Protein AF-0000000079569731 (afdb_homodimer)

Foldseek 3Di:
DPPPDDDDFQEFAQDQHAFDPLLVVLLPDDFDFQQDPVLLVLQQLLQVLLCVLQQHPAQLWGWAQFFQLVLLLLLQLWQDAAPAEEEFEDQFDVSVSSQVSNVVRNHRYQYDYDHRQEEDDLVSSCPSDPDGQAYEYEQQHQLRQFGYDLLSNQVRVPNHAYEYECAAPRLQADHNCVNSNHAKYKYFCRHQLRHHTGIITIGGHPSSNVNTDCDGPDLSSRSNLCCCQTRPVPDDRDCSDTHPSSRSSSSSSSSVVSVVCPSVNNNVLLQVLLVLLVVLCVVVPWDWRHDPPGGGSFKTKTFDDPPFFQVQLQVQCCPPVSYHWAARDDPRRGTIIITGCHHPSSHVVNSVCCSVSSVVSRVVRD/DPPPDDDDFQEFAQDQHAFDPLLVVLLPDDFDFQQDPVLLVLQQLLQVLLCVLQQHPAQLWGWAQFFQLVLLLLLQLWQDAAPAEEEFEDQFDVSVSSQVSNVVRNHRYQYDYDHRQEEDDLVSSCVSDPDGQAYEYEQQHQLRQFGYDLLSNQVRVPNHAYEYECAAVRLQADHNCVNSNHAKYKYFCRHQLRHHTGIITIGGHPSSNVNIDCDGPDLSSRSNLCVCQTRPVPDRRDCSDTHPSSRSSSSSSSSVVSVVCPSVNSNVLLQVLLVLLVVLCVVVPWDWRHDPPGGGSFKTKTFDDPPFFQVQLQVQCCPPVSYHWAARDDPRRGTIIITGCHHPSSHVVNSVCCSVSSVVSRVVRD

Solvent-accessible surface area (backbone atoms only — not comparable to full-atom values): 35571 Å² total; per-residue (Å²): 126,75,75,78,79,78,65,73,53,44,40,25,19,84,51,42,28,47,51,34,68,57,10,41,56,32,36,57,49,68,67,64,44,75,79,32,69,70,43,48,51,49,50,53,52,33,26,51,50,47,21,59,52,41,40,40,83,46,60,53,26,42,71,40,68,20,25,33,67,43,26,52,44,32,55,36,37,28,57,40,31,72,85,33,34,34,36,35,40,25,35,40,60,67,27,49,48,49,52,53,45,37,43,45,37,42,26,47,69,45,77,44,80,44,61,71,18,40,57,70,55,46,66,61,58,48,67,71,47,95,75,37,52,30,39,33,40,46,36,40,33,66,66,23,11,20,33,31,62,54,48,59,33,38,73,59,43,76,87,29,39,30,36,37,43,28,38,51,27,41,52,30,39,94,52,46,30,56,84,24,45,50,27,31,40,22,14,26,27,14,22,16,48,5,18,72,40,49,28,5,45,33,37,37,31,68,72,47,59,74,61,29,44,84,80,31,65,43,71,84,51,27,58,76,62,50,37,36,57,42,72,71,37,91,55,84,65,50,89,77,67,78,52,31,49,44,59,51,44,11,45,34,35,18,47,51,55,49,58,70,66,26,62,71,53,44,22,47,38,14,43,51,26,22,50,52,39,54,51,51,42,44,74,73,68,46,49,64,52,22,38,86,95,30,54,34,34,40,29,41,26,32,41,48,55,87,91,54,57,49,65,55,31,46,50,43,30,35,75,74,68,29,30,39,58,27,61,27,54,78,95,31,37,66,45,26,36,22,41,21,28,25,36,70,46,25,34,67,68,50,39,54,49,48,58,53,48,51,52,50,22,49,64,69,65,101,126,74,76,77,80,79,67,72,53,46,42,24,19,82,51,42,27,47,51,33,65,59,10,42,56,32,38,57,48,68,68,62,44,76,80,33,70,70,43,48,51,49,50,52,50,33,24,53,51,47,21,57,52,41,39,39,82,45,62,54,28,42,71,39,68,20,23,34,67,44,25,54,45,33,55,37,38,29,56,40,30,73,85,33,34,34,35,34,41,26,35,41,61,66,28,50,48,48,53,54,44,36,42,46,36,42,24,47,69,46,78,43,80,44,61,71,19,40,56,69,54,46,67,62,59,49,68,71,46,94,78,38,53,31,39,33,41,46,35,41,34,66,65,23,11,19,33,32,62,53,49,59,34,38,74,60,44,75,88,29,40,30,35,37,42,27,37,48,27,41,54,30,38,93,53,47,31,57,85,24,45,48,26,32,38,24,14,26,29,14,22,17,50,5,18,72,41,48,28,6,44,34,38,38,30,68,73,47,59,76,61,30,45,83,79,30,63,42,70,82,50,26,58,78,61,49,38,34,55,40,74,69,36,92,55,84,63,51,88,77,68,78,51,29,48,44,59,50,44,11,43,34,35,18,47,52,55,48,57,71,66,29,61,69,52,44,23,47,38,16,44,52,27,21,48,51,38,54,51,51,42,43,74,73,66,47,50,66,53,22,36,88,94,28,55,34,36,38,28,42,26,32,42,49,56,88,89,54,57,49,67,56,31,46,50,42,30,34,74,76,67,30,30,40,56,27,62,28,53,79,97,32,37,64,45,25,36,23,42,20,28,26,34,71,46,25,34,68,68,49,40,55,48,48,58,52,48,51,55,49,23,50,64,70,64,102

Organism: NCBI:txid1891644

InterPro domains:
  IPR000192 Aminotransferase class V domain [PF00266] (32-328)
  IPR015421 Pyridoxal phosphate-dependent transferase, major domain [G3DSA:3.40.640.10] (20-261)
  IPR015422 Pyridoxal phosphate-dependent transferase, small domain [G3DSA:3.90.1150.10] (7-359)
  IPR015424 Pyridoxal phosphate-dependent transferase [SSF53383] (9-364)
  IPR024169 Serine-pyruvate aminotransferase/2-aminoethylphosphonate-pyruvate transaminase [PIRSF000524] (8-363)

Structure (mmCIF, N/CA/C/O backbone):
data_AF-0000000079569731-model_v1
#
loop_
_entity.id
_entity.type
_entity.pdbx_description
1 polymer 'Aminotransferase class V-fold PLP-dependent enzyme'
#
loop_
_atom_site.group_PDB
_atom_site.id
_atom_site.type_symbol
_atom_site.label_atom_id
_atom_site.label_alt_id
_atom_site.label_comp_id
_atom_site.label_asym_id
_atom_site.label_entity_id
_atom_site.label_seq_id
_atom_site.pdbx_PDB_ins_code
_atom_site.Cartn_x
_atom_site.Cartn_y
_atom_site.Cartn_z
_atom_site.occupancy
_atom_site.B_iso_or_equiv
_atom_site.auth_seq_id
_atom_site.auth_comp_id
_atom_site.auth_asym_id
_atom_site.auth_atom_id
_atom_site.pdbx_PDB_model_num
ATOM 1 N N . MET A 1 1 ? 30.906 -2.707 -4.312 1 30.42 1 MET A N 1
ATOM 2 C CA . MET A 1 1 ? 29.984 -1.568 -4.266 1 30.42 1 MET A CA 1
ATOM 3 C C . MET A 1 1 ? 29.906 -0.991 -2.855 1 30.42 1 MET A C 1
ATOM 5 O O . MET A 1 1 ? 29.781 -1.733 -1.882 1 30.42 1 MET A O 1
ATOM 9 N N . ASN A 1 2 ? 30.562 -0.007 -2.535 1 38.75 2 ASN A N 1
ATOM 10 C CA . ASN A 1 2 ? 30.609 0.623 -1.22 1 38.75 2 ASN A CA 1
ATOM 11 C C . ASN A 1 2 ? 29.234 0.626 -0.56 1 38.75 2 ASN A C 1
ATOM 13 O O . ASN A 1 2 ? 28.25 1.099 -1.147 1 38.75 2 ASN A O 1
ATOM 17 N N . PRO A 1 3 ? 29.016 -0.227 0.301 1 49.88 3 PRO A N 1
ATOM 18 C CA . PRO A 1 3 ? 27.688 -0.202 0.917 1 49.88 3 PRO A CA 1
ATOM 19 C C . PRO A 1 3 ? 27.156 1.217 1.122 1 49.88 3 PRO A C 1
ATOM 21 O O . PRO A 1 3 ? 27.891 2.086 1.605 1 49.88 3 PRO A O 1
ATOM 24 N N . SER A 1 4 ? 26.438 1.638 0.159 1 61.53 4 SER A N 1
ATOM 25 C CA . SER A 1 4 ? 25.922 3.004 0.218 1 61.53 4 SER A CA 1
ATOM 26 C C . SER A 1 4 ? 25.469 3.361 1.627 1 61.53 4 SER A C 1
ATOM 28 O O . SER A 1 4 ? 24.688 2.625 2.238 1 61.53 4 SER A O 1
ATOM 30 N N . ILE A 1 5 ? 26.25 4.039 2.336 1 74.19 5 ILE A N 1
ATOM 31 C CA . ILE A 1 5 ? 26.031 4.547 3.686 1 74.19 5 ILE A CA 1
ATOM 32 C C . ILE A 1 5 ? 24.734 5.332 3.734 1 74.19 5 ILE A C 1
ATOM 34 O O . ILE A 1 5 ? 24.516 6.258 2.945 1 74.19 5 ILE A O 1
ATOM 38 N N . ILE A 1 6 ? 23.75 4.75 4.344 1 86 6 ILE A N 1
ATOM 39 C CA . ILE A 1 6 ? 22.516 5.477 4.586 1 86 6 ILE A CA 1
ATOM 40 C C . ILE A 1 6 ? 22.672 6.379 5.809 1 86 6 ILE A C 1
ATOM 42 O O . ILE A 1 6 ? 23 5.906 6.898 1 86 6 ILE A O 1
ATOM 46 N N . HIS A 1 7 ? 22.438 7.66 5.641 1 87.06 7 HIS A N 1
ATOM 47 C CA . HIS A 1 7 ? 22.562 8.641 6.711 1 87.06 7 HIS A CA 1
ATOM 48 C C . HIS A 1 7 ? 21.359 8.602 7.645 1 87.06 7 HIS A C 1
ATOM 50 O O . HIS A 1 7 ? 20.25 8.312 7.207 1 87.06 7 HIS A O 1
ATOM 56 N N . GLU A 1 8 ? 21.703 8.852 8.852 1 93.62 8 GLU A N 1
ATOM 57 C CA . GLU A 1 8 ? 20.609 9.078 9.805 1 93.62 8 GLU A CA 1
ATOM 58 C C . GLU A 1 8 ? 20.109 10.516 9.719 1 93.62 8 GLU A C 1
ATOM 60 O O . GLU A 1 8 ? 20.844 11.461 10 1 93.62 8 GLU A O 1
ATOM 65 N N . ARG A 1 9 ? 18.922 10.633 9.289 1 97 9 ARG A N 1
ATOM 66 C CA . ARG A 1 9 ? 18.312 11.945 9.133 1 97 9 ARG A CA 1
ATOM 67 C C . ARG A 1 9 ? 17.422 12.273 10.328 1 97 9 ARG A C 1
ATOM 69 O O . ARG A 1 9 ? 16.828 11.375 10.93 1 97 9 ARG A O 1
ATOM 76 N N . LYS A 1 10 ? 17.375 13.531 10.688 1 98.19 10 LYS A N 1
ATOM 77 C CA . LYS A 1 10 ? 16.297 14.078 11.5 1 98.19 10 LYS A CA 1
ATOM 78 C C . LYS A 1 10 ? 15.164 14.609 10.633 1 98.19 10 LYS A C 1
ATOM 80 O O . LYS A 1 10 ? 15.297 15.672 10.016 1 98.19 10 LYS A O 1
ATOM 85 N N . LEU A 1 11 ? 14.07 13.906 10.656 1 98.56 11 LEU A N 1
ATOM 86 C CA . LEU A 1 11 ? 12.977 14.18 9.734 1 98.56 11 LEU A CA 1
ATOM 87 C C . LEU A 1 11 ? 11.969 15.148 10.352 1 98.56 11 LEU A C 1
ATOM 89 O O . LEU A 1 11 ? 11.023 14.727 11.016 1 98.56 11 LEU A O 1
ATOM 93 N N . PHE A 1 12 ? 12.172 16.422 10.055 1 98.75 12 PHE A N 1
ATOM 94 C CA . PHE A 1 12 ? 11.344 17.469 10.633 1 98.75 12 PHE A CA 1
ATOM 95 C C . PHE A 1 12 ? 10.477 18.125 9.562 1 98.75 12 PHE A C 1
ATOM 97 O O . PHE A 1 12 ? 10.07 19.281 9.711 1 98.75 12 PHE A O 1
ATOM 104 N N . GLY A 1 13 ? 10.281 17.5 8.414 1 97.62 13 GLY A N 1
ATOM 105 C CA . GLY A 1 13 ? 9.352 17.984 7.402 1 97.62 13 GLY A CA 1
ATOM 106 C C . GLY A 1 13 ? 7.91 17.594 7.672 1 97.62 13 GLY A C 1
ATOM 107 O O . GLY A 1 13 ? 7.57 17.203 8.797 1 97.62 13 GLY A O 1
ATOM 108 N N . PRO A 1 14 ? 7.035 17.703 6.676 1 96.88 14 PRO A N 1
ATOM 109 C CA . PRO A 1 14 ? 5.625 17.359 6.852 1 96.88 14 PRO A CA 1
ATOM 110 C C . PRO A 1 14 ? 5.383 15.852 6.832 1 96.88 14 PRO A C 1
ATOM 112 O O . PRO A 1 14 ? 4.234 15.406 6.852 1 96.88 14 PRO A O 1
ATOM 115 N N . GLY A 1 15 ? 6.375 15.047 6.832 1 94.31 15 GLY A N 1
ATOM 116 C CA . GLY A 1 15 ? 6.309 13.594 6.789 1 94.31 15 GLY A CA 1
ATOM 117 C C . GLY A 1 15 ? 7.109 12.992 5.648 1 94.31 15 GLY A C 1
ATOM 118 O O . GLY A 1 15 ? 7.188 13.578 4.562 1 94.31 15 GLY A O 1
ATOM 119 N N . PRO A 1 16 ? 7.742 11.898 5.891 1 97.06 16 PRO A N 1
ATOM 120 C CA . PRO A 1 16 ? 7.66 11.047 7.082 1 97.06 16 PRO A CA 1
ATOM 121 C C . PRO A 1 16 ? 8.453 11.609 8.266 1 97.06 16 PRO A C 1
ATOM 123 O O . PRO A 1 16 ? 9.406 12.367 8.07 1 97.06 16 PRO A O 1
ATOM 126 N N . THR A 1 17 ? 8.008 11.289 9.469 1 98.25 17 THR A N 1
ATOM 127 C CA . THR A 1 17 ? 8.75 11.586 10.695 1 98.25 17 THR A CA 1
ATOM 128 C C . THR A 1 17 ? 9.664 10.422 11.07 1 98.25 17 THR A C 1
ATOM 130 O O . THR A 1 17 ? 9.555 9.336 10.5 1 98.25 17 THR A O 1
ATOM 133 N N . ASN A 1 18 ? 10.648 10.711 11.93 1 98.44 18 ASN A N 1
ATOM 134 C CA . ASN A 1 18 ? 11.352 9.578 12.523 1 98.44 18 ASN A CA 1
ATOM 135 C C . ASN A 1 18 ? 10.391 8.633 13.234 1 98.44 18 ASN A C 1
ATOM 137 O O . ASN A 1 18 ? 9.461 9.078 13.914 1 98.44 18 ASN A O 1
ATOM 141 N N . PRO A 1 19 ? 10.562 7.34 13 1 98.5 19 PRO A N 1
ATOM 142 C CA . PRO A 1 19 ? 9.656 6.383 13.648 1 98.5 19 PRO A CA 1
ATOM 143 C C . PRO A 1 19 ? 10.07 6.059 15.078 1 98.5 19 PRO A C 1
ATOM 145 O O . PRO A 1 19 ? 11.211 6.32 15.477 1 98.5 19 PRO A O 1
ATOM 148 N N . TYR A 1 20 ? 9.086 5.582 15.875 1 98.56 20 TYR A N 1
ATOM 149 C CA . TYR A 1 20 ? 9.438 5 17.156 1 98.56 20 TYR A CA 1
ATOM 150 C C . TYR A 1 20 ? 10.367 3.807 16.984 1 98.56 20 TYR A C 1
ATOM 152 O O . TYR A 1 20 ? 10.203 3.02 16.047 1 98.56 20 TYR A O 1
ATOM 160 N N . ALA A 1 21 ? 11.297 3.652 17.922 1 97.88 21 ALA A N 1
ATOM 161 C CA . ALA A 1 21 ? 12.25 2.543 17.859 1 97.88 21 ALA A CA 1
ATOM 162 C C . ALA A 1 21 ? 11.523 1.201 17.859 1 97.88 21 ALA A C 1
ATOM 164 O O . ALA A 1 21 ? 11.938 0.267 17.156 1 97.88 21 ALA A O 1
ATOM 165 N N . GLU A 1 22 ? 10.438 1.087 18.672 1 97.88 22 GLU A N 1
ATOM 166 C CA . GLU A 1 22 ? 9.656 -0.14 18.766 1 97.88 22 GLU A CA 1
ATOM 167 C C . GLU A 1 22 ? 9.031 -0.497 17.422 1 97.88 22 GLU A C 1
ATOM 169 O O . GLU A 1 22 ? 8.984 -1.67 17.047 1 97.88 22 GLU A O 1
ATOM 174 N N . ALA A 1 23 ? 8.523 0.498 16.719 1 98.38 23 ALA A N 1
ATOM 175 C CA . ALA A 1 23 ? 7.914 0.283 15.414 1 98.38 23 ALA A CA 1
ATOM 176 C C . ALA A 1 23 ? 8.945 -0.22 14.406 1 98.38 23 ALA A C 1
ATOM 178 O O . ALA A 1 23 ? 8.664 -1.136 13.633 1 98.38 23 ALA A O 1
ATOM 179 N N . THR A 1 24 ? 10.125 0.39 14.383 1 97.81 24 THR A N 1
ATOM 180 C CA . THR A 1 24 ? 11.188 -0.022 13.469 1 97.81 24 THR A CA 1
ATOM 181 C C . THR A 1 24 ? 11.641 -1.445 13.773 1 97.81 24 THR A C 1
ATOM 183 O O . THR A 1 24 ? 11.828 -2.254 12.867 1 97.81 24 THR A O 1
ATOM 186 N N . ALA A 1 25 ? 11.844 -1.75 15.031 1 96.94 25 ALA A N 1
ATOM 187 C CA . ALA A 1 25 ? 12.281 -3.08 15.453 1 96.94 25 ALA A CA 1
ATOM 188 C C . ALA A 1 25 ? 11.289 -4.148 15 1 96.94 25 ALA A C 1
ATOM 190 O O . ALA A 1 25 ? 11.688 -5.254 14.625 1 96.94 25 ALA A O 1
ATOM 191 N N . ALA A 1 26 ? 10.023 -3.82 15.031 1 97.12 26 ALA A N 1
ATOM 192 C CA . ALA A 1 26 ? 8.969 -4.777 14.703 1 97.12 26 ALA A CA 1
ATOM 193 C C . ALA A 1 26 ? 9.016 -5.156 13.219 1 97.12 26 ALA A C 1
ATOM 195 O O . ALA A 1 26 ? 8.547 -6.227 12.836 1 97.12 26 ALA A O 1
ATOM 196 N N . LEU A 1 27 ? 9.539 -4.328 12.367 1 96.44 27 LEU A N 1
ATOM 197 C CA . LEU A 1 27 ? 9.68 -4.641 10.945 1 96.44 27 LEU A CA 1
ATOM 198 C C . LEU A 1 27 ? 10.617 -5.828 10.742 1 96.44 27 LEU A C 1
ATOM 200 O O . LEU A 1 27 ? 10.539 -6.512 9.719 1 96.44 27 LEU A O 1
ATOM 204 N N . GLY A 1 28 ? 11.484 -6.074 11.672 1 94.19 28 GLY A N 1
ATOM 205 C CA . GLY A 1 28 ? 12.484 -7.129 11.555 1 94.19 28 GLY A CA 1
ATOM 206 C C . GLY A 1 28 ? 12 -8.461 12.109 1 94.19 28 GLY A C 1
ATOM 207 O O . GLY A 1 28 ? 12.727 -9.461 12.047 1 94.19 28 GLY A O 1
ATOM 208 N N . LEU A 1 29 ? 10.789 -8.539 12.648 1 94.44 29 LEU A N 1
ATOM 209 C CA . LEU A 1 29 ? 10.234 -9.781 13.18 1 94.44 29 LEU A CA 1
ATOM 210 C C . LEU A 1 29 ? 10 -10.797 12.062 1 94.44 29 LEU A C 1
ATOM 212 O O . LEU A 1 29 ? 9.867 -10.422 10.898 1 94.44 29 LEU A O 1
ATOM 216 N N . PRO A 1 30 ? 9.977 -12.109 12.484 1 94.75 30 PRO A N 1
ATOM 217 C CA . PRO A 1 30 ? 9.672 -13.117 11.469 1 94.75 30 PRO A CA 1
ATOM 218 C C . PRO A 1 30 ? 8.367 -12.844 10.734 1 94.75 30 PRO A C 1
ATOM 220 O O . PRO A 1 30 ? 7.363 -12.492 11.359 1 94.75 30 PRO A O 1
ATOM 223 N N . LEU A 1 31 ? 8.453 -12.953 9.438 1 95.69 31 LEU A N 1
ATOM 224 C CA . LEU A 1 31 ? 7.266 -12.734 8.617 1 95.69 31 LEU A CA 1
ATOM 225 C C . LEU A 1 31 ? 6.242 -13.844 8.844 1 95.69 31 LEU A C 1
ATOM 227 O O . LEU A 1 31 ? 6.605 -15.023 8.914 1 95.69 31 LEU A O 1
ATOM 231 N N . LEU A 1 32 ? 5.027 -13.477 8.93 1 93.88 32 LEU A N 1
ATOM 232 C CA . LEU A 1 32 ? 3.926 -14.414 9.109 1 93.88 32 LEU A CA 1
ATOM 233 C C . LEU A 1 32 ? 3.031 -14.453 7.879 1 93.88 32 LEU A C 1
ATOM 235 O O . LEU A 1 32 ? 3.002 -13.5 7.098 1 93.88 32 LEU A O 1
ATOM 239 N N . GLY A 1 33 ? 2.334 -15.609 7.703 1 91.69 33 GLY A N 1
ATOM 240 C CA . GLY A 1 33 ? 1.297 -15.648 6.684 1 91.69 33 GLY A CA 1
ATOM 241 C C . GLY A 1 33 ? 0.113 -14.758 7 1 91.69 33 GLY A C 1
ATOM 242 O O . GLY A 1 33 ? -0.18 -14.492 8.172 1 91.69 33 GLY A O 1
ATOM 243 N N . HIS A 1 34 ? -0.607 -14.359 5.938 1 84.5 34 HIS A N 1
ATOM 244 C CA . HIS A 1 34 ? -1.672 -13.375 6.094 1 84.5 34 HIS A CA 1
ATOM 245 C C . HIS A 1 34 ? -2.91 -14.008 6.727 1 84.5 34 HIS A C 1
ATOM 247 O O . HIS A 1 34 ? -3.826 -13.289 7.148 1 84.5 34 HIS A O 1
ATOM 253 N N . LEU A 1 35 ? 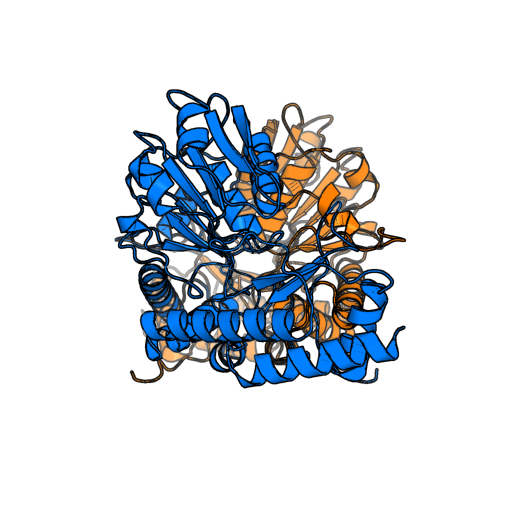-2.965 -15.289 6.832 1 85.69 35 LEU A N 1
ATOM 254 C CA . LEU A 1 35 ? -4.07 -15.945 7.516 1 85.69 35 LEU A CA 1
ATOM 255 C C . LEU A 1 35 ? -3.574 -16.719 8.727 1 85.69 35 LEU A C 1
ATOM 257 O O . LEU A 1 35 ? -4.312 -17.516 9.305 1 85.69 35 LEU A O 1
ATOM 261 N N . ASP A 1 36 ? -2.32 -16.578 9.055 1 91.31 36 ASP A N 1
ATOM 262 C CA . ASP A 1 36 ? -1.748 -17.188 10.258 1 91.31 36 ASP A CA 1
ATOM 263 C C . ASP A 1 36 ? -2.49 -16.734 11.508 1 91.31 36 ASP A C 1
ATOM 265 O O . ASP A 1 36 ? -2.816 -15.555 11.656 1 91.31 36 ASP A O 1
ATOM 269 N N . PRO A 1 37 ? -2.789 -17.656 12.43 1 91.69 37 PRO A N 1
ATOM 270 C CA . PRO A 1 37 ? -3.52 -17.281 13.641 1 91.69 37 PRO A CA 1
ATOM 271 C C . PRO A 1 37 ? -2.801 -16.203 14.453 1 91.69 37 PRO A C 1
ATOM 273 O O . PRO A 1 37 ? -3.449 -15.344 15.055 1 91.69 37 PRO A O 1
ATOM 276 N N . GLU A 1 38 ? -1.514 -16.297 14.5 1 92.69 38 GLU A N 1
ATOM 277 C CA . GLU A 1 38 ? -0.754 -15.273 15.211 1 92.69 38 GLU A CA 1
ATOM 278 C C . GLU A 1 38 ? -0.896 -13.914 14.531 1 92.69 38 GLU A C 1
ATOM 280 O O . GLU A 1 38 ? -0.995 -12.883 15.211 1 92.69 38 GLU A O 1
ATOM 285 N N . PHE A 1 39 ? -0.887 -13.859 13.305 1 93.56 39 PHE A N 1
ATOM 286 C CA . PHE A 1 39 ? -1.071 -12.594 12.602 1 93.56 39 PHE A CA 1
ATOM 287 C C . PHE A 1 39 ? -2.479 -12.055 12.82 1 93.56 39 PHE A C 1
ATOM 289 O O . PHE A 1 39 ? -2.662 -10.852 13.031 1 93.56 39 PHE A O 1
ATOM 296 N N . ILE A 1 40 ? -3.428 -12.891 12.688 1 92.25 40 ILE A N 1
ATOM 297 C CA . ILE A 1 40 ? -4.812 -12.477 12.891 1 92.25 40 ILE A CA 1
ATOM 298 C C . ILE A 1 40 ? -4.965 -11.844 14.273 1 92.25 40 ILE A C 1
ATOM 300 O O . ILE A 1 40 ? -5.641 -10.828 14.422 1 92.25 40 ILE A O 1
ATOM 304 N N . ARG A 1 41 ? -4.371 -12.461 15.258 1 93.56 41 ARG A N 1
ATOM 305 C CA . ARG A 1 41 ? -4.395 -11.883 16.594 1 93.56 41 ARG A CA 1
ATOM 306 C C . ARG A 1 41 ? -3.775 -10.492 16.609 1 93.56 41 ARG A C 1
ATOM 308 O O . ARG A 1 41 ? -4.352 -9.555 17.156 1 93.56 41 ARG A O 1
ATOM 315 N N . ILE A 1 42 ? -2.633 -10.344 15.977 1 94.88 42 ILE A N 1
ATOM 316 C CA . ILE A 1 42 ? -1.935 -9.062 15.906 1 94.88 42 ILE A CA 1
ATOM 317 C C . ILE A 1 42 ? -2.805 -8.039 15.188 1 94.88 42 ILE A C 1
ATOM 319 O O . ILE A 1 42 ? -2.928 -6.895 15.633 1 94.88 42 ILE A O 1
ATOM 323 N N . LEU A 1 43 ? -3.377 -8.453 14.109 1 94.62 43 LEU A N 1
ATOM 324 C CA . LEU A 1 43 ? -4.242 -7.582 13.328 1 94.62 43 LEU A CA 1
ATOM 325 C C . LEU A 1 43 ? -5.434 -7.109 14.156 1 94.62 43 LEU A C 1
ATOM 327 O O . LEU A 1 43 ? -5.777 -5.926 14.141 1 94.62 43 LEU A O 1
ATOM 331 N N . ASP A 1 44 ? -6.055 -8.031 14.859 1 94.44 44 ASP A N 1
ATOM 332 C CA . ASP A 1 44 ? -7.203 -7.688 15.695 1 94.44 44 ASP A CA 1
ATOM 333 C C . ASP A 1 44 ? -6.812 -6.688 16.781 1 94.44 44 ASP A C 1
ATOM 335 O O . ASP A 1 44 ? -7.543 -5.727 17.031 1 94.44 44 ASP A O 1
ATOM 339 N N . GLU A 1 45 ? -5.703 -6.961 17.391 1 96.38 45 GLU A N 1
ATOM 340 C CA . GLU A 1 45 ? -5.211 -6.039 18.422 1 96.38 45 GLU A CA 1
ATOM 341 C C . GLU A 1 45 ? -4.895 -4.672 17.812 1 96.38 45 GLU A C 1
ATOM 343 O O . GLU A 1 45 ? -5.145 -3.641 18.438 1 96.38 45 GLU A O 1
ATOM 348 N N . THR A 1 46 ? -4.328 -4.715 16.641 1 97.38 46 THR A N 1
ATOM 349 C CA . THR A 1 46 ? -4.02 -3.469 15.945 1 97.38 46 THR A CA 1
ATOM 350 C C . THR A 1 46 ? -5.293 -2.676 15.664 1 97.38 46 THR A C 1
ATOM 352 O O . THR A 1 46 ? -5.328 -1.459 15.859 1 97.38 46 THR A O 1
ATOM 355 N N . CYS A 1 47 ? -6.332 -3.34 15.203 1 97.25 47 CYS A N 1
ATOM 356 C CA . CYS A 1 47 ? -7.613 -2.691 14.953 1 97.25 47 CYS A CA 1
ATOM 357 C C . CYS A 1 47 ? -8.18 -2.092 16.234 1 97.25 47 CYS A C 1
ATOM 359 O O . CYS A 1 47 ? -8.719 -0.981 16.219 1 97.25 47 CYS A O 1
ATOM 361 N N . GLU A 1 48 ? -8.062 -2.797 17.312 1 97.69 48 GLU A N 1
ATOM 362 C CA . GLU A 1 48 ? -8.516 -2.295 18.609 1 97.69 48 GLU A CA 1
ATOM 363 C C . GLU A 1 48 ? -7.75 -1.041 19.016 1 97.69 48 GLU A C 1
ATOM 365 O O . GLU A 1 48 ? -8.344 -0.065 19.469 1 97.69 48 GLU A O 1
ATOM 370 N N . ASP A 1 49 ? -6.48 -1.134 18.891 1 98.5 49 ASP A N 1
ATOM 371 C CA . ASP A 1 49 ? -5.641 0.014 19.219 1 98.5 49 ASP A CA 1
ATOM 372 C C . ASP A 1 49 ? -5.977 1.21 18.328 1 98.5 49 ASP A C 1
ATOM 374 O O . ASP A 1 49 ? -5.969 2.354 18.781 1 98.5 49 ASP A O 1
ATOM 378 N N . LEU A 1 50 ? -6.25 0.983 17.062 1 98.69 50 LEU A N 1
ATOM 379 C CA . LEU A 1 50 ? -6.656 2.045 16.156 1 98.69 50 LEU A CA 1
ATOM 380 C C . LEU A 1 50 ? -7.969 2.68 16.609 1 98.69 50 LEU A C 1
ATOM 382 O O . LEU A 1 50 ? -8.141 3.895 16.5 1 98.69 50 LEU A O 1
ATOM 386 N N . ARG A 1 51 ? -8.898 1.868 17.031 1 98.56 51 ARG A N 1
ATOM 387 C CA . ARG A 1 51 ? -10.141 2.428 17.547 1 98.56 51 ARG A CA 1
ATOM 388 C C . ARG A 1 51 ? -9.875 3.391 18.688 1 98.56 51 ARG A C 1
ATOM 390 O O . ARG A 1 51 ? -10.5 4.453 18.781 1 98.56 51 ARG A O 1
ATOM 397 N N . THR A 1 52 ? -8.938 3.016 19.5 1 98.75 52 THR A N 1
ATOM 398 C CA . THR A 1 52 ? -8.594 3.875 20.625 1 98.75 52 THR A CA 1
ATOM 399 C C . THR A 1 52 ? -8.008 5.199 20.141 1 98.75 52 THR A C 1
ATOM 401 O O . THR A 1 52 ? -8.406 6.27 20.609 1 98.75 52 THR A O 1
ATOM 404 N N . VAL A 1 53 ? -7.129 5.172 19.219 1 98.69 53 VAL A N 1
ATOM 405 C CA . VAL A 1 53 ? -6.445 6.375 18.766 1 98.69 53 VAL A CA 1
ATOM 406 C C . VAL A 1 53 ? -7.41 7.25 17.969 1 98.69 53 VAL A C 1
ATOM 408 O O . VAL A 1 53 ? -7.297 8.477 17.984 1 98.69 53 VAL A O 1
ATOM 411 N N . TRP A 1 54 ? -8.438 6.641 17.344 1 98.75 54 TRP A N 1
ATOM 412 C CA . TRP A 1 54 ? -9.492 7.371 16.641 1 98.75 54 TRP A CA 1
ATOM 413 C C . TRP A 1 54 ? -10.531 7.902 17.625 1 98.75 54 TRP A C 1
ATOM 415 O O . TRP A 1 54 ? -11.336 8.773 17.281 1 98.75 54 TRP A O 1
ATOM 425 N N . SER A 1 55 ? -10.547 7.387 18.828 1 98.56 55 SER A N 1
ATOM 426 C CA . SER A 1 55 ? -11.602 7.629 19.812 1 98.56 55 SER A CA 1
ATOM 427 C C . SER A 1 55 ? -12.969 7.246 19.266 1 98.56 55 SER A C 1
ATOM 429 O O . SER A 1 55 ? -13.898 8.055 19.266 1 98.56 55 SER A O 1
ATOM 431 N N . THR A 1 56 ? -13.031 5.961 18.812 1 98.56 56 THR A N 1
ATOM 432 C CA . THR A 1 56 ? -14.258 5.48 18.188 1 98.56 56 THR A CA 1
ATOM 433 C C . THR A 1 56 ? -14.547 4.043 18.609 1 98.56 56 THR A C 1
ATOM 435 O O . THR A 1 56 ? -13.672 3.344 19.125 1 98.56 56 THR A O 1
ATOM 438 N N . SER A 1 57 ? -15.766 3.686 18.484 1 97.25 57 SER A N 1
ATOM 439 C CA . SER A 1 57 ? -16.188 2.307 18.719 1 97.25 57 SER A CA 1
ATOM 440 C C . SER A 1 57 ? -16.531 1.605 17.406 1 97.25 57 SER A C 1
ATOM 442 O O . SER A 1 57 ? -17.047 0.487 17.406 1 97.25 57 SER A O 1
ATOM 444 N N . ASN A 1 58 ? -16.266 2.289 16.312 1 97.31 58 ASN A N 1
ATOM 445 C CA . ASN A 1 58 ? -16.594 1.711 15.008 1 97.31 58 ASN A CA 1
ATOM 446 C C . ASN A 1 58 ? -15.969 0.335 14.828 1 97.31 58 ASN A C 1
ATOM 448 O O . ASN A 1 58 ? -14.742 0.199 14.883 1 97.31 58 ASN A O 1
ATOM 452 N N . ALA A 1 59 ? -16.734 -0.63 14.523 1 95.06 59 ALA A N 1
ATOM 453 C CA . ALA A 1 59 ? -16.203 -1.971 14.289 1 95.06 59 ALA A CA 1
ATOM 454 C C . ALA A 1 59 ? -15.32 -1.998 13.047 1 95.06 59 ALA A C 1
ATOM 456 O O . ALA A 1 59 ? -14.336 -2.734 13 1 95.06 59 ALA A O 1
ATOM 457 N N . ARG A 1 60 ? -15.688 -1.201 12.062 1 95.81 60 ARG A N 1
ATOM 458 C CA . ARG A 1 60 ? -14.938 -1.152 10.812 1 95.81 60 ARG A CA 1
ATOM 459 C C . ARG A 1 60 ? -13.812 -0.124 10.891 1 95.81 60 ARG A C 1
ATOM 461 O O . ARG A 1 60 ? -13.883 0.927 10.25 1 95.81 60 ARG A O 1
ATOM 468 N N . THR A 1 61 ? -12.867 -0.406 11.688 1 97.56 61 THR A N 1
ATOM 469 C CA . THR A 1 61 ? -11.609 0.32 11.859 1 97.56 61 THR A CA 1
ATOM 470 C C . THR A 1 61 ? -10.422 -0.582 11.555 1 97.56 61 THR A C 1
ATOM 472 O O . THR A 1 61 ? -10.258 -1.64 12.164 1 97.56 61 THR A O 1
ATOM 475 N N . LEU A 1 62 ? -9.633 -0.199 10.516 1 96.12 62 LEU A N 1
ATOM 476 C CA . LEU A 1 62 ? -8.609 -1.131 10.047 1 96.12 62 LEU A CA 1
ATOM 477 C C . LEU A 1 62 ? -7.434 -0.383 9.422 1 96.12 62 LEU A C 1
ATOM 479 O O . LEU A 1 62 ? -7.566 0.784 9.047 1 96.12 62 LEU A O 1
ATOM 483 N N . PRO A 1 63 ? -6.289 -1.001 9.383 1 97.12 63 PRO A N 1
ATOM 484 C CA . PRO A 1 63 ? -5.168 -0.461 8.617 1 97.12 63 PRO A CA 1
ATOM 485 C C . PRO A 1 63 ? -5.23 -0.839 7.137 1 97.12 63 PRO A C 1
ATOM 487 O O . PRO A 1 63 ? -4.93 -1.979 6.773 1 97.12 63 PRO A O 1
ATOM 490 N N . LEU A 1 64 ? -5.629 0.062 6.305 1 96.81 64 LEU A N 1
ATOM 491 C CA . LEU A 1 64 ? -5.676 -0.213 4.871 1 96.81 64 LEU A CA 1
ATOM 492 C C . LEU A 1 64 ? -4.273 -0.438 4.312 1 96.81 64 LEU A C 1
ATOM 494 O O . LEU A 1 64 ? -3.328 0.247 4.707 1 96.81 64 LEU A O 1
ATOM 498 N N . SER A 1 65 ? -4.168 -1.377 3.371 1 95.31 65 SER A N 1
ATOM 499 C CA . SER A 1 65 ? -2.896 -1.812 2.797 1 95.31 65 SER A CA 1
ATOM 500 C C . SER A 1 65 ? -2.41 -0.838 1.729 1 95.31 65 SER A C 1
ATOM 502 O O . SER A 1 65 ? -2.094 -1.244 0.609 1 95.31 65 SER A O 1
ATOM 504 N N . ALA A 1 66 ? -2.266 0.414 2.045 1 94.62 66 ALA A N 1
ATOM 505 C CA . ALA A 1 66 ? -1.775 1.476 1.17 1 94.62 66 ALA A CA 1
ATOM 506 C C . ALA A 1 66 ? -1.48 2.746 1.962 1 94.62 66 ALA A C 1
ATOM 508 O O . ALA A 1 66 ? -1.738 2.809 3.166 1 94.62 66 ALA A O 1
ATOM 509 N N . THR A 1 67 ? -0.922 3.754 1.276 1 95.56 67 THR A N 1
ATOM 510 C CA . THR A 1 67 ? -0.528 4.977 1.967 1 95.56 67 THR A CA 1
ATOM 511 C C . THR A 1 67 ? -1.749 5.832 2.293 1 95.56 67 THR A C 1
ATOM 513 O O . THR A 1 67 ? -2.877 5.469 1.956 1 95.56 67 THR A O 1
ATOM 516 N N . GLY A 1 68 ? -1.523 6.914 2.965 1 96 68 GLY A N 1
ATOM 517 C CA . GLY A 1 68 ? -2.592 7.812 3.375 1 96 68 GLY A CA 1
ATOM 518 C C . GLY A 1 68 ? -3.43 8.312 2.215 1 96 68 GLY A C 1
ATOM 519 O O . GLY A 1 68 ? -4.648 8.438 2.332 1 96 68 GLY A O 1
ATOM 520 N N . SER A 1 69 ? -2.807 8.602 1.069 1 97.12 69 SER A N 1
ATOM 521 C CA . SER A 1 69 ? -3.531 9.078 -0.106 1 97.12 69 SER A CA 1
ATOM 522 C C . SER A 1 69 ? -4.492 8.016 -0.629 1 97.12 69 SER A C 1
ATOM 524 O O . SER A 1 69 ? -5.562 8.344 -1.146 1 97.12 69 SER A O 1
ATOM 526 N N . ALA A 1 70 ? -4.113 6.789 -0.482 1 97.81 70 ALA A N 1
ATOM 527 C CA . ALA A 1 70 ? -5.043 5.715 -0.818 1 97.81 70 ALA A CA 1
ATOM 528 C C . ALA A 1 70 ? -6.207 5.672 0.167 1 97.81 70 ALA A C 1
ATOM 530 O O . ALA A 1 70 ? -7.328 5.32 -0.205 1 97.81 70 ALA A O 1
ATOM 531 N N . GLY A 1 71 ? -5.906 5.973 1.437 1 98.38 71 GLY A N 1
ATOM 532 C CA . GLY A 1 71 ? -6.992 6.133 2.389 1 98.38 71 GLY A CA 1
ATOM 533 C C . GLY A 1 71 ? -8.016 7.168 1.961 1 98.38 71 GLY A C 1
ATOM 534 O O . GLY A 1 71 ? -9.219 6.949 2.09 1 98.38 71 GLY A O 1
ATOM 535 N N . MET A 1 72 ? -7.539 8.305 1.473 1 98.81 72 MET A N 1
ATOM 536 C CA . MET A 1 72 ? -8.414 9.336 0.914 1 98.81 72 MET A CA 1
ATOM 537 C C . MET A 1 72 ? -9.281 8.766 -0.203 1 98.81 72 MET A C 1
ATOM 539 O O . MET A 1 72 ? -10.5 8.953 -0.208 1 98.81 72 MET A O 1
ATOM 543 N N . GLU A 1 73 ? -8.625 8.086 -1.094 1 98.81 73 GLU A N 1
ATOM 544 C CA . GLU A 1 73 ? -9.367 7.527 -2.217 1 98.81 73 GLU A CA 1
ATOM 545 C C . GLU A 1 73 ? -10.375 6.484 -1.745 1 98.81 73 GLU A C 1
ATOM 547 O O . GLU A 1 73 ? -11.5 6.422 -2.25 1 98.81 73 GLU A O 1
ATOM 552 N N . ALA A 1 74 ? -9.961 5.633 -0.818 1 98.62 74 ALA A N 1
ATOM 553 C CA . ALA A 1 74 ? -10.875 4.645 -0.255 1 98.62 74 ALA A CA 1
ATOM 554 C C . ALA A 1 74 ? -12.117 5.312 0.317 1 98.62 74 ALA A C 1
ATOM 556 O O . ALA A 1 74 ? -13.234 4.809 0.154 1 98.62 74 ALA A O 1
ATOM 557 N N . ALA A 1 75 ? -11.922 6.422 0.992 1 98.88 75 ALA A N 1
ATOM 558 C CA . ALA A 1 75 ? -13.047 7.141 1.589 1 98.88 75 ALA A CA 1
ATOM 559 C C . ALA A 1 75 ? -14.023 7.605 0.519 1 98.88 75 ALA A C 1
ATOM 561 O O . ALA A 1 75 ? -15.234 7.41 0.65 1 98.88 75 ALA A O 1
ATOM 562 N N . PHE A 1 76 ? -13.531 8.117 -0.545 1 98.94 76 PHE A N 1
ATOM 563 C CA . PHE A 1 76 ? -14.406 8.727 -1.543 1 98.94 76 PHE A CA 1
ATOM 564 C C . PHE A 1 76 ? -15.016 7.66 -2.449 1 98.94 76 PHE A C 1
ATOM 566 O O . PHE A 1 76 ? -16.219 7.695 -2.734 1 98.94 76 PHE A O 1
ATOM 573 N N . VAL A 1 77 ? -14.234 6.621 -2.922 1 98.69 77 VAL A N 1
ATOM 574 C CA . VAL A 1 77 ? -14.758 5.633 -3.857 1 98.69 77 VAL A CA 1
ATOM 575 C C . VAL A 1 77 ? -15.898 4.855 -3.201 1 98.69 77 VAL A C 1
ATOM 577 O O . VAL A 1 77 ? -16.781 4.336 -3.891 1 98.69 77 VAL A O 1
ATOM 580 N N . ASN A 1 78 ? -15.922 4.828 -1.886 1 98.56 78 ASN A N 1
ATOM 581 C CA . ASN A 1 78 ? -16.953 4.07 -1.183 1 98.56 78 ASN A CA 1
ATOM 582 C C . ASN A 1 78 ? -18.109 4.969 -0.755 1 98.56 78 ASN A C 1
ATOM 584 O O . ASN A 1 78 ? -19.156 4.477 -0.344 1 98.56 78 ASN A O 1
ATOM 588 N N . SER A 1 79 ? -17.984 6.281 -0.842 1 98.69 79 SER A N 1
ATOM 589 C CA . SER A 1 79 ? -19.031 7.113 -0.249 1 98.69 79 SER A CA 1
ATOM 590 C C . SER A 1 79 ? -19.75 7.938 -1.311 1 98.69 79 SER A C 1
ATOM 592 O O . SER A 1 79 ? -20.891 8.352 -1.11 1 98.69 79 SER A O 1
ATOM 594 N N . VAL A 1 80 ? -19.078 8.211 -2.467 1 98.75 80 VAL A N 1
ATOM 595 C CA . VAL A 1 80 ? -19.734 9.062 -3.451 1 98.75 80 VAL A CA 1
ATOM 596 C C . VAL A 1 80 ? -19.594 8.445 -4.84 1 98.75 80 VAL A C 1
ATOM 598 O O . VAL A 1 80 ? -18.672 7.672 -5.094 1 98.75 80 VAL A O 1
ATOM 601 N N . GLY A 1 81 ? -20.484 8.68 -5.684 1 97.88 81 GLY A N 1
ATOM 602 C CA . GLY A 1 81 ? -20.531 8.352 -7.098 1 97.88 81 GLY A CA 1
ATOM 603 C C . GLY A 1 81 ? -21.359 9.344 -7.906 1 97.88 81 GLY A C 1
ATOM 604 O O . GLY A 1 81 ? -21.641 10.445 -7.441 1 97.88 81 GLY A O 1
ATOM 605 N N . PRO A 1 82 ? -21.609 8.945 -9.195 1 96.69 82 PRO A N 1
ATOM 606 C CA . PRO A 1 82 ? -22.422 9.836 -10.047 1 96.69 82 PRO A CA 1
ATOM 607 C C . PRO A 1 82 ? -23.734 10.234 -9.391 1 96.69 82 PRO A C 1
ATOM 609 O O . PRO A 1 82 ? -24.469 9.375 -8.898 1 96.69 82 PRO A O 1
ATOM 612 N N . GLY A 1 83 ? -24.031 11.547 -9.328 1 96.69 83 GLY A N 1
ATOM 613 C CA . GLY A 1 83 ? -25.266 12.055 -8.758 1 96.69 83 GLY A CA 1
ATOM 614 C C . GLY A 1 83 ? -25.109 12.508 -7.316 1 96.69 83 GLY A C 1
ATOM 615 O O . GLY A 1 83 ? -25.953 13.25 -6.805 1 96.69 83 GLY A O 1
ATOM 616 N N . ASP A 1 84 ? -24.141 12.102 -6.633 1 98.56 84 ASP A N 1
ATOM 617 C CA . ASP A 1 84 ? -23.906 12.5 -5.246 1 98.56 84 ASP A CA 1
ATOM 618 C C . ASP A 1 84 ? -23.188 13.844 -5.18 1 98.56 84 ASP A C 1
ATOM 620 O O . ASP A 1 84 ? -22.328 14.141 -6.004 1 98.56 84 ASP A O 1
ATOM 624 N N . VAL A 1 85 ? -23.578 14.648 -4.199 1 98.88 85 VAL A N 1
ATOM 625 C CA . VAL A 1 85 ? -22.938 15.938 -3.99 1 98.88 85 VAL A CA 1
ATOM 626 C C . VAL A 1 85 ? -21.938 15.844 -2.836 1 98.88 85 VAL A C 1
ATOM 628 O O . VAL A 1 85 ? -22.266 15.336 -1.763 1 98.88 85 VAL A O 1
ATOM 631 N N . ALA A 1 86 ? -20.75 16.266 -3.084 1 98.94 86 ALA A N 1
ATOM 632 C CA . ALA A 1 86 ? -19.703 16.344 -2.057 1 98.94 86 ALA A CA 1
ATOM 633 C C . ALA A 1 86 ? -19.266 17.797 -1.857 1 98.94 86 ALA A C 1
ATOM 635 O O . ALA A 1 86 ? -18.719 18.422 -2.775 1 98.94 86 ALA A O 1
ATOM 636 N N . VAL A 1 87 ? -19.5 18.359 -0.671 1 98.94 87 VAL A N 1
ATOM 637 C CA . VAL A 1 87 ? -18.969 19.656 -0.283 1 98.94 87 VAL A CA 1
ATOM 638 C C . VAL A 1 87 ? -17.578 19.5 0.33 1 98.94 87 VAL A C 1
ATOM 640 O O . VAL A 1 87 ? -17.422 18.781 1.318 1 98.94 87 VAL A O 1
ATOM 643 N N . ILE A 1 88 ? -16.609 20.141 -0.225 1 98.94 88 ILE A N 1
ATOM 644 C CA . ILE A 1 88 ? -15.227 19.922 0.2 1 98.94 88 ILE A CA 1
ATOM 645 C C . ILE A 1 88 ? -14.586 21.25 0.57 1 98.94 88 ILE A C 1
ATOM 647 O O . ILE A 1 88 ? -14.57 22.188 -0.234 1 98.94 88 ILE A O 1
ATOM 651 N N . ALA A 1 89 ? -14.078 21.328 1.8 1 98.94 89 ALA A N 1
ATOM 652 C CA . ALA A 1 89 ? -13.352 22.5 2.275 1 98.94 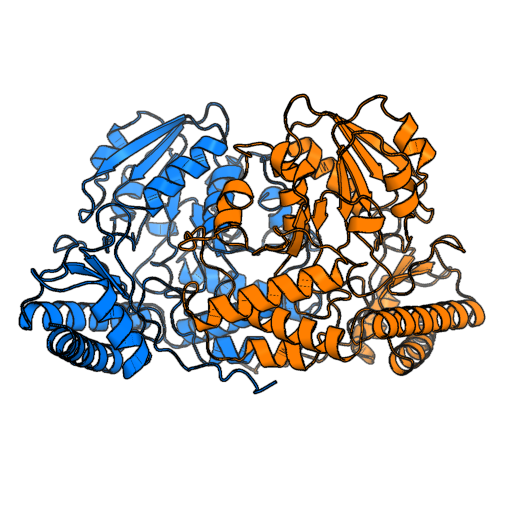89 ALA A CA 1
ATOM 653 C C . ALA A 1 89 ? -11.922 22.531 1.732 1 98.94 89 ALA A C 1
ATOM 655 O O . ALA A 1 89 ? -11.211 21.516 1.807 1 98.94 89 ALA A O 1
ATOM 656 N N . VAL A 1 90 ? -11.5 23.672 1.18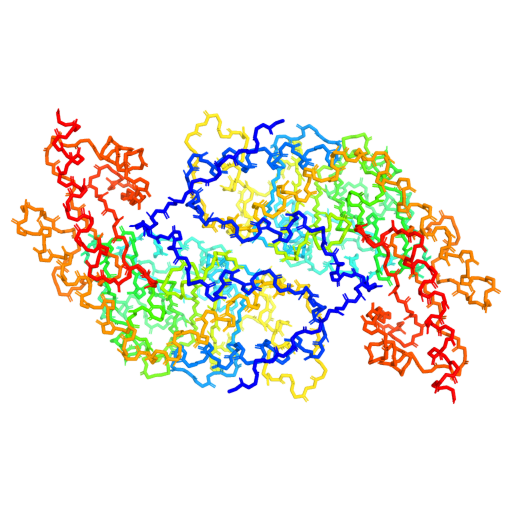8 1 98.75 90 VAL A N 1
ATOM 657 C CA . VAL A 1 90 ? -10.156 23.781 0.635 1 98.75 90 VAL A CA 1
ATOM 658 C C . VAL A 1 90 ? -9.445 24.984 1.261 1 98.75 90 VAL A C 1
ATOM 660 O O . VAL A 1 90 ? -9.75 26.125 0.939 1 98.75 90 VAL A O 1
ATOM 663 N N . ASN A 1 91 ? -8.547 24.734 2.141 1 98.38 91 ASN A N 1
ATOM 664 C CA . ASN A 1 91 ? -7.684 25.781 2.678 1 98.38 91 ASN A CA 1
ATOM 665 C C . ASN A 1 91 ? -6.211 25.406 2.559 1 98.38 91 ASN A C 1
ATOM 667 O O . ASN A 1 91 ? -5.375 25.922 3.307 1 98.38 91 ASN A O 1
ATOM 671 N N . GLY A 1 92 ? -5.953 24.453 1.658 1 97.94 92 GLY A N 1
ATOM 672 C CA . GLY A 1 92 ? -4.609 23.984 1.366 1 97.94 92 GLY A CA 1
ATOM 673 C C . GLY A 1 92 ? -4.582 22.859 0.344 1 97.94 92 GLY A C 1
ATOM 674 O O . GLY A 1 92 ? -5.57 22.609 -0.349 1 97.94 92 GLY A O 1
ATOM 675 N N . LEU A 1 93 ? -3.438 22.234 0.214 1 97.5 93 LEU A N 1
ATOM 676 C CA . LEU A 1 93 ? -3.16 21.266 -0.832 1 97.5 93 LEU A CA 1
ATOM 677 C C . LEU A 1 93 ? -4.059 20.047 -0.684 1 97.5 93 LEU A C 1
ATOM 679 O O . LEU A 1 93 ? -4.52 19.484 -1.682 1 97.5 93 LEU A O 1
ATOM 683 N N . PHE A 1 94 ? -4.285 19.578 0.483 1 98 94 PHE A N 1
ATOM 684 C CA . PHE A 1 94 ? -4.926 18.281 0.664 1 98 94 PHE A CA 1
ATOM 685 C C . PHE A 1 94 ? -6.438 18.391 0.517 1 98 94 PHE A C 1
ATOM 687 O O . PHE A 1 94 ? -7.098 17.438 0.104 1 98 94 PHE A O 1
ATOM 694 N N . GLY A 1 95 ? -7 19.547 0.833 1 98.44 95 GLY A N 1
ATOM 695 C CA . GLY A 1 95 ? -8.367 19.797 0.399 1 98.44 95 GLY A CA 1
ATOM 696 C C . GLY A 1 95 ? -8.531 19.766 -1.108 1 98.44 95 GLY A C 1
ATOM 697 O O . GLY A 1 95 ? -9.508 19.219 -1.622 1 98.44 95 GLY A O 1
ATOM 698 N N . GLN A 1 96 ? -7.52 20.406 -1.773 1 98.12 96 GLN A N 1
ATOM 699 C CA . GLN A 1 96 ? -7.531 20.391 -3.232 1 98.12 96 GLN A CA 1
ATOM 700 C C . GLN A 1 96 ? -7.48 18.969 -3.781 1 98.12 96 GLN A C 1
ATOM 702 O O . GLN A 1 96 ? -8.156 18.656 -4.758 1 98.12 96 GLN A O 1
ATOM 707 N N . ARG A 1 97 ? -6.707 18.141 -3.189 1 98.06 97 ARG A N 1
ATOM 708 C CA . ARG A 1 97 ? -6.602 16.75 -3.617 1 98.06 97 ARG A CA 1
ATOM 709 C C . ARG A 1 97 ? -7.93 16.016 -3.43 1 98.06 97 ARG A C 1
ATOM 711 O O . ARG A 1 97 ? -8.305 15.18 -4.254 1 98.06 97 ARG A O 1
ATOM 718 N N . MET A 1 98 ? -8.617 16.281 -2.336 1 98.81 98 MET A N 1
ATOM 719 C CA . MET A 1 98 ? -9.93 15.695 -2.121 1 98.81 98 MET A CA 1
ATOM 720 C C . MET A 1 98 ? -10.867 16.016 -3.279 1 98.81 98 MET A C 1
ATOM 722 O O . MET A 1 98 ? -11.641 15.164 -3.713 1 98.81 98 MET A O 1
ATOM 726 N N . VAL A 1 99 ? -10.773 17.266 -3.686 1 98.81 99 VAL A N 1
ATOM 727 C CA . VAL A 1 99 ? -11.609 17.703 -4.793 1 98.81 99 VAL A CA 1
ATOM 728 C C . VAL A 1 99 ? -11.336 16.859 -6.027 1 98.81 99 VAL A C 1
ATOM 730 O O . VAL A 1 99 ? -12.266 16.359 -6.672 1 98.81 99 VAL A O 1
ATOM 733 N N . ASP A 1 100 ? -10.078 16.641 -6.301 1 98.44 100 ASP A N 1
ATOM 734 C CA . ASP A 1 100 ? -9.672 15.867 -7.465 1 98.44 100 ASP A CA 1
ATOM 735 C C . ASP A 1 100 ? -10.148 14.422 -7.348 1 98.44 100 ASP A C 1
ATOM 737 O O . ASP A 1 100 ? -10.711 13.867 -8.297 1 98.44 100 ASP A O 1
ATOM 741 N N . VAL A 1 101 ? -9.938 13.812 -6.227 1 98.69 101 VAL A N 1
ATOM 742 C CA . VAL A 1 101 ? -10.273 12.414 -6 1 98.69 101 VAL A CA 1
ATOM 743 C C . VAL A 1 101 ? -11.789 12.227 -6.074 1 98.69 101 VAL A C 1
ATOM 745 O O . VAL A 1 101 ? -12.273 11.297 -6.723 1 98.69 101 VAL A O 1
ATOM 748 N N . ALA A 1 102 ? -12.547 13.117 -5.426 1 98.81 102 ALA A N 1
ATOM 749 C CA . ALA A 1 102 ? -14.008 13.039 -5.461 1 98.81 102 ALA A CA 1
ATOM 750 C C . ALA A 1 102 ? -14.531 13.195 -6.887 1 98.81 102 ALA A C 1
ATOM 752 O O . ALA A 1 102 ? -15.484 12.516 -7.281 1 98.81 102 ALA A O 1
ATOM 753 N N . GLY A 1 103 ? -13.93 14.141 -7.586 1 98.5 103 GLY A N 1
ATOM 754 C CA . GLY A 1 103 ? -14.312 14.336 -8.977 1 98.5 103 GLY A CA 1
ATOM 755 C C . GLY A 1 103 ? -14.125 13.094 -9.82 1 98.5 103 GLY A C 1
ATOM 756 O O . GLY A 1 103 ? -14.969 12.781 -10.672 1 98.5 103 GLY A O 1
ATOM 757 N N . ARG A 1 104 ? -13.086 12.375 -9.609 1 97.62 104 ARG A N 1
ATOM 758 C CA . ARG A 1 104 ? -12.797 11.156 -10.359 1 97.62 104 ARG A CA 1
ATOM 759 C C . ARG A 1 104 ? -13.812 10.07 -10.039 1 97.62 104 ARG A C 1
ATOM 761 O O . ARG A 1 104 ? -13.984 9.117 -10.805 1 97.62 104 ARG A O 1
ATOM 768 N N . CYS A 1 105 ? -14.445 10.195 -8.898 1 97.88 105 CYS A N 1
ATOM 769 C CA . CYS A 1 105 ? -15.484 9.242 -8.523 1 97.88 105 CYS A CA 1
ATOM 770 C C . CYS A 1 105 ? -16.797 9.578 -9.203 1 97.88 105 CYS A C 1
ATOM 772 O O . CYS A 1 105 ? -17.766 8.82 -9.109 1 97.88 105 CYS A O 1
ATOM 774 N N . GLY A 1 106 ? -16.875 10.711 -9.883 1 97.44 106 GLY A N 1
ATOM 775 C CA . GLY A 1 106 ? -18.078 11.133 -10.578 1 97.44 106 GLY A CA 1
ATOM 776 C C . GLY A 1 106 ? -18.984 12.008 -9.734 1 97.44 106 GLY A C 1
ATOM 777 O O . GLY A 1 106 ? -20.094 12.352 -10.148 1 97.44 106 GLY A O 1
ATOM 778 N N . ALA A 1 107 ? -18.547 12.414 -8.57 1 98.5 107 ALA A N 1
ATOM 779 C CA . ALA A 1 107 ? -19.359 13.25 -7.684 1 98.5 107 ALA A CA 1
ATOM 780 C C . ALA A 1 107 ? -19.5 14.664 -8.234 1 98.5 107 ALA A C 1
ATOM 782 O O . ALA A 1 107 ? -18.641 15.133 -8.977 1 98.5 107 ALA A O 1
ATOM 783 N N . GLU A 1 108 ? -20.641 15.273 -7.945 1 98.69 108 GLU A N 1
ATOM 784 C CA . GLU A 1 108 ? -20.734 16.719 -8.07 1 98.69 108 GLU A CA 1
ATOM 785 C C . GLU A 1 108 ? -20.031 17.422 -6.91 1 98.69 108 GLU A C 1
ATOM 787 O O . GLU A 1 108 ? -20.562 17.469 -5.793 1 98.69 108 GLU A O 1
ATOM 792 N N . VAL A 1 109 ? -18.922 18.016 -7.191 1 98.88 109 VAL A N 1
ATOM 793 C CA . VAL A 1 109 ? -18.109 18.578 -6.129 1 98.88 109 VAL A CA 1
ATOM 794 C C . VAL A 1 109 ? -18.453 20.062 -5.945 1 98.88 109 VAL A C 1
ATOM 796 O O . VAL A 1 109 ? -18.453 20.828 -6.91 1 98.88 109 VAL A O 1
ATOM 799 N N . VAL A 1 110 ? -18.812 20.438 -4.789 1 98.94 110 VAL A N 1
ATOM 800 C CA . VAL A 1 110 ? -18.938 21.844 -4.371 1 98.94 110 VAL A CA 1
ATOM 801 C C . VAL A 1 110 ? -17.703 22.234 -3.547 1 98.94 110 VAL A C 1
ATOM 803 O O . VAL A 1 110 ? -17.672 22 -2.336 1 98.94 110 VAL A O 1
ATOM 806 N N . GLN A 1 111 ? -16.781 22.797 -4.203 1 98.88 111 GLN A N 1
ATOM 807 C CA . GLN A 1 111 ? -15.539 23.234 -3.568 1 98.88 111 GLN A CA 1
ATOM 808 C C . GLN A 1 111 ? -15.742 24.562 -2.83 1 98.88 111 GLN A C 1
ATOM 810 O O . GLN A 1 111 ? -16.266 25.516 -3.398 1 98.88 111 GLN A O 1
ATOM 815 N N . VAL A 1 112 ? -15.43 24.625 -1.575 1 98.88 112 VAL A N 1
ATOM 816 C CA . VAL A 1 112 ? -15.492 25.844 -0.783 1 98.88 112 VAL A CA 1
ATOM 817 C C . VAL A 1 112 ? -14.078 26.297 -0.426 1 98.88 112 VAL A C 1
ATOM 819 O O . VAL A 1 112 ? -13.414 25.688 0.406 1 98.88 112 VAL A O 1
ATOM 822 N N . ASP A 1 113 ? -13.688 27.453 -0.923 1 98.69 113 ASP A N 1
ATOM 823 C CA . ASP A 1 113 ? -12.305 27.906 -0.801 1 98.69 113 ASP A CA 1
ATOM 824 C C . ASP A 1 113 ? -12.141 28.844 0.394 1 98.69 113 ASP A C 1
ATOM 826 O O . ASP A 1 113 ? -13.008 29.672 0.66 1 98.69 113 ASP A O 1
ATOM 830 N N . PHE A 1 114 ? -11.102 28.672 1.059 1 98.44 114 PHE A N 1
ATOM 831 C CA . PHE A 1 114 ? -10.633 29.562 2.113 1 98.44 114 PHE A CA 1
ATOM 832 C C . PHE A 1 114 ? -9.195 30 1.854 1 98.44 114 PHE A C 1
ATOM 834 O O . PHE A 1 114 ? -8.461 29.328 1.125 1 98.44 114 PHE A O 1
ATOM 841 N N . GLU A 1 115 ? -8.875 31.141 2.404 1 97.69 115 GLU A N 1
ATOM 842 C CA . GLU A 1 115 ? -7.508 31.641 2.254 1 97.69 115 GLU A CA 1
ATOM 843 C C . GLU A 1 115 ? -6.508 30.688 2.906 1 97.69 115 GLU A C 1
ATOM 845 O O . GLU A 1 115 ? -6.707 30.25 4.043 1 97.69 115 GLU A O 1
ATOM 850 N N . TRP A 1 116 ? -5.457 30.25 2.131 1 98.12 116 TRP A N 1
ATOM 851 C CA . TRP A 1 116 ? -4.422 29.406 2.721 1 98.12 116 TRP A CA 1
ATOM 852 C C . TRP A 1 116 ? -3.818 30.078 3.955 1 98.12 116 TRP A C 1
ATOM 854 O O . TRP A 1 116 ? -3.484 31.266 3.93 1 98.12 116 TRP A O 1
ATOM 864 N N . GLY A 1 117 ? -3.705 29.328 5.055 1 97.75 117 GLY A N 1
ATOM 865 C CA . GLY A 1 117 ? -3.215 29.859 6.316 1 97.75 117 GLY A CA 1
ATOM 866 C C . GLY A 1 117 ? -4.324 30.203 7.289 1 97.75 117 GLY A C 1
ATOM 867 O O . GLY A 1 117 ? -4.062 30.562 8.438 1 97.75 117 GLY A O 1
ATOM 868 N N . THR A 1 118 ? -5.539 30.062 6.828 1 97.69 118 THR A N 1
ATOM 869 C CA . THR A 1 118 ? -6.691 30.328 7.684 1 97.69 118 THR A CA 1
ATOM 870 C C . THR A 1 118 ? -7.547 29.078 7.84 1 97.69 118 THR A C 1
ATOM 872 O O . THR A 1 118 ? -7.488 28.172 7.012 1 97.69 118 THR A O 1
ATOM 875 N N . PRO A 1 119 ? -8.266 28.953 8.922 1 96.62 119 PRO A N 1
ATOM 876 C CA . PRO A 1 119 ? -9.07 27.75 9.156 1 96.62 119 PRO A CA 1
ATOM 877 C C . PRO A 1 119 ? -10.32 27.703 8.289 1 96.62 119 PRO A C 1
ATOM 879 O O . PRO A 1 119 ? -10.727 28.719 7.715 1 96.62 119 PRO A O 1
ATOM 882 N N . VAL A 1 120 ? -10.914 26.516 8.219 1 97.88 120 VAL A N 1
ATOM 883 C CA . VAL A 1 120 ? -12.188 26.297 7.543 1 97.88 120 VAL A CA 1
ATOM 884 C C . VAL A 1 120 ? -13.328 26.859 8.391 1 97.88 120 VAL A C 1
ATOM 886 O O . VAL A 1 120 ? -13.258 26.844 9.625 1 97.88 120 VAL A O 1
ATOM 889 N N . ASP A 1 121 ? -14.281 27.391 7.723 1 98.12 121 ASP A N 1
ATOM 890 C CA . ASP A 1 121 ? -15.469 27.906 8.383 1 98.12 121 ASP A CA 1
ATOM 891 C C . ASP A 1 121 ? -16.641 26.938 8.258 1 98.12 121 ASP A C 1
ATOM 893 O O . ASP A 1 121 ? -17.141 26.703 7.16 1 98.12 121 ASP A O 1
ATOM 897 N N . ALA A 1 122 ? -17.094 26.438 9.352 1 98.31 122 ALA A N 1
ATOM 898 C CA . ALA A 1 122 ? -18.141 25.422 9.383 1 98.31 122 ALA A CA 1
ATOM 899 C C . ALA A 1 122 ? -19.438 25.938 8.781 1 98.31 122 ALA A C 1
ATOM 901 O O . ALA A 1 122 ? -20.125 25.219 8.055 1 98.31 122 ALA A O 1
ATOM 902 N N . ASP A 1 123 ? -19.781 27.156 9.125 1 98.19 123 ASP A N 1
ATOM 903 C CA . ASP A 1 123 ? -21.031 27.734 8.625 1 98.19 123 ASP A CA 1
ATOM 904 C C . ASP A 1 123 ? -21 27.891 7.105 1 98.19 123 ASP A C 1
ATOM 906 O O . ASP A 1 123 ? -22 27.625 6.434 1 98.19 123 ASP A O 1
ATOM 910 N N . ALA A 1 124 ? -19.875 28.312 6.621 1 98.31 124 ALA A N 1
ATOM 911 C CA . ALA A 1 124 ? -19.719 28.438 5.176 1 98.31 124 ALA A CA 1
ATOM 912 C C . ALA A 1 124 ? -19.906 27.094 4.484 1 98.31 124 ALA A C 1
ATOM 914 O O . ALA A 1 124 ? -20.516 27.016 3.414 1 98.31 124 ALA A O 1
ATOM 915 N N . LEU A 1 125 ? -19.406 26.031 5.074 1 98.25 125 LEU A N 1
ATOM 916 C CA . LEU A 1 125 ? -19.547 24.703 4.508 1 98.25 125 LEU A CA 1
ATOM 917 C C . LEU A 1 125 ? -21 24.234 4.516 1 98.25 125 LEU A C 1
ATOM 919 O O . LEU A 1 125 ? -21.484 23.688 3.521 1 98.25 125 LEU A O 1
ATOM 923 N N . ALA A 1 126 ? -21.625 24.438 5.613 1 96.88 126 ALA A N 1
ATOM 924 C CA . ALA A 1 126 ? -23.016 24.016 5.758 1 96.88 126 ALA A CA 1
ATOM 925 C C . ALA A 1 126 ? -23.922 24.766 4.785 1 96.88 126 ALA A C 1
ATOM 927 O O . ALA A 1 126 ? -24.906 24.203 4.305 1 96.88 126 ALA A O 1
ATOM 928 N N . ALA A 1 127 ? -23.578 25.984 4.496 1 98 127 ALA A N 1
ATOM 929 C CA . ALA A 1 127 ? -24.406 26.828 3.656 1 98 127 ALA A CA 1
ATOM 930 C C . ALA A 1 127 ? -24.156 26.562 2.176 1 98 127 ALA A C 1
ATOM 932 O O . ALA A 1 127 ? -24.938 26.984 1.319 1 98 127 ALA A O 1
ATOM 933 N N . ALA A 1 128 ? -23.094 25.844 1.86 1 98.62 128 ALA A N 1
ATOM 934 C CA . ALA A 1 128 ? -22.641 25.703 0.48 1 98.62 128 ALA A CA 1
ATOM 935 C C . ALA A 1 128 ? -23.625 24.859 -0.332 1 98.62 128 ALA A C 1
ATOM 937 O O . ALA A 1 128 ? -23.688 24.969 -1.559 1 98.62 128 ALA A O 1
ATOM 938 N N . HIS A 1 129 ? -24.344 23.938 0.256 1 98.5 129 HIS A N 1
ATOM 939 C CA . HIS A 1 129 ? -25.344 23.094 -0.361 1 98.5 129 HIS A CA 1
ATOM 940 C C . HIS A 1 129 ? -26.422 22.688 0.649 1 98.5 129 HIS A C 1
ATOM 942 O O . HIS A 1 129 ? -26.109 22.391 1.805 1 98.5 129 HIS A O 1
ATOM 948 N N . PRO A 1 130 ? -27.641 22.594 0.28 1 97.75 130 PRO A N 1
ATOM 949 C CA . PRO A 1 130 ? -28.719 22.328 1.239 1 97.75 130 PRO A CA 1
ATOM 950 C C . PRO A 1 130 ? -28.734 20.891 1.742 1 97.75 130 PRO A C 1
ATOM 952 O O . PRO A 1 130 ? -29.125 20.641 2.879 1 97.75 130 PRO A O 1
ATOM 955 N N . SER A 1 131 ? -28.359 19.969 0.851 1 97.75 131 SER A N 1
ATOM 956 C CA . SER A 1 131 ? -28.438 18.578 1.26 1 97.75 131 SER A CA 1
ATOM 957 C C . SER A 1 131 ? -27.344 17.75 0.582 1 97.75 131 SER A C 1
ATOM 959 O O . SER A 1 131 ? -27.641 16.844 -0.196 1 97.75 131 SER A O 1
ATOM 961 N N . PRO A 1 132 ? -26.094 17.984 0.896 1 98.75 132 PRO A N 1
ATOM 962 C CA . PRO A 1 132 ? -25.031 17.156 0.312 1 98.75 132 PRO A CA 1
ATOM 963 C C . PRO A 1 132 ? -24.969 15.766 0.925 1 98.75 132 PRO A C 1
ATOM 965 O O . PRO A 1 132 ? -25.422 15.555 2.053 1 98.75 132 PRO A O 1
ATOM 968 N N . LYS A 1 133 ? -24.484 14.844 0.183 1 98.81 133 LYS A N 1
ATOM 969 C CA . LYS A 1 133 ? -24.25 13.523 0.753 1 98.81 133 LYS A CA 1
ATOM 970 C C . LYS A 1 133 ? -23.047 13.523 1.697 1 98.81 133 LYS A C 1
ATOM 972 O O . LYS A 1 133 ? -23.078 12.891 2.752 1 98.81 133 LYS A O 1
ATOM 977 N N . VAL A 1 134 ? -22 14.219 1.275 1 98.88 134 VAL A N 1
ATOM 978 C CA . VAL A 1 134 ? -20.75 14.234 2.033 1 98.88 134 VAL A CA 1
ATOM 979 C C . VAL A 1 134 ? -20.297 15.672 2.25 1 98.88 134 VAL A C 1
ATOM 981 O O . VAL A 1 134 ? -20.438 16.516 1.358 1 98.88 134 VAL A O 1
ATOM 984 N N . ILE A 1 135 ? -19.844 16 3.41 1 98.94 135 ILE A N 1
ATOM 985 C CA . ILE A 1 135 ? -19.016 17.156 3.723 1 98.94 135 ILE A CA 1
ATOM 986 C C . ILE A 1 135 ? -17.625 16.672 4.148 1 98.94 135 ILE A C 1
ATOM 988 O O . ILE A 1 135 ? -17.5 15.812 5.012 1 98.94 135 ILE A O 1
ATOM 992 N N . ALA A 1 136 ? -16.609 17.203 3.459 1 98.94 136 ALA A N 1
ATOM 993 C CA . ALA A 1 136 ? -15.242 16.734 3.729 1 98.94 136 ALA A CA 1
ATOM 994 C C . ALA A 1 136 ? -14.336 17.891 4.113 1 98.94 136 ALA A C 1
ATOM 996 O O . ALA A 1 136 ? -14.438 18.984 3.555 1 98.94 136 ALA A O 1
ATOM 997 N N . ALA A 1 137 ? -13.43 17.656 5.062 1 98.88 137 ALA A N 1
ATOM 998 C CA . ALA A 1 137 ? -12.469 18.672 5.508 1 98.88 137 ALA A CA 1
ATOM 999 C C . ALA A 1 137 ? -11.203 18.016 6.059 1 98.88 137 ALA A C 1
ATOM 1001 O O . ALA A 1 137 ? -11.227 16.844 6.465 1 98.88 137 ALA A O 1
ATOM 1002 N N . VAL A 1 138 ? -10.141 18.719 6.016 1 98.88 138 VAL A N 1
ATOM 1003 C CA . VAL A 1 138 ? -8.859 18.297 6.582 1 98.88 138 VAL A CA 1
ATOM 1004 C C . VAL A 1 138 ? -8.727 18.828 8.008 1 98.88 138 VAL A C 1
ATOM 1006 O O . VAL A 1 138 ? -8.844 20.031 8.242 1 98.88 138 VAL A O 1
ATOM 1009 N N . HIS A 1 139 ? -8.508 17.938 8.961 1 98.88 139 HIS A N 1
ATOM 1010 C CA . HIS A 1 139 ? -8.359 18.344 10.352 1 98.88 139 HIS A CA 1
ATOM 1011 C C . HIS A 1 139 ? -7.043 19.078 10.57 1 98.88 139 HIS A C 1
ATOM 1013 O O . HIS A 1 139 ? -7.035 20.188 11.117 1 98.88 139 HIS A O 1
ATOM 1019 N N . ALA A 1 140 ? -5.961 18.484 10.156 1 98.81 140 ALA A N 1
ATOM 1020 C CA . ALA A 1 140 ? -4.625 19.078 10.227 1 98.81 140 ALA A CA 1
ATOM 1021 C C . ALA A 1 140 ? -4.047 19.281 8.828 1 98.81 140 ALA A C 1
ATOM 1023 O O . ALA A 1 140 ? -3.387 18.375 8.289 1 98.81 140 ALA A O 1
ATOM 1024 N N . GLU A 1 141 ? -4.266 20.438 8.25 1 98.62 141 GLU A N 1
ATOM 1025 C CA . GLU A 1 141 ? -3.783 20.75 6.91 1 98.62 141 GLU A CA 1
ATOM 1026 C C . GLU A 1 141 ? -2.309 21.141 6.938 1 98.62 141 GLU A C 1
ATOM 1028 O O . GLU A 1 141 ? -1.972 22.312 7.172 1 98.62 141 GLU A O 1
ATOM 1033 N N . THR A 1 142 ? -1.436 20.219 6.562 1 97.56 142 THR A N 1
ATOM 1034 C CA . THR A 1 142 ? -0.003 20.406 6.773 1 97.56 142 THR A CA 1
ATOM 1035 C C . THR A 1 142 ? 0.605 21.266 5.672 1 97.56 142 THR A C 1
ATOM 1037 O O . THR A 1 142 ? 1.735 21.734 5.797 1 97.56 142 THR A O 1
ATOM 1040 N N . SER A 1 143 ? -0.114 21.484 4.562 1 97.81 143 SER A N 1
ATOM 1041 C CA . SER A 1 143 ? 0.396 22.391 3.543 1 97.81 143 SER A CA 1
ATOM 1042 C C . SER A 1 143 ? 0.381 23.844 4.039 1 97.81 143 SER A C 1
ATOM 1044 O O . SER A 1 143 ? 1.152 24.672 3.559 1 97.81 143 SER A O 1
ATOM 1046 N N . THR A 1 144 ? -0.469 24.078 5.066 1 98.38 144 THR A N 1
ATOM 1047 C CA . THR A 1 144 ? -0.594 25.469 5.52 1 98.38 144 THR A CA 1
ATOM 1048 C C . THR A 1 144 ? -0.39 25.562 7.027 1 98.38 144 THR A C 1
ATOM 1050 O O . THR A 1 144 ? -0.25 26.656 7.57 1 98.38 144 THR A O 1
ATOM 1053 N N . GLY A 1 145 ? -0.349 24.422 7.695 1 98.69 145 GLY A N 1
ATOM 1054 C CA . GLY A 1 145 ? -0.138 24.406 9.133 1 98.69 145 GLY A CA 1
ATOM 1055 C C . GLY A 1 145 ? -1.38 24.781 9.922 1 98.69 145 GLY A C 1
ATOM 1056 O O . GLY A 1 145 ? -1.282 25.266 11.055 1 98.69 145 GLY A O 1
ATOM 1057 N N . VAL A 1 146 ? -2.559 24.609 9.375 1 98.75 146 VAL A N 1
ATOM 1058 C CA . VAL A 1 146 ? -3.781 25.109 9.984 1 98.75 146 VAL A CA 1
ATOM 1059 C C . VAL A 1 146 ? -4.605 23.953 10.539 1 98.75 146 VAL A C 1
ATOM 1061 O O . VAL A 1 146 ? -4.766 22.922 9.875 1 98.75 146 VAL A O 1
ATOM 1064 N N . ARG A 1 147 ? -5.094 24.047 11.734 1 98.62 147 ARG A N 1
ATOM 1065 C CA . ARG A 1 147 ? -6.027 23.125 12.367 1 98.62 147 ARG A CA 1
ATOM 1066 C C . ARG A 1 147 ? -7.473 23.531 12.094 1 98.62 147 ARG A C 1
ATOM 1068 O O . ARG A 1 147 ? -7.859 24.672 12.375 1 98.62 147 ARG A O 1
ATOM 1075 N N . SER A 1 148 ? -8.281 22.656 11.539 1 98 148 SER A N 1
ATOM 1076 C CA . SER A 1 148 ? -9.703 22.938 11.32 1 98 148 SER A CA 1
ATOM 1077 C C . SER A 1 148 ? -10.547 22.422 12.477 1 98 148 SER A C 1
ATOM 1079 O O . SER A 1 148 ? -10.211 21.422 13.102 1 98 148 SER A O 1
ATOM 1081 N N . ASP A 1 149 ? -11.664 23.125 12.773 1 98.38 149 ASP A N 1
ATOM 1082 C CA . ASP A 1 149 ? -12.594 22.75 13.836 1 98.38 149 ASP A CA 1
ATOM 1083 C C . ASP A 1 149 ? -13.594 21.703 13.336 1 98.38 149 ASP A C 1
ATOM 1085 O O . ASP A 1 149 ? -14.742 22.031 13.047 1 98.38 149 ASP A O 1
ATOM 1089 N N . ILE A 1 150 ? -13.211 20.453 13.367 1 98.69 150 ILE A N 1
ATOM 1090 C CA . ILE A 1 150 ? -14.016 19.344 12.836 1 98.69 150 ILE A CA 1
ATOM 1091 C C . ILE A 1 150 ? -15.273 19.172 13.695 1 98.69 150 ILE A C 1
ATOM 1093 O O . ILE A 1 150 ? -16.344 18.828 13.18 1 98.69 150 ILE A O 1
ATOM 1097 N N . ALA A 1 151 ? -15.109 19.375 15.016 1 98.75 151 ALA A N 1
ATOM 1098 C CA . ALA A 1 151 ? -16.25 19.266 15.922 1 98.75 151 ALA A CA 1
ATOM 1099 C C . ALA A 1 151 ? -17.375 20.219 15.516 1 98.75 151 ALA A C 1
ATOM 1101 O O . ALA A 1 151 ? -18.547 19.859 15.555 1 98.75 151 ALA A O 1
ATOM 1102 N N . ALA A 1 152 ? -16.984 21.422 15.172 1 98.75 152 ALA A N 1
ATOM 1103 C CA . ALA A 1 152 ? -17.969 22.422 14.758 1 98.75 152 ALA A CA 1
ATOM 1104 C C . ALA A 1 152 ? -18.688 21.969 13.484 1 98.75 152 ALA A C 1
ATOM 1106 O O . ALA A 1 152 ? -19.906 22.172 13.352 1 98.75 152 ALA A O 1
ATOM 1107 N N . ILE A 1 153 ? -17.984 21.422 12.508 1 98.69 153 ILE A N 1
ATOM 1108 C CA . ILE A 1 153 ? -18.578 20.938 11.273 1 98.69 153 ILE A CA 1
ATOM 1109 C C . ILE A 1 153 ? -19.562 19.797 11.586 1 98.69 153 ILE A C 1
ATOM 1111 O O . ILE A 1 153 ? -20.688 19.781 11.078 1 98.69 153 ILE A O 1
ATOM 1115 N N . GLY A 1 154 ? -19.109 18.844 12.398 1 98.69 154 GLY A N 1
ATOM 1116 C CA . GLY A 1 154 ? -19.938 17.703 12.773 1 98.69 154 GLY A CA 1
ATOM 1117 C C . GLY A 1 154 ? -21.234 18.125 13.438 1 98.69 154 GLY A C 1
ATOM 1118 O O . GLY A 1 154 ? -22.281 17.484 13.242 1 98.69 154 GLY A O 1
ATOM 1119 N N . ALA A 1 155 ? -21.203 19.203 14.195 1 98.44 155 ALA A N 1
ATOM 1120 C CA . ALA A 1 155 ? -22.359 19.656 14.961 1 98.44 155 ALA A CA 1
ATOM 1121 C C . ALA A 1 155 ? -23.453 20.219 14.047 1 98.44 155 ALA A C 1
ATOM 1123 O O . ALA A 1 155 ? -24.625 20.219 14.398 1 98.44 155 ALA A O 1
ATOM 1124 N N . ILE A 1 156 ? -23.062 20.688 12.883 1 98.12 156 ILE A N 1
ATOM 1125 C CA . ILE A 1 156 ? -24.062 21.406 12.086 1 98.12 156 ILE A CA 1
ATOM 1126 C C . ILE A 1 156 ? -24.188 20.734 10.711 1 98.12 156 ILE A C 1
ATOM 1128 O O . ILE A 1 156 ? -24.781 21.312 9.797 1 98.12 156 ILE A O 1
ATOM 1132 N N . LYS A 1 157 ? -23.641 19.547 10.492 1 97.12 157 LYS A N 1
ATOM 1133 C CA . LYS A 1 157 ? -23.562 18.891 9.188 1 97.12 157 LYS A CA 1
ATOM 1134 C C . LYS A 1 157 ? -24.922 18.359 8.758 1 97.12 157 LYS A C 1
ATOM 1136 O O . LYS A 1 157 ? -25.109 17.969 7.602 1 97.12 157 LYS A O 1
ATOM 1141 N N . GLY A 1 158 ? -25.938 18.297 9.602 1 97.12 158 GLY A N 1
ATOM 1142 C CA . GLY A 1 158 ? -27.219 17.688 9.273 1 97.12 158 GLY A CA 1
ATOM 1143 C C . GLY A 1 158 ? -27.109 16.219 8.953 1 97.12 158 GLY A C 1
ATOM 1144 O O . GLY A 1 158 ? -26.516 15.445 9.711 1 97.12 158 GLY A O 1
ATOM 1145 N N . ASP A 1 159 ? -27.672 15.773 7.863 1 97.94 159 ASP A N 1
ATOM 1146 C CA . ASP A 1 159 ? -27.688 14.367 7.496 1 97.94 159 ASP A CA 1
ATOM 1147 C C . ASP A 1 159 ? -26.469 13.992 6.668 1 97.94 159 ASP A C 1
ATOM 1149 O O . ASP A 1 159 ? -26.266 12.82 6.332 1 97.94 159 ASP A O 1
ATOM 1153 N N . ALA A 1 160 ? -25.641 14.938 6.293 1 98.69 160 ALA A N 1
ATOM 1154 C CA . ALA A 1 160 ? -24.453 14.672 5.488 1 98.69 160 ALA A CA 1
ATOM 1155 C C . ALA A 1 160 ? -23.469 13.773 6.238 1 98.69 160 ALA A C 1
ATOM 1157 O O . ALA A 1 160 ? -23.422 13.789 7.469 1 98.69 160 ALA A O 1
ATOM 1158 N N . LEU A 1 161 ? -22.75 12.906 5.512 1 98.88 161 LEU A N 1
ATOM 1159 C CA . LEU A 1 161 ? -21.609 12.195 6.074 1 98.88 161 LEU A CA 1
ATOM 1160 C C . LEU A 1 161 ? -20.406 13.125 6.223 1 98.88 161 LEU A C 1
ATOM 1162 O O . LEU A 1 161 ? -20.062 13.844 5.285 1 98.88 161 LEU A O 1
ATOM 1166 N N . LEU A 1 162 ? -19.828 13.156 7.387 1 98.94 162 LEU A N 1
ATOM 1167 C CA . LEU A 1 162 ? -18.609 13.93 7.59 1 98.94 162 LEU A CA 1
ATOM 1168 C C . LEU A 1 162 ? -17.375 13.078 7.324 1 98.94 162 LEU A C 1
ATOM 1170 O O . LEU A 1 162 ? -17.141 12.094 8.031 1 98.94 162 LEU A O 1
ATOM 1174 N N . LEU A 1 163 ? -16.688 13.383 6.27 1 98.94 163 LEU A N 1
ATOM 1175 C CA . LEU A 1 163 ? -15.422 12.766 5.906 1 98.94 163 LEU A CA 1
ATOM 1176 C C . LEU A 1 163 ? -14.25 13.625 6.363 1 98.94 163 LEU A C 1
ATOM 1178 O O . LEU A 1 163 ? -14.148 14.797 5.988 1 98.94 163 LEU A O 1
ATOM 1182 N N . THR A 1 164 ? -13.352 13.039 7.16 1 98.94 164 THR A N 1
ATOM 1183 C CA . THR A 1 164 ? -12.289 13.836 7.77 1 98.94 164 THR A CA 1
ATOM 1184 C C . THR A 1 164 ? -10.922 13.258 7.418 1 98.94 164 THR A C 1
ATOM 1186 O O . THR A 1 164 ? -10.664 12.07 7.633 1 98.94 164 THR A O 1
ATOM 1189 N N . ASP A 1 165 ? -10.07 14.07 6.82 1 98.94 165 ASP A N 1
ATOM 1190 C CA . ASP A 1 165 ? -8.648 13.773 6.695 1 98.94 165 ASP A CA 1
ATOM 1191 C C . ASP A 1 165 ? -7.926 13.977 8.031 1 98.94 165 ASP A C 1
ATOM 1193 O O . ASP A 1 165 ? -7.773 15.109 8.492 1 98.94 165 ASP A O 1
ATOM 1197 N N . ALA A 1 166 ? -7.461 12.898 8.57 1 98.88 166 ALA A N 1
ATOM 1198 C CA . ALA A 1 166 ? -6.762 12.938 9.859 1 98.88 166 ALA A CA 1
ATOM 1199 C C . ALA A 1 166 ? -5.324 12.445 9.719 1 98.88 166 ALA A C 1
ATOM 1201 O O . ALA A 1 166 ? -4.742 11.93 10.672 1 98.88 166 ALA A O 1
ATOM 1202 N N . VAL A 1 167 ? -4.754 12.562 8.57 1 98.69 167 VAL A N 1
ATOM 1203 C CA . VAL A 1 167 ? -3.441 12.016 8.234 1 98.69 167 VAL A CA 1
ATOM 1204 C C . VAL A 1 167 ? -2.414 12.477 9.266 1 98.69 167 VAL A C 1
ATOM 1206 O O . VAL A 1 167 ? -1.639 11.672 9.781 1 98.69 167 VAL A O 1
ATOM 1209 N N . THR A 1 168 ? -2.453 13.742 9.633 1 98.25 168 THR A N 1
ATOM 1210 C CA . THR A 1 168 ? -1.428 14.273 10.523 1 98.25 168 THR A CA 1
ATOM 1211 C C . THR A 1 168 ? -1.998 14.539 11.914 1 98.25 168 THR A C 1
ATOM 1213 O O . THR A 1 168 ? -1.252 14.828 12.852 1 98.25 168 THR A O 1
ATOM 1216 N N . SER A 1 169 ? -3.303 14.43 12.125 1 98.56 169 SER A N 1
ATOM 1217 C CA . SER A 1 169 ? -3.898 14.766 13.414 1 98.56 169 SER A CA 1
ATOM 1218 C C . SER A 1 169 ? -3.969 13.539 14.32 1 98.56 169 SER A C 1
ATOM 1220 O O . SER A 1 169 ? -3.863 13.656 15.547 1 98.56 169 SER A O 1
ATOM 1222 N N . ILE A 1 170 ? -4.133 12.352 13.703 1 98.75 170 ILE A N 1
ATOM 1223 C CA . ILE A 1 170 ? -4.297 11.133 14.492 1 98.75 170 ILE A CA 1
ATOM 1224 C C . ILE A 1 170 ? -3.066 10.93 15.375 1 98.75 170 ILE A C 1
ATOM 1226 O O . ILE A 1 170 ? -1.933 11.102 14.922 1 98.75 170 ILE A O 1
ATOM 1230 N N . ALA A 1 171 ? -3.271 10.672 16.656 1 98.5 171 ALA A N 1
ATOM 1231 C CA . ALA A 1 171 ? -2.27 10.438 17.688 1 98.5 171 ALA A CA 1
ATOM 1232 C C . ALA A 1 171 ? -1.539 11.727 18.062 1 98.5 171 ALA A C 1
ATOM 1234 O O . ALA A 1 171 ? -0.989 11.844 19.156 1 98.5 171 ALA A O 1
ATOM 1235 N N . GLY A 1 172 ? -1.512 12.75 17.203 1 98.62 172 GLY A N 1
ATOM 1236 C CA . GLY A 1 172 ? -0.717 13.945 17.438 1 98.62 172 GLY A CA 1
ATOM 1237 C C . GLY A 1 172 ? -1.467 15.023 18.203 1 98.62 172 GLY A C 1
ATOM 1238 O O . GLY A 1 172 ? -0.875 15.75 19 1 98.62 172 GLY A O 1
ATOM 1239 N N . ILE A 1 173 ? -2.758 15.195 17.875 1 98.62 173 ILE A N 1
ATOM 1240 C CA . ILE A 1 173 ? -3.631 16.141 18.578 1 98.62 173 ILE A CA 1
ATOM 1241 C C . ILE A 1 173 ? -4.973 15.469 18.875 1 98.62 173 ILE A C 1
ATOM 1243 O O . ILE A 1 173 ? -5.238 14.359 18.406 1 98.62 173 ILE A O 1
ATOM 1247 N N . GLU A 1 174 ? -5.723 16.188 19.719 1 98.56 174 GLU A N 1
ATOM 1248 C CA . GLU A 1 174 ? -7.02 15.641 20.094 1 98.56 174 GLU A CA 1
ATOM 1249 C C . GLU A 1 174 ? -7.859 15.297 18.875 1 98.56 174 GLU A C 1
ATOM 1251 O O . GLU A 1 174 ? -7.961 16.109 17.938 1 98.56 174 GLU A O 1
ATOM 1256 N N . LEU A 1 175 ? -8.406 14.117 18.781 1 98.75 175 LEU A N 1
ATOM 1257 C CA . LEU A 1 175 ? -9.273 13.578 17.75 1 98.75 175 LEU A CA 1
ATOM 1258 C C . LEU A 1 175 ? -10.359 12.688 18.359 1 98.75 175 LEU A C 1
ATOM 1260 O O . LEU A 1 175 ? -10.047 11.68 18.984 1 98.75 175 LEU A O 1
ATOM 1264 N N . ARG A 1 176 ? -11.547 13.086 18.266 1 98.69 176 ARG A N 1
ATOM 1265 C CA . ARG A 1 176 ? -12.688 12.367 18.828 1 98.69 176 ARG A CA 1
ATOM 1266 C C . ARG A 1 176 ? -13.719 12.047 17.75 1 98.69 176 ARG A C 1
ATOM 1268 O O . ARG A 1 176 ? -14.727 12.75 17.625 1 98.69 176 ARG A O 1
ATOM 1275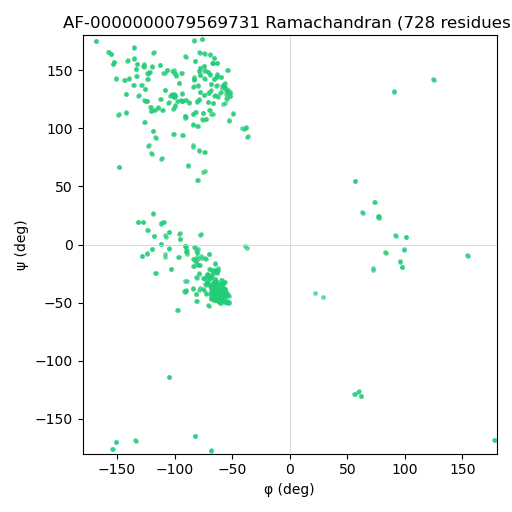 N N . ALA A 1 177 ? -13.477 10.938 17.078 1 98.81 177 ALA A N 1
ATOM 1276 C CA . ALA A 1 177 ? -14.258 10.633 15.883 1 98.81 177 ALA A CA 1
ATOM 1277 C C . ALA A 1 177 ? -15.742 10.508 16.219 1 98.81 177 ALA A C 1
ATOM 1279 O O . ALA A 1 177 ? -16.578 11.141 15.578 1 98.81 177 ALA A O 1
ATOM 1280 N N . ASP A 1 178 ? -16.078 9.719 17.234 1 98.75 178 ASP A N 1
ATOM 1281 C CA . ASP A 1 178 ? -17.484 9.508 17.578 1 98.75 178 ASP A CA 1
ATOM 1282 C C . ASP A 1 178 ? -18.125 10.805 18.094 1 98.75 178 ASP A C 1
ATOM 1284 O O . ASP A 1 178 ? -19.172 11.219 17.594 1 98.75 178 ASP A O 1
ATOM 1288 N N . ASP A 1 179 ? -17.453 11.5 19 1 98.81 179 ASP A N 1
ATOM 1289 C CA . ASP A 1 179 ? -18 12.703 19.625 1 98.81 179 ASP A CA 1
ATOM 1290 C C . ASP A 1 179 ? -18.156 13.828 18.609 1 98.81 179 ASP A C 1
ATOM 1292 O O . ASP A 1 179 ? -19.062 14.656 18.719 1 98.81 179 ASP A O 1
ATOM 1296 N N . TRP A 1 180 ? -17.266 13.883 17.609 1 98.81 180 TRP A N 1
ATOM 1297 C CA . TRP A 1 180 ? -17.25 14.992 16.656 1 98.81 180 TRP A CA 1
ATOM 1298 C C . TRP A 1 180 ? -18.141 14.688 15.453 1 98.81 180 TRP A C 1
ATOM 1300 O O . TRP A 1 180 ? -18.234 15.492 14.523 1 98.81 180 TRP A O 1
ATOM 1310 N N . GLY A 1 181 ? -18.719 13.484 15.43 1 98.62 181 GLY A N 1
ATOM 1311 C CA . GLY A 1 181 ? -19.625 13.125 14.344 1 98.62 181 GLY A CA 1
ATOM 1312 C C . GLY A 1 181 ? -18.922 12.758 13.062 1 98.62 181 GLY A C 1
ATOM 1313 O O . GLY A 1 181 ? -19.469 12.898 11.969 1 98.62 181 GLY A O 1
ATOM 1314 N N . ILE A 1 182 ? -17.672 12.344 13.141 1 98.88 182 ILE A N 1
ATOM 1315 C CA . ILE A 1 182 ? -16.938 11.875 11.969 1 98.88 182 ILE A CA 1
ATOM 1316 C C . ILE A 1 182 ? -17.5 10.523 11.523 1 98.88 182 ILE A C 1
ATOM 1318 O O . ILE A 1 182 ? -17.516 9.562 12.297 1 98.88 182 ILE A O 1
ATOM 1322 N N . ASP A 1 183 ? -17.953 10.43 10.281 1 98.94 183 ASP A N 1
ATOM 1323 C CA . ASP A 1 183 ? -18.516 9.188 9.766 1 98.94 183 ASP A CA 1
ATOM 1324 C C . ASP A 1 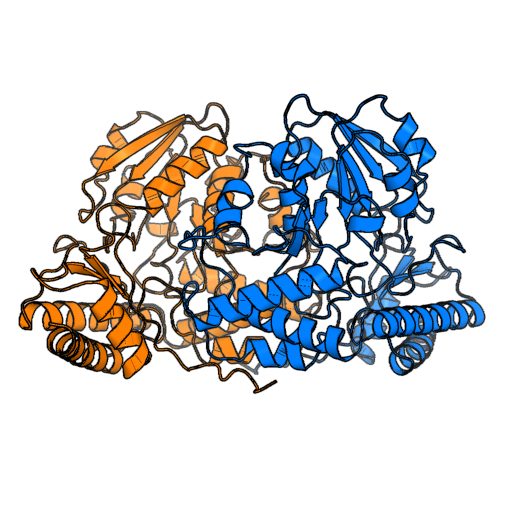183 ? -17.438 8.328 9.102 1 98.94 183 ASP A C 1
ATOM 1326 O O . ASP A 1 183 ? -17.5 7.102 9.148 1 98.94 183 ASP A O 1
ATOM 1330 N N . ILE A 1 184 ? -16.594 8.992 8.391 1 98.88 184 ILE A N 1
ATOM 1331 C CA . ILE A 1 184 ? -15.469 8.359 7.703 1 98.88 184 ILE A CA 1
ATOM 1332 C C . ILE A 1 184 ? -14.18 9.125 7.996 1 98.88 184 ILE A C 1
ATOM 1334 O O . ILE A 1 184 ? -14.141 10.352 7.875 1 98.88 184 ILE A O 1
ATOM 1338 N N . GLY A 1 185 ? -13.172 8.43 8.422 1 98.88 185 GLY A N 1
ATOM 1339 C CA . GLY A 1 185 ? -11.867 9.016 8.648 1 98.88 185 GLY A CA 1
ATOM 1340 C C . GLY A 1 185 ? -10.734 8.195 8.07 1 98.88 185 GLY A C 1
ATOM 1341 O O . GLY A 1 185 ? -10.797 6.961 8.055 1 98.88 185 GLY A O 1
ATOM 1342 N N . TYR A 1 186 ? -9.695 8.828 7.574 1 98.88 186 TYR A N 1
ATOM 1343 C CA . TYR A 1 186 ? -8.477 8.156 7.121 1 98.88 186 TYR A CA 1
ATOM 1344 C C . TYR A 1 186 ? -7.238 8.891 7.625 1 98.88 186 TYR A C 1
ATOM 1346 O O . TYR A 1 186 ? -7.309 10.055 8 1 98.88 186 TYR A O 1
ATOM 1354 N N . ALA A 1 187 ? -6.137 8.188 7.629 1 98.75 187 ALA A N 1
ATOM 1355 C CA . ALA A 1 187 ? -4.879 8.766 8.094 1 98.75 187 ALA A CA 1
ATOM 1356 C C . ALA A 1 187 ? -3.684 8.07 7.453 1 98.75 187 ALA A C 1
ATOM 1358 O O . ALA A 1 187 ? -3.83 7.379 6.441 1 98.75 187 ALA A O 1
ATOM 1359 N N . GLY A 1 188 ? -2.498 8.445 7.848 1 98 188 GLY A N 1
ATOM 1360 C CA . GLY A 1 188 ? -1.243 7.836 7.438 1 98 188 GLY A CA 1
ATOM 1361 C C . GLY A 1 188 ? -0.364 7.43 8.609 1 98 188 GLY A C 1
ATOM 1362 O O . GLY A 1 188 ? -0.426 8.039 9.672 1 98 188 GLY A O 1
ATOM 1363 N N . THR A 1 189 ? 0.449 6.465 8.398 1 98.5 189 THR A N 1
ATOM 1364 C CA . THR A 1 189 ? 1.208 5.902 9.508 1 98.5 189 THR A CA 1
ATOM 1365 C C . THR A 1 189 ? 2.467 6.727 9.773 1 98.5 189 THR A C 1
ATOM 1367 O O .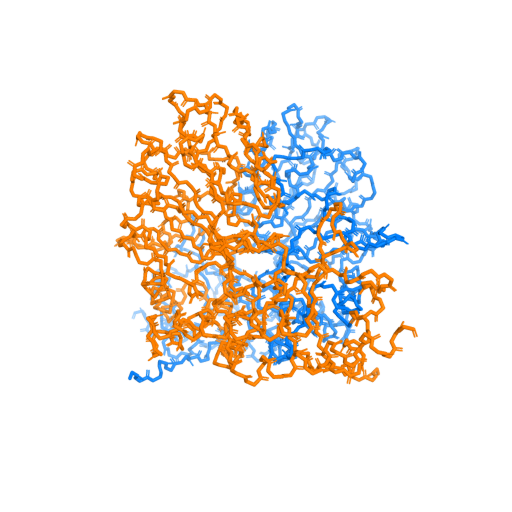 THR A 1 189 ? 3.033 6.668 10.867 1 98.5 189 THR A O 1
ATOM 1370 N N . GLN A 1 190 ? 2.924 7.547 8.836 1 98.38 190 GLN A N 1
ATOM 1371 C CA . GLN A 1 190 ? 4.277 8.086 8.859 1 98.38 190 GLN A CA 1
ATOM 1372 C C . GLN A 1 190 ? 4.305 9.477 9.492 1 98.38 190 GLN A C 1
ATOM 1374 O O . GLN A 1 190 ? 5.293 10.203 9.367 1 98.38 190 GLN A O 1
ATOM 1379 N N . LYS A 1 191 ? 3.289 9.93 10.055 1 98.5 191 LYS A N 1
ATOM 1380 C CA . LYS A 1 191 ? 3.182 11.25 10.672 1 98.5 191 LYS A CA 1
ATOM 1381 C C . LYS A 1 191 ? 3.23 11.156 12.195 1 98.5 191 LYS A C 1
ATOM 1383 O O . LYS A 1 191 ? 4.219 10.688 12.758 1 98.5 191 LYS A O 1
ATOM 1388 N N . CYS A 1 192 ? 2.145 11.484 12.906 1 98.81 192 CYS A N 1
ATOM 1389 C CA . CYS A 1 192 ? 2.184 11.539 14.359 1 98.81 192 CYS A CA 1
ATOM 1390 C C . CYS A 1 192 ? 2.104 10.141 14.961 1 98.81 192 CYS A C 1
ATOM 1392 O O . CYS A 1 192 ? 2.443 9.938 16.125 1 98.81 192 CYS A O 1
ATOM 1394 N N . ILE A 1 193 ? 1.652 9.141 14.18 1 98.75 193 ILE A N 1
ATOM 1395 C CA . ILE A 1 193 ? 1.675 7.766 14.672 1 98.75 193 ILE A CA 1
ATOM 1396 C C . ILE A 1 193 ? 3.119 7.289 14.805 1 98.75 193 ILE A C 1
ATOM 1398 O O . ILE A 1 193 ? 3.42 6.426 15.633 1 98.75 193 ILE A O 1
ATOM 1402 N N . GLY A 1 194 ? 4.004 7.859 13.969 1 98.62 194 GLY A N 1
ATOM 1403 C CA . GLY A 1 194 ? 5.422 7.578 14.133 1 98.62 194 GLY A CA 1
ATOM 1404 C C . GLY A 1 194 ? 5.812 6.188 13.664 1 98.62 194 GLY A C 1
ATOM 1405 O O . GLY A 1 194 ? 6.602 5.504 14.32 1 98.62 194 GLY A O 1
ATOM 1406 N N . VAL A 1 195 ? 5.238 5.738 12.664 1 98.44 195 VAL A N 1
ATOM 1407 C CA . VAL A 1 195 ? 5.52 4.477 11.977 1 98.44 195 VAL A CA 1
ATOM 1408 C C . VAL A 1 195 ? 5.871 4.75 10.516 1 98.44 195 VAL A C 1
ATOM 1410 O O . VAL A 1 195 ? 5.426 5.742 9.938 1 98.44 195 VAL A O 1
ATOM 1413 N N . ALA A 1 196 ? 6.73 3.934 9.898 1 97.69 196 ALA A N 1
ATOM 1414 C CA . ALA A 1 196 ? 7.125 4.125 8.508 1 97.69 196 ALA A CA 1
ATOM 1415 C C . ALA A 1 196 ? 5.902 4.199 7.594 1 97.69 196 ALA A C 1
ATOM 1417 O O . ALA A 1 196 ? 4.855 3.621 7.898 1 97.69 196 ALA A O 1
ATOM 1418 N N . PRO A 1 197 ? 6.031 4.961 6.461 1 97.44 197 PRO A N 1
ATOM 1419 C CA . PRO A 1 197 ? 4.895 5.035 5.535 1 97.44 197 PRO A CA 1
ATOM 1420 C C . PRO A 1 197 ? 4.559 3.682 4.91 1 97.44 197 PRO A C 1
ATOM 1422 O O . PRO A 1 197 ? 5.461 2.9 4.598 1 97.44 197 PRO A O 1
ATOM 1425 N N . GLY A 1 198 ? 3.215 3.457 4.707 1 96.62 198 GLY A N 1
ATOM 1426 C CA . GLY A 1 198 ? 2.863 2.232 4.008 1 96.62 198 GLY A CA 1
ATOM 1427 C C . GLY A 1 198 ? 1.466 1.739 4.332 1 96.62 198 GLY A C 1
ATOM 1428 O O . GLY A 1 198 ? 0.978 0.791 3.715 1 96.62 198 GLY A O 1
ATOM 1429 N N . LEU A 1 199 ? 0.816 2.312 5.316 1 98.25 199 LEU A N 1
ATOM 1430 C CA . LEU A 1 199 ? -0.551 1.965 5.684 1 98.25 199 LEU A CA 1
ATOM 1431 C C . LEU A 1 199 ? -1.403 3.217 5.859 1 98.25 199 LEU A C 1
ATOM 1433 O O . LEU A 1 199 ? -0.874 4.305 6.098 1 98.25 199 LEU A O 1
ATOM 1437 N N . ALA A 1 200 ? -2.674 3.025 5.691 1 98.38 200 ALA A N 1
ATOM 1438 C CA . ALA A 1 200 ? -3.637 4.09 5.961 1 98.38 200 ALA A CA 1
ATOM 1439 C C . ALA A 1 200 ? -4.613 3.684 7.059 1 98.38 200 ALA A C 1
ATOM 1441 O O . ALA A 1 200 ? -5.586 2.973 6.801 1 98.38 200 ALA A O 1
ATOM 1442 N N . PRO A 1 201 ? -4.383 4.102 8.328 1 98.62 201 PRO A N 1
ATOM 1443 C CA . PRO A 1 201 ? -5.434 3.914 9.328 1 98.62 201 PRO A CA 1
ATOM 1444 C C . PRO A 1 201 ? -6.785 4.469 8.883 1 98.62 201 PRO A C 1
ATOM 1446 O O . PRO A 1 201 ? -6.863 5.605 8.406 1 98.62 201 PRO A O 1
ATOM 1449 N N . PHE A 1 202 ? -7.832 3.65 9.016 1 98.62 202 PHE A N 1
ATOM 1450 C CA . PHE A 1 202 ? -9.125 3.971 8.43 1 98.62 202 PHE A CA 1
ATOM 1451 C C . PHE A 1 202 ? -10.266 3.605 9.375 1 98.62 202 PHE A C 1
ATOM 1453 O O . PHE A 1 202 ? -10.172 2.617 10.109 1 98.62 202 PHE A O 1
ATOM 1460 N N . THR A 1 203 ? -11.328 4.414 9.422 1 98.5 203 THR A N 1
ATOM 1461 C CA . THR A 1 203 ? -12.516 4.082 10.195 1 98.5 203 THR A CA 1
ATOM 1462 C C . THR A 1 203 ? -13.781 4.551 9.469 1 98.5 203 THR A C 1
ATOM 1464 O O . THR A 1 203 ? -13.766 5.578 8.789 1 98.5 203 THR A O 1
ATOM 1467 N N . ILE A 1 204 ? -14.812 3.793 9.523 1 98.5 204 ILE A N 1
ATOM 1468 C CA . ILE A 1 204 ? -16.125 4.117 8.961 1 98.5 204 ILE A CA 1
ATOM 1469 C C . ILE A 1 204 ? -17.219 3.611 9.883 1 98.5 204 ILE A C 1
ATOM 1471 O O . ILE A 1 204 ? -17.156 2.479 10.367 1 98.5 204 ILE A O 1
ATOM 1475 N N . ASN A 1 205 ? -18.156 4.422 10.234 1 98.06 205 ASN A N 1
ATOM 1476 C CA . ASN A 1 205 ? -19.234 3.988 11.125 1 98.06 205 ASN A CA 1
ATOM 1477 C C . ASN A 1 205 ? -20.344 3.271 10.359 1 98.06 205 ASN A C 1
ATOM 1479 O O . ASN A 1 205 ? -20.281 3.152 9.133 1 98.06 205 ASN A O 1
ATOM 1483 N N . ASP A 1 206 ? -21.297 2.762 11.031 1 96.88 206 ASP A N 1
ATOM 1484 C CA . ASP A 1 206 ? -22.375 1.963 10.445 1 96.88 206 ASP A CA 1
ATOM 1485 C C . ASP A 1 206 ? -23.219 2.801 9.5 1 96.88 206 ASP A C 1
ATOM 1487 O O . ASP A 1 206 ? -23.625 2.326 8.43 1 96.88 206 ASP A O 1
ATOM 1491 N N . ARG A 1 207 ? -23.516 4.023 9.867 1 97.38 207 ARG A N 1
ATOM 1492 C CA . ARG A 1 207 ? -24.328 4.918 9.055 1 97.38 207 ARG A CA 1
ATOM 1493 C C . ARG A 1 207 ? -23.703 5.141 7.68 1 97.38 207 ARG A C 1
ATOM 1495 O O . ARG A 1 207 ? -24.391 5.039 6.656 1 97.38 207 ARG A O 1
ATOM 1502 N N . ALA A 1 208 ? -22.453 5.445 7.668 1 98.38 208 ALA A N 1
ATOM 1503 C CA . ALA A 1 208 ? -21.734 5.652 6.414 1 98.38 208 ALA A CA 1
ATOM 1504 C C . ALA A 1 208 ? -21.625 4.352 5.625 1 98.38 208 ALA A C 1
ATOM 1506 O O . ALA A 1 208 ? -21.734 4.352 4.395 1 98.38 208 ALA A O 1
ATOM 1507 N N . PHE A 1 209 ? -21.359 3.279 6.289 1 97.19 209 PHE A N 1
ATOM 1508 C CA . PHE A 1 209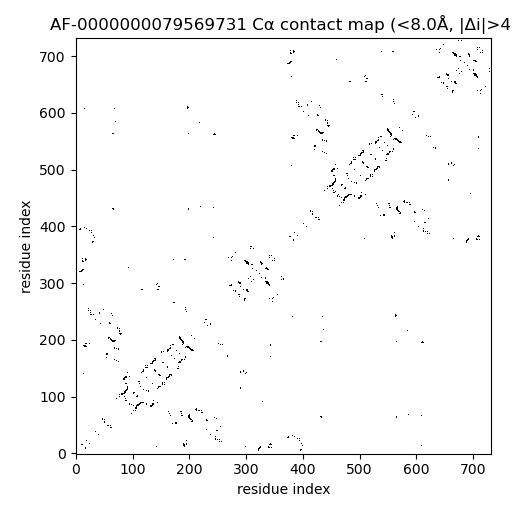 ? -21.234 1.993 5.617 1 97.19 209 PHE A CA 1
ATOM 1509 C C . PHE A 1 209 ? -22.531 1.603 4.941 1 97.19 209 PHE A C 1
ATOM 1511 O O . PHE A 1 209 ? -22.531 1.077 3.826 1 97.19 209 PHE A O 1
ATOM 1518 N N . GLU A 1 210 ? -23.641 1.806 5.574 1 96.75 210 GLU A N 1
ATOM 1519 C CA . GLU A 1 210 ? -24.953 1.47 5.027 1 96.75 210 GLU A CA 1
ATOM 1520 C C . GLU A 1 210 ? -25.266 2.316 3.797 1 96.75 210 GLU A C 1
ATOM 1522 O O . GLU A 1 210 ? -25.984 1.87 2.898 1 96.75 210 GLU A O 1
ATOM 1527 N N . ARG A 1 211 ? -24.734 3.494 3.762 1 97.38 211 ARG A N 1
ATOM 1528 C CA . ARG A 1 211 ? -25 4.43 2.674 1 97.38 211 ARG A CA 1
ATOM 1529 C C . ARG A 1 211 ? -23.922 4.352 1.603 1 97.38 211 ARG A C 1
ATOM 1531 O O . ARG A 1 211 ? -23.922 5.137 0.654 1 97.38 211 ARG A O 1
ATOM 1538 N N . ARG A 1 212 ? -22.984 3.436 1.713 1 97.75 212 ARG A N 1
ATOM 1539 C CA . ARG A 1 212 ? -21.812 3.402 0.848 1 97.75 212 ARG A CA 1
ATOM 1540 C C . ARG A 1 212 ? -22.188 3.031 -0.581 1 97.75 212 ARG A C 1
ATOM 1542 O O . ARG A 1 212 ? -23.297 2.568 -0.831 1 97.75 212 ARG A O 1
ATOM 1549 N N . ILE A 1 213 ? -21.297 3.289 -1.459 1 97.88 213 ILE A N 1
ATOM 1550 C CA . ILE A 1 213 ? -21.406 2.721 -2.799 1 97.88 213 ILE A CA 1
ATOM 1551 C C . ILE A 1 213 ? -21.203 1.207 -2.732 1 97.88 213 ILE A C 1
ATOM 1553 O O . ILE A 1 213 ? -20.109 0.731 -2.418 1 97.88 213 ILE A O 1
ATOM 1557 N N . GLU A 1 214 ? -22.172 0.428 -2.99 1 95.19 214 GLU A N 1
ATOM 1558 C CA . GLU A 1 214 ? -22.141 -1.017 -2.779 1 95.19 214 GLU A CA 1
ATOM 1559 C C . GLU A 1 214 ? -21.062 -1.678 -3.633 1 95.19 214 GLU A C 1
ATOM 1561 O O . GLU A 1 214 ? -20.375 -2.592 -3.172 1 95.19 214 GLU A O 1
ATOM 1566 N N . ASN A 1 215 ? -20.953 -1.282 -4.914 1 94.94 215 ASN A N 1
ATOM 1567 C CA . ASN A 1 215 ? -19.922 -1.764 -5.832 1 94.94 215 ASN A CA 1
ATOM 1568 C C . ASN A 1 215 ? -19.047 -0.623 -6.348 1 94.94 215 ASN A C 1
ATOM 1570 O O . ASN A 1 215 ? -19.188 -0.203 -7.496 1 94.94 215 ASN A O 1
ATOM 1574 N N . PRO A 1 216 ? -18.125 -0.196 -5.496 1 97.5 216 PRO A N 1
ATOM 1575 C CA . PRO A 1 216 ? -17.328 0.965 -5.879 1 97.5 216 PRO A CA 1
ATOM 1576 C C . PRO A 1 216 ? -16.422 0.685 -7.082 1 97.5 216 PRO A C 1
ATOM 1578 O O . PRO A 1 216 ? -16.156 -0.477 -7.406 1 97.5 216 PRO A O 1
ATOM 1581 N N . GLN A 1 217 ? -15.977 1.701 -7.73 1 97.75 217 GLN A N 1
ATOM 1582 C CA . GLN A 1 217 ? -15.164 1.615 -8.938 1 97.75 217 GLN A CA 1
ATOM 1583 C C . GLN A 1 217 ? -13.812 0.974 -8.648 1 97.75 217 GLN A C 1
ATOM 1585 O O . GLN A 1 217 ? -13.133 0.498 -9.562 1 97.75 217 GLN A O 1
ATOM 1590 N N . SER A 1 218 ? -13.391 1.014 -7.418 1 98.12 218 SER A N 1
ATOM 1591 C CA . SER A 1 218 ? -12.117 0.4 -7.039 1 98.12 218 SER A CA 1
ATOM 1592 C C . SER A 1 218 ? -12.336 -0.967 -6.398 1 98.12 218 SER A C 1
ATOM 1594 O O . SER A 1 218 ? -13.008 -1.078 -5.371 1 98.12 218 SER A O 1
ATOM 1596 N N . TRP A 1 219 ? -11.766 -2.029 -7.027 1 97.62 219 TRP A N 1
ATOM 1597 C CA . TRP A 1 219 ? -11.797 -3.352 -6.41 1 97.62 219 TRP A CA 1
ATOM 1598 C C . TRP A 1 219 ? -10.914 -3.395 -5.168 1 97.62 219 TRP A C 1
ATOM 1600 O O . TRP A 1 219 ? -11.312 -3.934 -4.133 1 97.62 219 TRP A O 1
ATOM 1610 N N . TYR A 1 220 ? -9.773 -2.834 -5.238 1 97.56 220 TYR A N 1
ATOM 1611 C CA . TYR A 1 220 ? -8.742 -2.9 -4.211 1 97.56 220 TYR A CA 1
ATOM 1612 C C . TYR A 1 220 ? -9.195 -2.191 -2.939 1 97.56 220 TYR A C 1
ATOM 1614 O O . TYR A 1 220 ? -8.859 -2.619 -1.832 1 97.56 220 TYR A O 1
ATOM 1622 N N . LEU A 1 221 ? -9.992 -1.109 -3.088 1 97.75 221 LEU A N 1
ATOM 1623 C CA . LEU A 1 221 ? -10.383 -0.277 -1.954 1 97.75 221 LEU A CA 1
ATOM 1624 C C . LEU A 1 221 ? -11.859 -0.462 -1.621 1 97.75 221 LEU A C 1
ATOM 1626 O O . LEU A 1 221 ? -12.461 0.391 -0.968 1 97.75 221 LEU A O 1
ATOM 1630 N N . ASP A 1 222 ? -12.422 -1.548 -2.082 1 97.19 222 ASP A N 1
ATOM 1631 C CA . ASP A 1 222 ? -13.82 -1.869 -1.802 1 97.19 222 ASP A CA 1
ATOM 1632 C C . ASP A 1 222 ? -14 -2.303 -0.349 1 97.19 222 ASP A C 1
ATOM 1634 O O . ASP A 1 222 ? -13.688 -3.441 0.009 1 97.19 222 ASP A O 1
ATOM 1638 N N . LEU A 1 223 ? -14.594 -1.464 0.428 1 95.75 223 LEU A N 1
ATOM 1639 C CA . LEU A 1 223 ? -14.742 -1.735 1.854 1 95.75 223 LEU A CA 1
ATOM 1640 C C . LEU A 1 223 ? -15.719 -2.885 2.09 1 95.75 223 LEU A C 1
ATOM 1642 O O . LEU A 1 223 ? -15.656 -3.551 3.125 1 95.75 223 LEU A O 1
ATOM 1646 N N . GLY A 1 224 ? -16.656 -3.037 1.183 1 93.44 224 GLY A N 1
ATOM 1647 C CA . GLY A 1 224 ? -17.531 -4.188 1.287 1 93.44 224 GLY A CA 1
ATOM 1648 C C . GLY A 1 224 ? -16.812 -5.512 1.213 1 93.44 224 GLY A C 1
ATOM 1649 O O . GLY A 1 224 ? -17.188 -6.477 1.88 1 93.44 224 GLY A O 1
ATOM 1650 N N . MET A 1 225 ? -15.75 -5.555 0.425 1 91.19 225 MET A N 1
ATOM 1651 C CA . MET A 1 225 ? -14.945 -6.762 0.278 1 91.19 225 MET A CA 1
ATOM 1652 C C . MET A 1 225 ? -13.922 -6.871 1.4 1 91.19 225 MET A C 1
ATOM 1654 O O . MET A 1 225 ? -13.609 -7.969 1.863 1 91.19 225 MET A O 1
ATOM 1658 N N . LEU A 1 226 ? -13.32 -5.762 1.839 1 85.44 226 LEU A N 1
ATOM 1659 C CA . LEU A 1 226 ? -12.305 -5.73 2.885 1 85.44 226 LEU A CA 1
ATOM 1660 C C . LEU A 1 226 ? -12.914 -6.047 4.246 1 85.44 226 LEU A C 1
ATOM 1662 O O . LEU A 1 226 ? -12.219 -6.516 5.148 1 85.44 226 LEU A O 1
ATOM 1666 N N . GLY A 1 227 ? -14.109 -5.684 4.523 1 63.81 227 GLY A N 1
ATOM 1667 C CA . GLY A 1 227 ? -14.797 -5.805 5.801 1 63.81 227 GLY A CA 1
ATOM 1668 C C . GLY A 1 227 ? -14.906 -7.234 6.289 1 63.81 227 GLY A C 1
ATOM 1669 O O . GLY A 1 227 ? -14.977 -7.48 7.496 1 63.81 227 GLY A O 1
ATOM 1670 N N . GLY A 1 228 ? -14.969 -8.102 5.344 1 58.22 228 GLY A N 1
ATOM 1671 C CA . GLY A 1 228 ? -14.961 -9.469 5.828 1 58.22 228 GLY A CA 1
ATOM 1672 C C . GLY A 1 228 ? -13.688 -9.828 6.578 1 58.22 228 GLY A C 1
ATOM 1673 O O . GLY A 1 228 ? -13.656 -10.805 7.324 1 58.22 228 GLY A O 1
ATOM 1674 N N . TYR A 1 229 ? -12.734 -9.055 6.309 1 50.91 229 TYR A N 1
ATOM 1675 C CA . TYR A 1 229 ? -11.445 -9.258 6.945 1 50.91 229 TYR A CA 1
ATOM 1676 C C . TYR A 1 229 ? -11.438 -8.719 8.367 1 50.91 229 TYR A C 1
ATOM 1678 O O . TYR A 1 229 ? -10.781 -9.266 9.25 1 50.91 229 TYR A O 1
ATOM 1686 N N . VAL A 1 230 ? -12.156 -7.477 8.5 1 49.47 230 VAL A N 1
ATOM 1687 C CA . VAL A 1 230 ? -12.148 -6.816 9.805 1 49.47 230 VAL A CA 1
ATOM 1688 C C . VAL A 1 230 ? -13.516 -6.98 10.461 1 49.47 230 VAL A C 1
ATOM 1690 O O . VAL A 1 230 ? -14.523 -7.188 9.781 1 49.47 230 VAL A O 1
ATOM 1693 N N . GLY A 1 231 ? -13.609 -7.016 11.953 1 49.03 231 GLY A N 1
ATOM 1694 C CA . GLY A 1 231 ? -14.492 -7.078 13.117 1 49.03 231 GLY A CA 1
ATOM 1695 C C . GLY A 1 231 ? -15.789 -7.805 12.836 1 49.03 231 GLY A C 1
ATOM 1696 O O . GLY A 1 231 ? -16.422 -8.328 13.758 1 49.03 231 GLY A O 1
ATOM 1697 N N . GLU A 1 232 ? -16.453 -7.441 11.594 1 45.06 232 GLU A N 1
ATOM 1698 C CA . GLU A 1 232 ? -17.75 -8.117 11.547 1 45.06 232 GLU A CA 1
ATOM 1699 C C . GLU A 1 232 ? -17.594 -9.562 11.062 1 45.06 232 GLU A C 1
ATOM 1701 O O . GLU A 1 232 ? -18.594 -10.258 10.867 1 45.06 232 GLU A O 1
ATOM 1706 N N . ALA A 1 233 ? -16.5 -9.859 10.773 1 42 233 ALA A N 1
ATOM 1707 C CA . ALA A 1 233 ? -16.5 -11.234 10.273 1 42 233 ALA A CA 1
ATOM 1708 C C . ALA A 1 233 ? -16.688 -12.234 11.406 1 42 233 ALA A C 1
ATOM 1710 O O . ALA A 1 233 ? -15.766 -12.484 12.188 1 42 233 ALA A O 1
ATOM 1711 N N . LYS A 1 234 ? -17.906 -12.258 12.195 1 45.59 234 LYS A N 1
ATOM 1712 C CA . LYS A 1 234 ? -18.25 -13.32 13.133 1 45.59 234 LYS A CA 1
ATOM 1713 C C . LYS A 1 234 ? -17.859 -14.688 12.586 1 45.59 234 LYS A C 1
ATOM 1715 O O . LYS A 1 234 ? -17.891 -15.68 13.312 1 45.59 234 LYS A O 1
ATOM 1720 N N . GLY A 1 235 ? -17.25 -14.711 11.234 1 45.16 235 GLY A N 1
ATOM 1721 C CA . GLY A 1 235 ? -16.906 -15.984 10.625 1 45.16 235 GLY A CA 1
ATOM 1722 C C . GLY A 1 235 ? -15.531 -16 9.992 1 45.16 235 GLY A C 1
ATOM 1723 O O . GLY A 1 235 ? -14.664 -15.195 10.352 1 45.16 235 GLY A O 1
ATOM 1724 N N . LYS A 1 236 ? -15.172 -17.016 9.203 1 54.59 236 LYS A N 1
ATOM 1725 C CA . LYS A 1 236 ? -13.93 -17.234 8.477 1 54.59 236 LYS A CA 1
ATOM 1726 C C . LYS A 1 236 ? -13.531 -16 7.672 1 54.59 236 LYS A C 1
ATOM 1728 O O . LYS A 1 236 ? -14.336 -15.453 6.922 1 54.59 236 LYS A O 1
ATOM 1733 N N . ARG A 1 237 ? -12.383 -15.367 8.102 1 63.56 237 ARG A N 1
ATOM 1734 C CA . ARG A 1 237 ? -11.859 -14.211 7.379 1 63.56 237 ARG A CA 1
ATOM 1735 C C . ARG A 1 237 ? -11.578 -14.562 5.918 1 63.56 237 ARG A C 1
ATOM 1737 O O . ARG A 1 237 ? -11.086 -15.648 5.617 1 63.56 237 ARG A O 1
ATOM 1744 N N . THR A 1 238 ? -12.25 -13.812 5.039 1 67.88 238 THR A N 1
ATOM 1745 C CA . THR A 1 238 ? -12.102 -14.031 3.604 1 67.88 238 THR A CA 1
ATOM 1746 C C . THR A 1 238 ? -10.875 -13.289 3.07 1 67.88 238 THR A C 1
ATOM 1748 O O . THR A 1 238 ? -10.594 -12.164 3.48 1 67.88 238 THR A O 1
ATOM 1751 N N . TYR A 1 239 ? -10.234 -14.039 2.291 1 72.06 239 TYR A N 1
ATOM 1752 C CA . TYR A 1 239 ? -9.039 -13.508 1.633 1 72.06 239 TYR A CA 1
ATOM 1753 C C . TYR A 1 239 ? -9.414 -12.453 0.598 1 72.06 239 TYR A C 1
ATOM 1755 O O . TYR A 1 239 ? -10.188 -12.727 -0.322 1 72.06 239 TYR A O 1
ATOM 1763 N N . HIS A 1 240 ? -9.031 -11.195 0.73 1 87.5 240 HIS A N 1
ATOM 1764 C CA . HIS A 1 240 ? -9.141 -10.148 -0.276 1 87.5 240 HIS A CA 1
ATOM 1765 C C . HIS A 1 240 ? -7.832 -9.977 -1.042 1 87.5 240 HIS A C 1
ATOM 1767 O O . HIS A 1 240 ? -7.777 -10.227 -2.248 1 87.5 240 HIS A O 1
ATOM 1773 N N . HIS A 1 241 ? -6.789 -9.734 -0.323 1 88.88 241 HIS A N 1
ATOM 1774 C CA . HIS A 1 241 ? -5.43 -9.664 -0.841 1 88.88 241 HIS A CA 1
ATOM 1775 C C . HIS A 1 241 ? -4.406 -9.914 0.262 1 88.88 241 HIS A C 1
ATOM 1777 O O . HIS A 1 241 ? -4.758 -9.953 1.443 1 88.88 241 HIS A O 1
ATOM 1783 N N . THR A 1 242 ? -3.199 -10.164 -0.202 1 86.88 242 THR A N 1
ATOM 1784 C CA . THR A 1 242 ? -2.145 -10.359 0.787 1 86.88 242 THR A CA 1
ATOM 1785 C C . THR A 1 242 ? -1.87 -9.07 1.548 1 86.88 242 THR A C 1
ATOM 1787 O O . THR A 1 242 ? -1.517 -8.047 0.947 1 86.88 242 THR A O 1
ATOM 1790 N N . ALA A 1 243 ? -2.016 -9.117 2.838 1 90.12 243 ALA A N 1
ATOM 1791 C CA . ALA A 1 243 ? -1.78 -7.957 3.689 1 90.12 243 ALA A CA 1
ATOM 1792 C C . ALA A 1 243 ? -0.288 -7.668 3.824 1 90.12 243 ALA A C 1
ATOM 1794 O O . ALA A 1 243 ? 0.537 -8.578 3.742 1 90.12 243 ALA A O 1
ATOM 1795 N N . PRO A 1 244 ? 0.033 -6.379 4.012 1 94.81 244 PRO A N 1
ATOM 1796 C CA . PRO A 1 244 ? 1.415 -6.043 4.359 1 94.81 244 PRO A CA 1
ATOM 1797 C C . PRO A 1 244 ? 1.76 -6.387 5.809 1 94.81 244 PRO A C 1
ATOM 1799 O O . PRO A 1 244 ? 1.886 -5.492 6.645 1 94.81 244 PRO A O 1
ATOM 1802 N N . VAL A 1 245 ? 2.031 -7.605 6.078 1 94.88 245 VAL A N 1
ATOM 1803 C CA . VAL A 1 245 ? 2.111 -8.219 7.398 1 94.88 245 VAL A CA 1
ATOM 1804 C C . VAL A 1 245 ? 3.182 -7.516 8.234 1 94.88 245 VAL A C 1
ATOM 1806 O O . VAL A 1 245 ? 2.953 -7.18 9.398 1 94.88 245 VAL A O 1
ATOM 1809 N N . ALA A 1 246 ? 4.355 -7.262 7.613 1 96.31 246 ALA A N 1
ATOM 1810 C CA . ALA A 1 246 ? 5.438 -6.613 8.352 1 96.31 246 ALA A CA 1
ATOM 1811 C C . ALA A 1 246 ? 5.031 -5.215 8.805 1 96.31 246 ALA A C 1
ATOM 1813 O O . ALA A 1 246 ? 5.301 -4.824 9.945 1 96.31 246 ALA A O 1
ATOM 1814 N N . MET A 1 247 ? 4.371 -4.48 7.918 1 97.5 247 MET A N 1
ATOM 1815 C CA . MET A 1 247 ? 3.947 -3.121 8.234 1 97.5 247 MET A CA 1
ATOM 1816 C C . MET A 1 247 ? 2.861 -3.125 9.305 1 97.5 247 MET A C 1
ATOM 1818 O O . MET A 1 247 ? 2.801 -2.217 10.133 1 97.5 247 MET A O 1
ATOM 1822 N N . VAL A 1 248 ? 2.014 -4.129 9.266 1 97.25 248 VAL A N 1
ATOM 1823 C CA . VAL A 1 248 ? 0.976 -4.234 10.289 1 97.25 248 VAL A CA 1
ATOM 1824 C C . VAL A 1 248 ? 1.615 -4.504 11.648 1 97.25 248 VAL A C 1
ATOM 1826 O O . VAL A 1 248 ? 1.216 -3.92 12.656 1 97.25 248 VAL A O 1
ATOM 1829 N N . CYS A 1 249 ? 2.623 -5.375 11.68 1 97.38 249 CYS A N 1
ATOM 1830 C CA . CYS A 1 249 ? 3.346 -5.621 12.914 1 97.38 249 CYS A CA 1
ATOM 1831 C C . CYS A 1 249 ? 4.023 -4.348 13.414 1 97.38 249 CYS A C 1
ATOM 1833 O O . CYS A 1 249 ? 4.051 -4.082 14.617 1 97.38 249 CYS A O 1
ATOM 1835 N N . SER A 1 250 ? 4.562 -3.605 12.508 1 98.38 250 SER A N 1
ATOM 1836 C CA . SER A 1 250 ? 5.191 -2.332 12.844 1 98.38 250 SER A CA 1
ATOM 1837 C C . SER A 1 250 ? 4.176 -1.357 13.438 1 98.38 250 SER A C 1
ATOM 1839 O O . SER A 1 250 ? 4.449 -0.716 14.453 1 98.38 250 SER A O 1
ATOM 1841 N N . LEU A 1 251 ? 3.039 -1.25 12.773 1 98.69 251 LEU A N 1
ATOM 1842 C CA . LEU A 1 251 ? 1.979 -0.377 13.266 1 98.69 251 LEU A CA 1
ATOM 1843 C C . LEU A 1 251 ? 1.516 -0.816 14.648 1 98.69 251 LEU A C 1
ATOM 1845 O O . LEU A 1 251 ? 1.293 0.02 15.531 1 98.69 251 LEU A O 1
ATOM 1849 N N . HIS A 1 252 ? 1.36 -2.109 14.828 1 98.38 252 HIS A N 1
ATOM 1850 C CA . HIS A 1 252 ? 0.982 -2.668 16.125 1 98.38 252 HIS A CA 1
ATOM 1851 C C . HIS A 1 252 ? 1.935 -2.207 17.219 1 98.38 252 HIS A C 1
ATOM 1853 O O . HIS A 1 252 ? 1.495 -1.723 18.266 1 98.38 252 HIS A O 1
ATOM 1859 N N . ALA A 1 253 ? 3.223 -2.316 16.953 1 98.38 253 ALA A N 1
ATOM 1860 C CA . ALA A 1 253 ? 4.238 -1.927 17.922 1 98.38 253 ALA A CA 1
ATOM 1861 C C . ALA A 1 253 ? 4.203 -0.423 18.188 1 98.38 253 ALA A C 1
ATOM 1863 O O . ALA A 1 253 ? 4.336 0.019 19.328 1 98.38 253 ALA A O 1
ATOM 1864 N N . GLY A 1 254 ? 4.047 0.346 17.109 1 98.56 254 GLY A N 1
ATOM 1865 C CA . GLY A 1 254 ? 3.953 1.79 17.25 1 98.56 254 GLY A CA 1
ATOM 1866 C C . GLY A 1 254 ? 2.762 2.227 18.078 1 98.56 254 GLY A C 1
ATOM 1867 O O . GLY A 1 254 ? 2.883 3.104 18.938 1 98.56 254 GLY A O 1
ATOM 1868 N N . LEU A 1 255 ? 1.634 1.613 17.844 1 98.81 255 LEU A N 1
ATOM 1869 C CA . LEU A 1 255 ? 0.422 1.941 18.578 1 98.81 255 LEU A CA 1
ATOM 1870 C C . LEU A 1 255 ? 0.558 1.545 20.047 1 98.81 255 LEU A C 1
ATOM 1872 O O . LEU A 1 255 ? 0.118 2.277 20.938 1 98.81 255 LEU A O 1
ATOM 1876 N N . LYS A 1 256 ? 1.15 0.328 20.297 1 98.5 256 LYS A N 1
ATOM 1877 C CA . LYS A 1 256 ? 1.395 -0.069 21.672 1 98.5 256 LYS A CA 1
ATOM 1878 C C . LYS A 1 256 ? 2.254 0.962 22.406 1 98.5 256 LYS A C 1
ATOM 1880 O O . LYS A 1 256 ? 1.998 1.286 23.562 1 98.5 256 LYS A O 1
ATOM 1885 N N . ARG A 1 257 ? 3.258 1.469 21.75 1 98.38 257 ARG A N 1
ATOM 1886 C CA . ARG A 1 257 ? 4.141 2.482 22.312 1 98.38 257 ARG A CA 1
ATOM 1887 C C . ARG A 1 257 ? 3.369 3.746 22.672 1 98.38 257 ARG A C 1
ATOM 1889 O O . ARG A 1 257 ? 3.57 4.32 23.75 1 98.38 257 ARG A O 1
ATOM 1896 N N . ILE A 1 258 ? 2.514 4.266 21.812 1 98.62 258 ILE A N 1
ATOM 1897 C CA . ILE A 1 258 ? 1.704 5.469 22 1 98.62 258 ILE A CA 1
ATOM 1898 C C . ILE A 1 258 ? 0.734 5.262 23.156 1 98.62 258 ILE A C 1
ATOM 1900 O O . ILE A 1 258 ? 0.603 6.129 24.031 1 98.62 258 ILE A O 1
ATOM 1904 N N . LEU A 1 259 ? 0.091 4.125 23.172 1 98.56 259 LEU A N 1
ATOM 1905 C CA . LEU A 1 259 ? -0.959 3.875 24.156 1 98.56 259 LEU A CA 1
ATOM 1906 C C . LEU A 1 259 ? -0.363 3.617 25.531 1 98.56 259 LEU A C 1
ATOM 1908 O O . LEU A 1 259 ? -0.996 3.906 26.547 1 98.56 259 LEU A O 1
ATOM 1912 N N . ALA A 1 260 ? 0.87 3.076 25.547 1 98.5 260 ALA A N 1
ATOM 1913 C CA . ALA A 1 260 ? 1.576 2.943 26.812 1 98.5 260 ALA A CA 1
ATOM 1914 C C . ALA A 1 260 ? 1.853 4.309 27.438 1 98.5 260 ALA A C 1
ATOM 1916 O O . ALA A 1 260 ? 1.816 4.461 28.656 1 98.5 260 ALA A O 1
ATOM 1917 N N . GLU A 1 261 ? 2.148 5.277 26.625 1 98.19 261 GLU A N 1
ATOM 1918 C CA . GLU A 1 261 ? 2.348 6.652 27.078 1 98.19 261 GLU A CA 1
ATOM 1919 C C . GLU A 1 261 ? 1.027 7.293 27.5 1 98.19 261 GLU A C 1
ATOM 1921 O O . GLU A 1 261 ? 0.984 8.062 28.453 1 98.19 261 GLU A O 1
ATOM 1926 N N . GLY A 1 262 ? -0.072 6.895 26.844 1 98.31 262 GLY A N 1
ATOM 1927 C CA . GLY A 1 262 ? -1.38 7.5 27.031 1 98.31 262 GLY A CA 1
ATOM 1928 C C . GLY A 1 262 ? -1.643 8.656 26.078 1 98.31 262 GLY A C 1
ATOM 1929 O O . GLY A 1 262 ? -0.833 9.578 25.984 1 98.31 262 GLY A O 1
ATOM 1930 N N . LEU A 1 263 ? -2.74 8.648 25.469 1 97.94 263 LEU A N 1
ATOM 1931 C CA . LEU A 1 263 ? -3.049 9.586 24.391 1 97.94 263 LEU A CA 1
ATOM 1932 C C . LEU A 1 263 ? -3.021 11.023 24.906 1 97.94 263 LEU A C 1
ATOM 1934 O O . LEU A 1 263 ? -2.529 11.922 24.203 1 97.94 263 LEU A O 1
ATOM 1938 N N . ASP A 1 264 ? -3.551 11.258 26.078 1 98.38 264 ASP A N 1
ATOM 1939 C CA . ASP A 1 264 ? -3.553 12.609 26.641 1 98.38 264 ASP A CA 1
ATOM 1940 C C . ASP A 1 264 ? -2.133 13.148 26.766 1 98.38 264 ASP A C 1
ATOM 1942 O O . ASP A 1 264 ? -1.883 14.32 26.484 1 98.38 264 ASP A O 1
ATOM 1946 N N . ASN A 1 265 ? -1.236 12.289 27.203 1 98.69 265 ASN A N 1
ATOM 1947 C CA . ASN A 1 265 ? 0.164 12.68 27.328 1 98.69 265 ASN A CA 1
ATOM 1948 C C . ASN A 1 265 ? 0.806 12.922 25.969 1 98.69 265 ASN A C 1
ATOM 1950 O O . ASN A 1 265 ? 1.606 13.844 25.812 1 98.69 265 ASN A O 1
ATOM 1954 N N . VAL A 1 266 ? 0.492 12.078 25.031 1 98.75 266 VAL A N 1
ATOM 1955 C CA . VAL A 1 266 ? 1.011 12.227 23.672 1 98.75 266 VAL A CA 1
ATOM 1956 C C . VAL A 1 266 ? 0.549 13.555 23.078 1 98.75 266 VAL A C 1
ATOM 1958 O O . VAL A 1 266 ? 1.348 14.297 22.5 1 98.75 266 VAL A O 1
ATOM 1961 N N . TRP A 1 267 ? -0.749 13.891 23.266 1 98.81 267 TRP A N 1
ATOM 1962 C CA . TRP A 1 267 ? -1.279 15.164 22.781 1 98.81 267 TRP A CA 1
ATOM 1963 C C . TRP A 1 267 ? -0.574 16.328 23.469 1 98.81 267 TRP A C 1
ATOM 1965 O O . TRP A 1 267 ? -0.193 17.297 22.812 1 98.81 267 TRP A O 1
ATOM 1975 N N . ALA A 1 268 ? -0.372 16.188 24.719 1 98.75 268 ALA A N 1
ATOM 1976 C CA . ALA A 1 268 ? 0.218 17.266 25.5 1 98.75 268 ALA A CA 1
ATOM 1977 C C . ALA A 1 268 ? 1.652 17.547 25.062 1 98.75 268 ALA A C 1
ATOM 1979 O O . ALA A 1 268 ? 2.076 18.703 25.016 1 98.75 268 ALA A O 1
ATOM 1980 N N . ARG A 1 269 ? 2.441 16.531 24.844 1 98.38 269 ARG A N 1
ATOM 1981 C CA . ARG A 1 269 ? 3.832 16.766 24.484 1 98.38 269 ARG A CA 1
ATOM 1982 C C . ARG A 1 269 ? 3.93 17.391 23.078 1 98.38 269 ARG A C 1
ATOM 1984 O O . ARG A 1 269 ? 4.812 18.203 22.828 1 98.38 269 ARG A O 1
ATOM 1991 N N . HIS A 1 270 ? 3.033 16.938 22.156 1 98.88 270 HIS A N 1
ATOM 1992 C CA . HIS A 1 270 ? 2.996 17.609 20.859 1 98.88 270 HIS A CA 1
ATOM 1993 C C . HIS A 1 270 ? 2.662 19.078 21.016 1 98.88 270 HIS A C 1
ATOM 1995 O O . HIS A 1 270 ? 3.305 19.938 20.391 1 98.88 270 HIS A O 1
ATOM 2001 N N . GLU A 1 271 ? 1.666 19.359 21.812 1 98.81 271 GLU A N 1
ATOM 2002 C CA . GLU A 1 271 ? 1.261 20.75 22.062 1 98.81 271 GLU A CA 1
ATOM 2003 C C . GLU A 1 271 ? 2.408 21.562 22.656 1 98.81 271 GLU A C 1
ATOM 2005 O O . GLU A 1 271 ? 2.672 22.688 22.219 1 98.81 271 GLU A O 1
ATOM 2010 N N . ALA A 1 272 ? 3.059 21.031 23.625 1 98.81 272 ALA A N 1
ATOM 2011 C CA . ALA A 1 272 ? 4.148 21.719 24.312 1 98.81 272 ALA A CA 1
ATOM 2012 C C . ALA A 1 272 ? 5.305 22 23.359 1 98.81 272 ALA A C 1
ATOM 2014 O O . ALA A 1 272 ? 5.855 23.094 23.344 1 98.81 272 ALA A O 1
ATOM 2015 N N . ALA A 1 273 ? 5.691 20.984 22.609 1 98.88 273 ALA A N 1
ATOM 2016 C CA . ALA A 1 273 ? 6.785 21.156 21.656 1 98.88 273 ALA A CA 1
ATOM 2017 C C . ALA A 1 273 ? 6.438 22.188 20.594 1 98.88 273 ALA A C 1
ATOM 2019 O O . ALA A 1 273 ? 7.266 23.031 20.234 1 98.88 273 ALA A O 1
ATOM 2020 N N . GLY A 1 274 ? 5.227 22.094 20.062 1 98.81 274 GLY A N 1
ATOM 2021 C CA . GLY A 1 274 ? 4.777 23.047 19.062 1 98.81 274 GLY A CA 1
ATOM 2022 C C . GLY A 1 274 ? 4.785 24.484 19.562 1 98.81 274 GLY A C 1
ATOM 2023 O O . GLY A 1 274 ? 5.285 25.375 18.891 1 98.81 274 GLY A O 1
ATOM 2024 N N . LYS A 1 275 ? 4.234 24.672 20.734 1 98.69 275 LYS A N 1
ATOM 2025 C CA . LYS A 1 275 ? 4.195 26 21.344 1 98.69 275 LYS A CA 1
ATOM 2026 C C . LYS A 1 275 ? 5.605 26.547 21.547 1 98.69 275 LYS A C 1
ATOM 2028 O O . LYS A 1 275 ? 5.867 27.719 21.266 1 98.69 275 LYS A O 1
ATOM 2033 N N . ALA A 1 276 ? 6.48 25.703 22.047 1 98.88 276 ALA A N 1
ATOM 2034 C CA . ALA A 1 276 ? 7.863 26.125 22.266 1 98.88 276 ALA A CA 1
ATOM 2035 C C . ALA A 1 276 ? 8.523 26.531 20.953 1 98.88 276 ALA A C 1
ATOM 2037 O O . ALA A 1 276 ? 9.281 27.516 20.922 1 98.88 276 ALA A O 1
ATOM 2038 N N . LEU A 1 277 ? 8.281 25.797 19.922 1 98.94 277 LEU A N 1
ATOM 2039 C CA . LEU A 1 277 ? 8.852 26.141 18.625 1 98.94 277 LEU A CA 1
ATOM 2040 C C . LEU A 1 277 ? 8.266 27.453 18.109 1 98.94 277 LEU A C 1
ATOM 2042 O O . LEU A 1 277 ? 9 28.312 17.594 1 98.94 277 LEU A O 1
ATOM 2046 N N . HIS A 1 278 ? 6.898 27.609 18.188 1 98.88 278 HIS A N 1
ATOM 2047 C CA . HIS A 1 278 ? 6.246 28.859 17.781 1 98.88 278 HIS A CA 1
ATOM 2048 C C . HIS A 1 278 ? 6.863 30.062 18.484 1 98.88 278 HIS A C 1
ATOM 2050 O O . HIS A 1 278 ? 7.242 31.031 17.844 1 98.88 278 HIS A O 1
ATOM 2056 N N . ASP A 1 279 ? 6.965 29.922 19.766 1 98.75 279 ASP A N 1
ATOM 2057 C CA . ASP A 1 279 ? 7.496 31.016 20.578 1 98.75 279 ASP A CA 1
ATOM 2058 C C . ASP A 1 279 ? 8.953 31.312 20.219 1 98.75 279 ASP A C 1
ATOM 2060 O O . ASP A 1 279 ? 9.328 32.469 20.047 1 98.75 279 ASP A O 1
ATOM 2064 N N . GLY A 1 280 ? 9.75 30.266 20.109 1 98.81 280 GLY A N 1
ATOM 2065 C CA . GLY A 1 280 ? 11.156 30.438 19.766 1 98.81 280 GLY A CA 1
ATOM 2066 C C . GLY A 1 280 ? 11.367 31.094 18.422 1 98.81 280 GLY A C 1
ATOM 2067 O O . GLY A 1 280 ? 12.219 31.984 18.281 1 98.81 280 GLY A O 1
ATOM 2068 N N . LEU A 1 281 ? 10.633 30.672 17.406 1 98.75 281 LEU A N 1
ATOM 2069 C CA . LEU A 1 281 ? 10.727 31.266 16.078 1 98.75 281 LEU A CA 1
ATOM 2070 C C . LEU A 1 281 ? 10.344 32.75 16.094 1 98.75 281 LEU A C 1
ATOM 2072 O O . LEU A 1 281 ? 11.016 33.562 15.492 1 98.75 281 LEU A O 1
ATOM 2076 N N . GLN A 1 282 ? 9.266 33.062 16.781 1 98.44 282 GLN A N 1
ATOM 2077 C CA . GLN A 1 282 ? 8.812 34.438 16.859 1 98.44 282 GLN A CA 1
ATOM 2078 C C . GLN A 1 282 ? 9.812 35.312 17.625 1 98.44 282 GLN A C 1
ATOM 2080 O O . GLN A 1 282 ? 10.047 36.469 17.266 1 98.44 282 GLN A O 1
ATOM 2085 N N . GLU A 1 283 ? 10.359 34.781 18.641 1 98.38 283 GLU A N 1
ATOM 2086 C CA . GLU A 1 283 ? 11.398 35.469 19.391 1 98.38 283 GLU A CA 1
ATOM 2087 C C . GLU A 1 283 ? 12.602 35.781 18.5 1 98.38 283 GLU A C 1
ATOM 2089 O O . GLU A 1 283 ? 13.266 36.812 18.688 1 98.38 283 GLU A O 1
ATOM 2094 N N . GLN A 1 284 ? 12.875 34.906 17.578 1 97.88 284 GLN A N 1
ATOM 2095 C CA . GLN A 1 284 ? 14 35.062 16.656 1 97.88 284 GLN A CA 1
ATOM 2096 C C . GLN A 1 284 ? 13.625 36 15.492 1 97.88 284 GLN A C 1
ATOM 2098 O O . GLN A 1 284 ? 14.438 36.219 14.602 1 97.88 284 GLN A O 1
ATOM 2103 N N . GLY A 1 285 ? 12.367 36.406 15.469 1 97.38 285 GLY A N 1
ATOM 2104 C CA . GLY A 1 285 ? 11.953 37.406 14.484 1 97.38 285 GLY A CA 1
ATOM 2105 C C . GLY A 1 285 ? 11.227 36.781 13.305 1 97.38 285 GLY A C 1
ATOM 2106 O O . GLY A 1 285 ? 10.906 37.5 12.336 1 97.38 285 GLY A O 1
ATOM 2107 N N . PHE A 1 286 ? 10.938 35.531 13.344 1 98.31 286 PHE A N 1
ATOM 2108 C CA . PHE A 1 286 ? 10.219 34.875 12.25 1 98.31 286 PHE A CA 1
ATOM 2109 C C . PHE A 1 286 ? 8.719 35.188 12.344 1 98.31 286 PHE A C 1
ATOM 2111 O O . PHE A 1 286 ? 8.195 35.406 13.438 1 98.31 286 PHE A O 1
ATOM 2118 N N . GLU A 1 287 ? 8.141 35.219 11.211 1 98.56 287 GLU A N 1
ATOM 2119 C CA . GLU A 1 287 ? 6.684 35.281 11.117 1 98.56 287 GLU A CA 1
ATOM 2120 C C . GLU A 1 287 ? 6.098 33.906 10.805 1 98.56 287 GLU A C 1
ATOM 2122 O O . GLU A 1 287 ? 6.574 33.219 9.898 1 98.56 287 GLU A O 1
ATOM 2127 N N . LEU A 1 288 ? 5.152 33.531 11.57 1 98.75 288 LEU A N 1
ATOM 2128 C CA . LEU A 1 288 ? 4.473 32.281 11.312 1 98.75 288 LEU A CA 1
ATOM 2129 C C . LEU A 1 288 ? 3.387 32.438 10.258 1 98.75 288 LEU A C 1
ATOM 2131 O O . LEU A 1 288 ? 2.711 33.469 10.219 1 98.75 288 LEU A O 1
ATOM 2135 N N . PHE A 1 289 ? 3.184 31.484 9.391 1 98.75 289 PHE A N 1
ATOM 2136 C CA . PHE A 1 289 ? 2.307 31.578 8.234 1 98.75 289 PHE A CA 1
ATOM 2137 C C . PHE A 1 289 ? 0.853 31.359 8.633 1 98.75 289 PHE A C 1
ATOM 2139 O O . PHE A 1 289 ? -0.03 32.125 8.219 1 98.75 289 PHE A O 1
ATOM 2146 N N . ALA A 1 290 ? 0.556 30.266 9.422 1 98.75 290 ALA A N 1
ATOM 2147 C CA . ALA A 1 290 ? -0.805 29.938 9.828 1 98.75 290 ALA A CA 1
ATOM 2148 C C . ALA A 1 290 ? -1.35 30.969 10.82 1 98.75 290 ALA A C 1
ATOM 2150 O O . ALA A 1 290 ? -0.618 31.453 11.68 1 98.75 290 ALA A O 1
ATOM 2151 N N . GLN A 1 291 ? -2.561 31.188 10.734 1 98.25 291 GLN A N 1
ATOM 2152 C CA . GLN A 1 291 ? -3.23 32.188 11.562 1 98.25 291 GLN A CA 1
ATOM 2153 C C . GLN A 1 291 ? -3.16 31.797 13.039 1 98.25 291 GLN A C 1
ATOM 2155 O O . GLN A 1 291 ? -3.373 30.641 13.398 1 98.25 291 GLN A O 1
ATOM 2160 N N . GLU A 1 292 ? -2.867 32.781 13.852 1 97.75 292 GLU A N 1
ATOM 2161 C CA . GLU A 1 292 ? -2.877 32.562 15.297 1 97.75 292 GLU A CA 1
ATOM 2162 C C . GLU A 1 292 ? -4.227 32.031 15.766 1 97.75 292 GLU A C 1
ATOM 2164 O O . GLU A 1 292 ? -5.273 32.5 15.305 1 97.75 292 GLU A O 1
ATOM 2169 N N . GLY A 1 293 ? -4.188 31.109 16.641 1 97.19 293 GLY A N 1
ATOM 2170 C CA . GLY A 1 293 ? -5.406 30.516 17.172 1 97.19 293 GLY A CA 1
ATOM 2171 C C . GLY A 1 293 ? -5.789 29.234 16.453 1 97.19 293 GLY A C 1
ATOM 2172 O O . GLY A 1 293 ? -6.617 28.469 16.953 1 97.19 293 GLY A O 1
ATOM 2173 N N . SER A 1 294 ? -5.172 29 15.273 1 98.06 294 SER A N 1
ATOM 2174 C CA . SER A 1 294 ? -5.516 27.812 14.5 1 98.06 294 SER A CA 1
ATOM 2175 C C . SER A 1 294 ? -4.27 27.062 14.047 1 98.06 294 SER A C 1
ATOM 2177 O O . SER A 1 294 ? -4.316 26.297 13.086 1 98.06 294 SER A O 1
ATOM 2179 N N . ARG A 1 295 ? -3.182 27.328 14.695 1 98.75 295 ARG A N 1
ATOM 2180 C CA . ARG A 1 295 ? -1.916 26.719 14.281 1 98.75 295 ARG A CA 1
ATOM 2181 C C . ARG A 1 295 ? -1.799 25.281 14.781 1 98.75 295 ARG A C 1
ATOM 2183 O O . ARG A 1 295 ? -2.184 24.984 15.914 1 98.75 295 ARG A O 1
ATOM 2190 N N . LEU A 1 296 ? -1.318 24.422 13.898 1 98.88 296 LEU A N 1
ATOM 2191 C CA . LEU A 1 296 ? -0.986 23.062 14.305 1 98.88 296 LEU A CA 1
ATOM 2192 C C . LEU A 1 296 ? 0.237 23.047 15.219 1 98.88 296 LEU A C 1
ATOM 2194 O O . LEU A 1 296 ? 1.253 23.672 14.906 1 98.88 296 LEU A O 1
ATOM 2198 N N . PRO A 1 297 ? 0.156 22.344 16.328 1 98.81 297 PRO A N 1
ATOM 2199 C CA . PRO A 1 297 ? 1.371 22.203 17.141 1 98.81 297 PRO A CA 1
ATOM 2200 C C . PRO A 1 297 ? 2.385 21.25 16.531 1 98.81 297 PRO A C 1
ATOM 2202 O O . PRO A 1 297 ? 3.592 21.391 16.734 1 98.81 297 PRO A O 1
ATOM 2205 N N . GLU A 1 298 ? 1.937 20.219 15.766 1 98.81 298 GLU A N 1
ATOM 2206 C CA . GLU A 1 298 ? 2.814 19.156 15.273 1 98.81 298 GLU A CA 1
ATOM 2207 C C . GLU A 1 298 ? 3.412 19.531 13.914 1 98.81 298 GLU A C 1
ATOM 2209 O O . GLU A 1 298 ? 4.32 18.859 13.43 1 98.81 298 GLU A O 1
ATOM 2214 N N . LEU A 1 299 ? 2.957 20.641 13.297 1 98.88 299 LEU A N 1
ATOM 2215 C CA . LEU A 1 299 ? 3.537 21.125 12.047 1 98.88 299 LEU A CA 1
ATOM 2216 C C . LEU A 1 299 ? 3.453 22.641 11.953 1 98.88 299 LEU A C 1
ATOM 2218 O O . LEU A 1 299 ? 2.375 23.203 11.734 1 98.88 299 LEU A O 1
ATOM 2222 N N . THR A 1 300 ? 4.543 23.25 12.008 1 98.88 300 THR A N 1
ATOM 2223 C CA . THR A 1 300 ? 4.648 24.719 12 1 98.88 300 THR A CA 1
ATOM 2224 C C . THR A 1 300 ? 5.008 25.219 10.609 1 98.88 300 THR A C 1
ATOM 2226 O O . THR A 1 300 ? 5.938 24.719 9.977 1 98.88 300 THR A O 1
ATOM 2229 N N . THR A 1 301 ? 4.242 26.156 10.094 1 98.88 301 THR A N 1
ATOM 2230 C CA . THR A 1 301 ? 4.578 26.844 8.844 1 98.88 301 THR A CA 1
ATOM 2231 C C . THR A 1 301 ? 5.129 28.234 9.125 1 98.88 301 THR A C 1
ATOM 2233 O O . THR A 1 301 ? 4.543 29 9.898 1 98.88 301 THR A O 1
ATOM 2236 N N . VAL A 1 302 ? 6.27 28.484 8.523 1 98.75 302 VAL A N 1
ATOM 2237 C CA . VAL A 1 302 ? 7.023 29.703 8.805 1 98.75 302 VAL A CA 1
ATOM 2238 C C . VAL A 1 302 ? 7.312 30.438 7.496 1 98.75 302 VAL A C 1
ATOM 2240 O O . VAL A 1 302 ? 7.73 29.828 6.512 1 98.75 302 VAL A O 1
ATOM 2243 N N . LYS A 1 303 ? 7.098 31.734 7.48 1 98.69 303 LYS A N 1
ATOM 2244 C CA . LYS A 1 303 ? 7.457 32.531 6.305 1 98.69 303 LYS A CA 1
ATOM 2245 C C . LYS A 1 303 ? 8.969 32.656 6.164 1 98.69 303 LYS A C 1
ATOM 2247 O O . LYS A 1 303 ? 9.672 32.938 7.141 1 98.69 303 LYS A O 1
ATOM 2252 N N . VAL A 1 304 ? 9.43 32.375 5 1 98.56 304 VAL A N 1
ATOM 2253 C CA . VAL A 1 304 ? 10.844 32.594 4.707 1 98.56 304 VAL A CA 1
ATOM 2254 C C . VAL A 1 304 ? 11.172 34.094 4.766 1 98.56 304 VAL A C 1
ATOM 2256 O O . VAL A 1 304 ? 10.5 34.906 4.117 1 98.56 304 VAL A O 1
ATOM 2259 N N . PRO A 1 305 ? 12.188 34.469 5.516 1 97.62 305 PRO A N 1
ATOM 2260 C CA . PRO A 1 305 ? 12.5 35.906 5.617 1 97.62 305 PRO A CA 1
ATOM 2261 C C . PRO A 1 305 ? 12.922 36.531 4.277 1 97.62 305 PRO A C 1
ATOM 2263 O O . PRO A 1 305 ? 13.43 35.812 3.41 1 97.62 305 PRO A O 1
ATOM 2266 N N . ASP A 1 306 ? 12.734 37.844 4.184 1 95.81 306 ASP A N 1
ATOM 2267 C CA . ASP A 1 306 ? 13.148 38.531 2.979 1 95.81 306 ASP A CA 1
ATOM 2268 C C . ASP A 1 306 ? 14.641 38.344 2.713 1 95.81 306 ASP A C 1
ATOM 2270 O O . ASP A 1 306 ? 15.453 38.406 3.635 1 95.81 306 ASP A O 1
ATOM 2274 N N . GLY A 1 307 ? 14.922 38.094 1.512 1 95.62 307 GLY A N 1
ATOM 2275 C CA . GLY A 1 307 ? 16.312 37.969 1.113 1 95.62 307 GLY A CA 1
ATOM 2276 C C . GLY A 1 307 ? 16.906 36.594 1.392 1 95.62 307 GLY A C 1
ATOM 2277 O O . GLY A 1 307 ? 18.047 36.312 1.034 1 95.62 307 GLY A O 1
ATOM 2278 N N . VAL A 1 308 ? 16.219 35.781 2.027 1 97.38 308 VAL A N 1
ATOM 2279 C CA . VAL A 1 308 ? 16.688 34.438 2.35 1 97.38 308 VAL A CA 1
ATOM 2280 C C . VAL A 1 308 ? 16.234 33.438 1.275 1 97.38 308 VAL A C 1
ATOM 2282 O O . VAL A 1 308 ? 15.078 33.5 0.844 1 97.38 308 VAL A O 1
ATOM 2285 N N . ASP A 1 309 ? 17.141 32.656 0.774 1 97.75 309 ASP A N 1
ATOM 2286 C CA . ASP A 1 309 ? 16.828 31.625 -0.2 1 97.75 309 ASP A CA 1
ATOM 2287 C C . ASP A 1 309 ? 16.344 30.344 0.492 1 97.75 309 ASP A C 1
ATOM 2289 O O . ASP A 1 309 ? 17.141 29.656 1.134 1 97.75 309 ASP A O 1
ATOM 2293 N N . SER A 1 310 ? 15.086 30.016 0.313 1 98.12 310 SER A N 1
ATOM 2294 C CA . SER A 1 310 ? 14.445 28.875 0.976 1 98.12 310 SER A CA 1
ATOM 2295 C C . SER A 1 310 ? 15.211 27.578 0.726 1 98.12 310 SER A C 1
ATOM 2297 O O . SER A 1 310 ? 15.5 26.828 1.662 1 98.12 310 SER A O 1
ATOM 2299 N N . ALA A 1 311 ? 15.547 27.266 -0.516 1 97.31 311 ALA A N 1
ATOM 2300 C CA . ALA A 1 311 ? 16.203 26.031 -0.906 1 97.31 311 ALA A CA 1
ATOM 2301 C C . ALA A 1 311 ? 17.609 25.938 -0.338 1 97.31 311 ALA A C 1
ATOM 2303 O O . ALA A 1 311 ? 18.078 24.859 0.042 1 97.31 311 ALA A O 1
ATOM 2304 N N . LYS A 1 312 ? 18.344 27.016 -0.317 1 98.25 312 LYS A N 1
ATOM 2305 C CA . LYS A 1 312 ? 19.703 27.031 0.21 1 98.25 312 LYS A CA 1
ATOM 2306 C C . LYS A 1 312 ? 19.719 26.719 1.703 1 98.25 312 LYS A C 1
ATOM 2308 O O . LYS A 1 312 ? 20.578 25.984 2.182 1 98.25 312 LYS A O 1
ATOM 2313 N N . VAL A 1 313 ? 18.766 27.312 2.408 1 98.62 313 VAL A N 1
ATOM 2314 C CA . VAL A 1 313 ? 18.688 27.062 3.842 1 98.62 313 VAL A CA 1
ATOM 2315 C C . VAL A 1 313 ? 18.375 25.594 4.09 1 98.62 313 VAL A C 1
ATOM 2317 O O . VAL A 1 313 ? 19.047 24.938 4.906 1 98.62 313 VAL A O 1
ATOM 2320 N N . ARG A 1 314 ? 17.406 25.047 3.424 1 98.31 314 ARG A N 1
ATOM 2321 C CA . ARG A 1 314 ? 17.047 23.641 3.582 1 98.31 314 ARG A CA 1
ATOM 2322 C C . ARG A 1 314 ? 18.219 22.734 3.209 1 98.31 314 ARG A C 1
ATOM 2324 O O . ARG A 1 314 ? 18.469 21.719 3.871 1 98.31 314 ARG A O 1
ATOM 2331 N N . GLY A 1 315 ? 18.906 23.031 2.115 1 97.88 315 GLY A N 1
ATOM 2332 C CA . GLY A 1 315 ? 20.094 22.266 1.728 1 97.88 315 GLY A CA 1
ATOM 2333 C C . GLY A 1 315 ? 21.188 22.281 2.783 1 97.88 315 GLY A C 1
ATOM 2334 O O . GLY A 1 315 ? 21.797 21.25 3.061 1 97.88 315 GLY A O 1
ATOM 2335 N N . TYR A 1 316 ? 21.422 23.484 3.35 1 98.38 316 TYR A N 1
ATOM 2336 C CA . TYR A 1 316 ? 22.422 23.625 4.402 1 98.38 316 TYR A CA 1
ATOM 2337 C C . TYR A 1 316 ? 22.062 22.766 5.609 1 98.38 316 TYR A C 1
ATOM 2339 O O . TYR A 1 316 ? 22.922 22.094 6.184 1 98.38 316 TYR A O 1
ATOM 2347 N N . LEU A 1 317 ? 20.812 22.828 6.031 1 98.69 317 LEU A N 1
ATOM 2348 C CA . LEU A 1 317 ? 20.328 22.016 7.156 1 98.69 317 LEU A CA 1
ATOM 2349 C C . LEU A 1 317 ? 20.562 20.531 6.898 1 98.69 317 LEU A C 1
ATOM 2351 O O . LEU A 1 317 ? 21 19.812 7.793 1 98.69 317 LEU A O 1
ATOM 2355 N N . LEU A 1 318 ? 20.234 20.078 5.695 1 97.62 318 LEU A N 1
ATOM 2356 C CA . LEU A 1 318 ? 20.391 18.656 5.344 1 97.62 318 LEU A CA 1
ATOM 2357 C C . LEU A 1 318 ? 21.859 18.266 5.359 1 97.62 318 LEU A C 1
ATOM 2359 O O . LEU A 1 318 ? 22.219 17.219 5.926 1 97.62 318 LEU A O 1
ATOM 2363 N N . GLU A 1 319 ? 22.703 19.031 4.801 1 96.62 319 GLU A N 1
ATOM 2364 C CA . GLU A 1 319 ? 24.109 18.688 4.578 1 96.62 319 GLU A CA 1
ATOM 2365 C C . GLU A 1 319 ? 24.906 18.781 5.875 1 96.62 319 GLU A C 1
ATOM 2367 O O . GLU A 1 319 ? 25.812 17.969 6.109 1 96.62 319 GLU A O 1
ATOM 2372 N N . ASN A 1 320 ? 24.594 19.781 6.699 1 97.56 320 ASN A N 1
ATOM 2373 C CA . ASN A 1 320 ? 25.469 20.062 7.832 1 97.56 320 ASN A CA 1
ATOM 2374 C C . ASN A 1 320 ? 24.891 19.547 9.141 1 97.56 320 ASN A C 1
ATOM 2376 O O . ASN A 1 320 ? 25.609 19.344 10.117 1 97.56 320 ASN A O 1
ATOM 2380 N N . PHE A 1 321 ? 23.578 19.344 9.172 1 97.94 321 PHE A N 1
ATOM 2381 C CA . PHE A 1 321 ? 22.953 18.922 10.422 1 97.94 321 PHE A CA 1
ATOM 2382 C C . PHE A 1 321 ? 22.172 17.625 10.227 1 97.94 321 PHE A C 1
ATOM 2384 O O . PHE A 1 321 ? 21.672 17.047 11.195 1 97.94 321 PHE A O 1
ATOM 2391 N N . GLU A 1 322 ? 21.984 17.078 8.992 1 97.56 322 GLU A N 1
ATOM 2392 C CA . GLU A 1 322 ? 21.156 15.906 8.688 1 97.56 322 GLU A CA 1
ATOM 2393 C C . GLU A 1 322 ? 19.688 16.156 9.016 1 97.56 322 GLU A C 1
ATOM 2395 O O . GLU A 1 322 ? 18.969 15.242 9.414 1 97.56 322 GLU A O 1
ATOM 2400 N N . ILE A 1 323 ? 19.344 17.5 8.93 1 98.44 323 ILE A N 1
ATOM 2401 C CA . ILE A 1 323 ? 17.969 17.906 9.242 1 98.44 323 ILE A CA 1
ATOM 2402 C C . ILE A 1 323 ? 17.188 18.125 7.945 1 98.44 323 ILE A C 1
ATOM 2404 O O . ILE A 1 323 ? 17.641 18.844 7.055 1 98.44 323 ILE A O 1
ATOM 2408 N N . GLU A 1 324 ? 16.078 17.484 7.852 1 98.06 324 GLU A N 1
ATOM 2409 C CA . GLU A 1 324 ? 15.164 17.734 6.742 1 98.06 324 GLU A CA 1
ATOM 2410 C C . GLU A 1 324 ? 13.953 18.547 7.191 1 98.06 324 GLU A C 1
ATOM 2412 O O . GLU A 1 324 ? 13.258 18.156 8.133 1 98.06 324 GLU A O 1
ATOM 2417 N N . ILE A 1 325 ? 13.695 19.688 6.621 1 98.38 325 ILE A N 1
ATOM 2418 C CA . ILE A 1 325 ? 12.43 20.406 6.734 1 98.38 325 ILE A CA 1
ATOM 2419 C C . ILE A 1 325 ? 11.789 20.531 5.355 1 98.38 325 ILE A C 1
ATOM 2421 O O . ILE A 1 325 ? 12.43 20.25 4.336 1 98.38 325 ILE A O 1
ATOM 2425 N N . GLY A 1 326 ? 10.531 20.891 5.312 1 97.44 326 GLY A N 1
ATOM 2426 C CA . GLY A 1 326 ? 9.812 20.922 4.051 1 97.44 326 GLY A CA 1
ATOM 2427 C C . GLY A 1 326 ? 9.656 22.328 3.498 1 97.44 326 GLY A C 1
ATOM 2428 O O . GLY A 1 326 ? 9.617 23.297 4.258 1 97.44 326 GLY A O 1
ATOM 2429 N N . ALA A 1 327 ? 9.617 22.406 2.186 1 96.69 327 ALA A N 1
ATOM 2430 C CA . ALA A 1 327 ? 9.219 23.641 1.517 1 96.69 327 ALA A CA 1
ATOM 2431 C C . ALA A 1 327 ? 7.699 23.812 1.552 1 96.69 327 ALA A C 1
ATOM 2433 O O . ALA A 1 327 ? 6.969 22.875 1.873 1 96.69 327 ALA A O 1
ATOM 2434 N N . GLY A 1 328 ? 7.301 25.031 1.249 1 96.44 328 GLY A N 1
ATOM 2435 C CA . GLY A 1 328 ? 5.879 25.25 1.03 1 96.44 328 GLY A CA 1
ATOM 2436 C C . GLY A 1 328 ? 5.363 24.578 -0.228 1 96.44 328 GLY A C 1
ATOM 2437 O O . GLY A 1 328 ? 6.098 23.859 -0.896 1 96.44 328 GLY A O 1
ATOM 2438 N N . VAL A 1 329 ? 4.098 24.797 -0.527 1 94.5 329 VAL A N 1
ATOM 2439 C CA . VAL A 1 329 ? 3.453 24.125 -1.649 1 94.5 329 VAL A CA 1
ATOM 2440 C C . VAL A 1 329 ? 2.857 25.156 -2.6 1 94.5 329 VAL A C 1
ATOM 2442 O O . VAL A 1 329 ? 2.443 26.234 -2.17 1 94.5 329 VAL A O 1
ATOM 2445 N N . GLY A 1 330 ? 2.873 24.781 -3.857 1 89.94 330 GLY A N 1
ATOM 2446 C CA . GLY A 1 330 ? 2.287 25.656 -4.855 1 89.94 330 GLY A CA 1
ATOM 2447 C C . GLY A 1 330 ? 2.943 27.031 -4.902 1 89.94 330 GLY A C 1
ATOM 2448 O O . GLY A 1 330 ? 4.168 27.125 -5.016 1 89.94 330 GLY A O 1
ATOM 2449 N N . LYS A 1 331 ? 2.109 28.062 -4.789 1 92.88 331 LYS A N 1
ATOM 2450 C CA . LYS A 1 331 ? 2.615 29.422 -4.898 1 92.88 331 LYS A CA 1
ATOM 2451 C C . LYS A 1 331 ? 3.459 29.797 -3.684 1 92.88 331 LYS A C 1
ATOM 2453 O O . LYS A 1 331 ? 4.168 30.812 -3.699 1 92.88 331 LYS A O 1
ATOM 2458 N N . TYR A 1 332 ? 3.469 28.906 -2.656 1 96.81 332 TYR A N 1
ATOM 2459 C CA . TYR A 1 332 ? 4.215 29.203 -1.438 1 96.81 332 TYR A CA 1
ATOM 2460 C C . TYR A 1 332 ? 5.496 28.391 -1.371 1 96.81 332 TYR A C 1
ATOM 2462 O O . TYR A 1 332 ? 6.172 28.359 -0.338 1 96.81 332 TYR A O 1
ATOM 2470 N N . ALA A 1 333 ? 5.91 27.719 -2.412 1 95.38 333 ALA A N 1
ATOM 2471 C CA . ALA A 1 333 ? 7.008 26.75 -2.449 1 95.38 333 ALA A CA 1
ATOM 2472 C C . ALA A 1 333 ? 8.312 27.391 -1.972 1 95.38 333 ALA A C 1
ATOM 2474 O O . ALA A 1 333 ? 9.117 26.734 -1.304 1 95.38 333 ALA A O 1
ATOM 2475 N N . ASP A 1 334 ? 8.5 28.703 -2.234 1 96.81 334 ASP A N 1
ATOM 2476 C CA . ASP A 1 334 ? 9.773 29.344 -1.921 1 96.81 334 ASP A CA 1
ATOM 2477 C C . ASP A 1 334 ? 9.617 30.344 -0.779 1 96.81 334 ASP A C 1
ATOM 2479 O O . ASP A 1 334 ? 10.594 30.969 -0.355 1 96.81 334 ASP A O 1
ATOM 2483 N N . THR A 1 335 ? 8.383 30.438 -0.289 1 98.25 335 THR A N 1
ATOM 2484 C CA . THR A 1 335 ? 8.156 31.547 0.637 1 98.25 335 THR A CA 1
ATOM 2485 C C . THR A 1 335 ? 7.715 31.031 2.002 1 98.25 335 THR A C 1
ATOM 2487 O O . THR A 1 335 ? 7.543 31.812 2.941 1 98.25 335 THR A O 1
ATOM 2490 N N . VAL A 1 336 ? 7.539 29.734 2.113 1 98.62 336 VAL A N 1
ATOM 2491 C CA . VAL A 1 336 ? 7.129 29.125 3.379 1 98.62 336 VAL A CA 1
ATOM 2492 C C . VAL A 1 336 ? 7.961 27.875 3.646 1 98.62 336 VAL A C 1
ATOM 2494 O O . VAL A 1 336 ? 8.281 27.125 2.721 1 98.62 336 VAL A O 1
ATOM 2497 N N . TRP A 1 337 ? 8.406 27.688 4.852 1 98.81 337 TRP A N 1
ATOM 2498 C CA . TRP A 1 337 ? 8.945 26.406 5.309 1 98.81 337 TRP A CA 1
ATOM 2499 C C . TRP A 1 337 ? 7.902 25.641 6.121 1 98.81 337 TRP A C 1
ATOM 2501 O O . TRP A 1 337 ? 7.043 26.25 6.77 1 98.81 337 TRP A O 1
ATOM 2511 N N . ARG A 1 338 ? 7.918 24.406 6.055 1 98.75 338 ARG A N 1
ATOM 2512 C CA . ARG A 1 338 ? 7.098 23.516 6.871 1 98.75 338 ARG A CA 1
ATOM 2513 C C . ARG A 1 338 ? 7.961 22.672 7.812 1 98.75 338 ARG A C 1
ATOM 2515 O O . ARG A 1 338 ? 8.789 21.875 7.359 1 98.75 338 ARG A O 1
ATOM 2522 N N . ILE A 1 339 ? 7.77 22.844 9.07 1 98.88 339 ILE A N 1
ATOM 2523 C CA . ILE A 1 339 ? 8.586 22.219 10.102 1 98.88 339 ILE A CA 1
ATOM 2524 C C . ILE A 1 339 ? 7.711 21.344 11 1 98.88 339 ILE A C 1
ATOM 2526 O O . ILE A 1 339 ? 6.852 21.859 11.727 1 98.88 339 ILE A O 1
ATOM 2530 N N . GLY A 1 340 ? 7.98 20.047 10.93 1 98.69 340 GLY A N 1
ATOM 2531 C CA . GLY A 1 340 ? 7.141 19.094 11.648 1 98.69 340 GLY A CA 1
ATOM 2532 C C . GLY A 1 340 ? 7.773 18.594 12.938 1 98.69 340 GLY A C 1
ATOM 2533 O O . GLY A 1 340 ? 8.945 18.203 12.945 1 98.69 340 GLY A O 1
ATOM 2534 N N . LEU A 1 341 ? 7.098 18.656 14.031 1 98.81 341 LEU A N 1
ATOM 2535 C CA . LEU A 1 341 ? 7.387 17.984 15.297 1 98.81 341 LEU A CA 1
ATOM 2536 C C . LEU A 1 341 ? 6.352 16.906 15.586 1 98.81 341 LEU A C 1
ATOM 2538 O O . LEU A 1 341 ? 5.488 17.078 16.453 1 98.81 341 LEU A O 1
ATOM 2542 N N . MET A 1 342 ? 6.465 15.781 14.836 1 98.75 342 MET A N 1
ATOM 2543 C CA . MET A 1 342 ? 5.469 14.719 14.867 1 98.75 342 MET A CA 1
ATOM 2544 C C . MET A 1 342 ? 6.027 13.469 15.547 1 98.75 342 MET A C 1
ATOM 2546 O O . MET A 1 342 ? 7.207 13.141 15.383 1 98.75 342 MET A O 1
ATOM 2550 N N . GLY A 1 343 ? 5.168 12.727 16.219 1 98.38 343 GLY A N 1
ATOM 2551 C CA . GLY A 1 343 ? 5.578 11.469 16.828 1 98.38 343 GLY A CA 1
ATOM 2552 C C . GLY A 1 343 ? 6.746 11.617 17.781 1 98.38 343 GLY A C 1
ATOM 2553 O O . GLY A 1 343 ? 6.723 12.469 18.672 1 98.38 343 GLY A O 1
ATOM 2554 N N . PRO A 1 344 ? 7.793 10.82 17.625 1 98.12 344 PRO A N 1
ATOM 2555 C CA . PRO A 1 344 ? 8.938 10.883 18.547 1 98.12 344 PRO A CA 1
ATOM 2556 C C . PRO A 1 344 ? 9.68 12.211 18.469 1 98.12 344 PRO A C 1
ATOM 2558 O O . PRO A 1 344 ? 10.453 12.531 19.375 1 98.12 344 PRO A O 1
ATOM 2561 N N . ASN A 1 345 ? 9.469 12.977 17.453 1 98.69 345 ASN A N 1
ATOM 2562 C CA . ASN A 1 345 ? 10.195 14.227 17.281 1 98.69 345 ASN A CA 1
ATOM 2563 C C . ASN A 1 345 ? 9.594 15.344 18.125 1 98.69 345 ASN A C 1
ATOM 2565 O O . ASN A 1 345 ? 10.211 16.406 18.281 1 98.69 345 ASN A O 1
ATOM 2569 N N . ALA A 1 346 ? 8.43 15.125 18.688 1 98.81 346 ALA A N 1
ATOM 2570 C CA . ALA A 1 346 ? 7.773 16.125 19.516 1 98.81 346 ALA A CA 1
ATOM 2571 C C . ALA A 1 346 ? 8.383 16.172 20.922 1 98.81 346 ALA A C 1
ATOM 2573 O O . ALA A 1 346 ? 7.809 15.625 21.859 1 98.81 346 ALA A O 1
ATOM 2574 N N . ASN A 1 347 ? 9.469 16.828 21.062 1 98.19 347 ASN A N 1
ATOM 2575 C CA . ASN A 1 347 ? 10.164 16.938 22.328 1 98.19 347 ASN A CA 1
ATOM 2576 C C . ASN A 1 347 ? 11.031 18.188 22.391 1 98.19 347 ASN A C 1
ATOM 2578 O O . ASN A 1 347 ? 11.312 18.812 21.359 1 98.19 347 ASN A O 1
ATOM 2582 N N . PRO A 1 348 ? 11.469 18.609 23.578 1 98.25 348 PRO A N 1
ATOM 2583 C CA . PRO A 1 348 ? 12.203 19.859 23.734 1 98.25 348 PRO A CA 1
ATOM 2584 C C . PRO A 1 348 ? 13.562 19.859 23.031 1 98.25 348 PRO A C 1
ATOM 2586 O O . PRO A 1 348 ? 14.023 20.891 22.562 1 98.25 348 PRO A O 1
ATOM 2589 N N . ALA A 1 349 ? 14.227 18.719 22.969 1 98.56 349 ALA A N 1
ATOM 2590 C CA . ALA A 1 349 ? 15.523 18.625 22.297 1 98.56 349 ALA A CA 1
ATOM 2591 C C . ALA A 1 349 ? 15.398 18.984 20.812 1 98.56 349 ALA A C 1
ATOM 2593 O O . ALA A 1 349 ? 16.266 19.656 20.266 1 98.56 349 ALA A O 1
ATOM 2594 N N . SER A 1 350 ? 14.344 18.516 20.203 1 98.81 350 SER A N 1
ATOM 2595 C CA . SER A 1 350 ? 14.078 18.828 18.812 1 98.81 350 SER A CA 1
ATOM 2596 C C . SER A 1 350 ? 13.891 20.328 18.609 1 98.81 350 SER A C 1
ATOM 2598 O O . SER A 1 350 ? 14.398 20.906 17.641 1 98.81 350 SER A O 1
ATOM 2600 N N . VAL A 1 351 ? 13.172 20.969 19.531 1 98.88 351 VAL A N 1
ATOM 2601 C CA . VAL A 1 351 ? 12.906 22.391 19.469 1 98.88 351 VAL A CA 1
ATOM 2602 C C . VAL A 1 351 ? 14.211 23.172 19.531 1 98.88 351 VAL A C 1
ATOM 2604 O O . VAL A 1 351 ? 14.477 24.047 18.703 1 98.88 351 VAL A O 1
ATOM 2607 N N . THR A 1 352 ? 15.023 22.812 20.5 1 98.75 352 THR A N 1
ATOM 2608 C CA . THR A 1 352 ? 16.312 23.484 20.688 1 98.75 352 THR A CA 1
ATOM 2609 C C . THR A 1 352 ? 17.188 23.328 19.453 1 98.75 352 THR A C 1
ATOM 2611 O O . THR A 1 352 ? 17.797 24.297 19 1 98.75 352 THR A O 1
ATOM 2614 N N . LEU A 1 353 ? 17.234 22.172 18.953 1 98.81 353 LEU A N 1
ATOM 2615 C CA . LEU A 1 353 ? 18.047 21.875 17.781 1 98.81 353 LEU A CA 1
ATOM 2616 C C . LEU A 1 353 ? 17.594 22.703 16.578 1 98.81 353 LEU A C 1
ATOM 2618 O O . LEU A 1 353 ? 18.406 23.312 15.891 1 98.81 353 LEU A O 1
ATOM 2622 N N . LEU A 1 354 ? 16.312 22.734 16.312 1 98.88 354 LEU A N 1
ATOM 2623 C CA . LEU A 1 354 ? 15.758 23.406 15.141 1 98.88 354 LEU A CA 1
ATOM 2624 C C . LEU A 1 354 ? 16 24.906 15.211 1 98.88 354 LEU A C 1
ATOM 2626 O O . LEU A 1 354 ? 16.422 25.531 14.227 1 98.88 354 LEU A O 1
ATOM 2630 N N . LEU A 1 355 ? 15.758 25.5 16.375 1 98.75 355 LEU A N 1
ATOM 2631 C CA . LEU A 1 355 ? 15.938 26.938 16.516 1 98.75 355 LEU A CA 1
ATOM 2632 C C . LEU A 1 355 ? 17.391 27.328 16.281 1 98.75 355 LEU A C 1
ATOM 2634 O O . LEU A 1 355 ? 17.672 28.297 15.578 1 98.75 355 LEU A O 1
ATOM 2638 N N . GLY A 1 356 ? 18.312 26.547 16.828 1 98.69 356 GLY A N 1
ATOM 2639 C CA . GLY A 1 356 ? 19.734 26.812 16.609 1 98.69 356 GLY A CA 1
ATOM 2640 C C . GLY A 1 356 ? 20.188 26.578 15.188 1 98.69 356 GLY A C 1
ATOM 2641 O O . GLY A 1 356 ? 20.891 27.406 14.609 1 98.69 356 GLY A O 1
ATOM 2642 N N . ALA A 1 357 ? 19.781 25.469 14.617 1 98.75 357 ALA A N 1
ATOM 2643 C CA . ALA A 1 357 ? 20.219 25.062 13.281 1 98.75 357 ALA A CA 1
ATOM 2644 C C . ALA A 1 357 ? 19.688 26 12.211 1 98.75 357 ALA A C 1
ATOM 2646 O O . ALA A 1 357 ? 20.391 26.344 11.258 1 98.75 357 ALA A O 1
ATOM 2647 N N . ILE A 1 358 ? 18.406 26.422 12.328 1 98.44 358 ILE A N 1
ATOM 2648 C CA . ILE A 1 358 ? 17.797 27.328 11.352 1 98.44 358 ILE A CA 1
ATOM 2649 C C . ILE A 1 358 ? 18.516 28.672 11.391 1 98.44 358 ILE A C 1
ATOM 2651 O O . ILE A 1 358 ? 18.844 29.25 10.344 1 98.44 358 ILE A O 1
ATOM 2655 N N . ASP A 1 359 ? 18.781 29.156 12.578 1 97.75 359 ASP A N 1
ATOM 2656 C CA . ASP A 1 359 ? 19.516 30.406 12.727 1 97.75 359 ASP A CA 1
ATOM 2657 C C . ASP A 1 359 ? 20.875 30.328 12.055 1 97.75 359 ASP A C 1
ATOM 2659 O O . ASP A 1 359 ? 21.266 31.234 11.305 1 97.75 359 ASP A O 1
ATOM 2663 N N . GLU A 1 360 ? 21.578 29.281 12.289 1 98.12 360 GLU A N 1
ATOM 2664 C CA . GLU A 1 360 ? 22.891 29.094 11.688 1 98.12 360 GLU A CA 1
ATOM 2665 C C . GLU A 1 360 ? 22.781 28.984 10.164 1 98.12 360 GLU A C 1
ATOM 2667 O O . GLU A 1 360 ? 23.594 29.562 9.445 1 98.12 360 GLU A O 1
ATOM 2672 N N . ALA A 1 361 ? 21.844 28.219 9.727 1 98.5 361 ALA A N 1
ATOM 2673 C CA . ALA A 1 361 ? 21.688 28.016 8.297 1 98.5 361 ALA A CA 1
ATOM 2674 C C . ALA A 1 361 ? 21.422 29.328 7.57 1 98.5 361 ALA A C 1
ATOM 2676 O O . ALA A 1 361 ? 21.969 29.562 6.488 1 98.5 361 ALA A O 1
ATOM 2677 N N . ILE A 1 362 ? 20.578 30.156 8.148 1 98.12 362 ILE A N 1
ATOM 2678 C CA . ILE A 1 362 ? 20.266 31.438 7.543 1 98.12 362 ILE A CA 1
ATOM 2679 C C . ILE A 1 362 ? 21.516 32.312 7.48 1 98.12 362 ILE A C 1
ATOM 2681 O O . ILE A 1 362 ? 21.812 32.906 6.453 1 98.12 362 ILE A O 1
ATOM 2685 N N . LYS A 1 363 ? 22.297 32.344 8.523 1 97.38 363 LYS A N 1
ATOM 2686 C CA . LYS A 1 363 ? 23.531 33.125 8.57 1 97.38 363 LYS A CA 1
ATOM 2687 C C . LYS A 1 363 ? 24.547 32.594 7.559 1 97.38 363 LYS A C 1
ATOM 2689 O O . LYS A 1 363 ? 25.25 33.406 6.918 1 97.38 363 LYS A O 1
ATOM 2694 N N . ALA A 1 364 ? 24.562 31.344 7.391 1 97.25 364 ALA A N 1
ATOM 2695 C CA . ALA A 1 364 ? 25.562 30.719 6.535 1 97.25 364 ALA A CA 1
ATOM 2696 C C . ALA A 1 364 ? 25.203 30.875 5.059 1 97.25 364 ALA A C 1
ATOM 2698 O O . ALA A 1 364 ? 26.078 30.828 4.191 1 97.25 364 ALA A O 1
ATOM 2699 N N . THR A 1 365 ? 24 31.031 4.773 1 95.81 365 THR A N 1
ATOM 2700 C CA . THR A 1 365 ? 23.578 31.031 3.377 1 95.81 365 THR A CA 1
ATOM 2701 C C . THR A 1 365 ? 23.266 32.438 2.898 1 95.81 365 THR A C 1
ATOM 2703 O O . THR A 1 365 ? 22.844 32.656 1.759 1 95.81 365 THR A O 1
ATOM 2706 N N . ARG A 1 366 ? 23.328 33.469 3.682 1 89.19 366 ARG A N 1
ATOM 2707 C CA . ARG A 1 366 ? 23.188 34.875 3.293 1 89.19 366 ARG A CA 1
ATOM 2708 C C . ARG A 1 366 ? 24.422 35.375 2.562 1 89.19 366 ARG A C 1
ATOM 2710 O O . ARG A 1 366 ? 25.531 34.938 2.846 1 89.19 366 ARG A O 1
ATOM 2717 N N . MET B 1 1 ? 2.232 -7.672 29.797 1 30.33 1 MET B N 1
ATOM 2718 C CA . MET B 1 1 ? 1.719 -8.336 28.609 1 30.33 1 MET B CA 1
ATOM 2719 C C . MET B 1 1 ? 2.783 -9.234 27.984 1 30.33 1 MET B C 1
ATOM 2721 O O . MET B 1 1 ? 3.932 -8.82 27.812 1 30.33 1 MET B O 1
ATOM 2725 N N . ASN B 1 2 ? 2.801 -10.438 28.219 1 38.31 2 ASN B N 1
ATOM 2726 C CA . ASN B 1 2 ? 3.777 -11.398 27.719 1 38.31 2 ASN B CA 1
ATOM 2727 C C . ASN B 1 2 ? 4.188 -11.094 26.281 1 38.31 2 ASN B C 1
ATOM 2729 O O . ASN B 1 2 ? 3.336 -10.969 25.391 1 38.31 2 ASN B O 1
ATOM 2733 N N . PRO B 1 3 ? 5.273 -10.5 26.109 1 49.5 3 PRO B N 1
ATOM 2734 C CA . PRO B 1 3 ? 5.637 -10.227 24.719 1 49.5 3 PRO B CA 1
ATOM 2735 C C . PRO B 1 3 ? 5.211 -11.344 23.766 1 49.5 3 PRO B C 1
ATOM 2737 O O . PRO B 1 3 ? 5.449 -12.523 24.047 1 49.5 3 PRO B O 1
ATOM 2740 N N . SER B 1 4 ? 4.059 -11.172 23.219 1 61.53 4 SER B N 1
ATOM 2741 C CA . SER B 1 4 ? 3.518 -12.203 22.344 1 61.53 4 SER B CA 1
ATOM 2742 C C . SER B 1 4 ? 4.598 -12.781 21.438 1 61.53 4 SER B C 1
ATOM 2744 O O . SER B 1 4 ? 5.312 -12.039 20.766 1 61.53 4 SER B O 1
ATOM 2746 N N . ILE B 1 5 ? 5.109 -13.891 21.781 1 73.62 5 ILE B N 1
ATOM 2747 C CA . ILE B 1 5 ? 6.121 -14.672 21.078 1 73.62 5 ILE B CA 1
ATOM 2748 C C . ILE B 1 5 ? 5.688 -14.891 19.641 1 73.62 5 ILE B C 1
ATOM 2750 O O . ILE B 1 5 ? 4.582 -15.383 19.375 1 73.62 5 ILE B O 1
ATOM 2754 N N . ILE B 1 6 ? 6.324 -14.195 18.75 1 85.69 6 ILE B N 1
ATOM 2755 C CA . ILE B 1 6 ? 6.098 -14.453 17.328 1 85.69 6 ILE B CA 1
ATOM 2756 C C . ILE B 1 6 ? 6.918 -15.656 16.891 1 85.69 6 ILE B C 1
ATOM 2758 O O . ILE B 1 6 ? 8.141 -15.68 17.047 1 85.69 6 ILE B O 1
ATOM 2762 N N . HIS B 1 7 ? 6.262 -16.656 16.359 1 86.75 7 HIS B N 1
ATOM 2763 C CA . HIS B 1 7 ? 6.91 -17.875 15.891 1 86.75 7 HIS B CA 1
ATOM 2764 C C . HIS B 1 7 ? 7.59 -17.672 14.539 1 86.75 7 HIS B C 1
ATOM 2766 O O . HIS B 1 7 ? 7.109 -16.891 13.719 1 86.75 7 HIS B O 1
ATOM 2772 N N . GLU B 1 8 ? 8.656 -18.375 14.445 1 93.5 8 GLU B N 1
ATOM 2773 C CA . GLU B 1 8 ? 9.273 -18.453 13.125 1 93.5 8 GLU B CA 1
ATOM 2774 C C . GLU B 1 8 ? 8.586 -19.5 12.258 1 93.5 8 GLU B C 1
ATOM 2776 O O . GLU B 1 8 ? 8.602 -20.688 12.586 1 93.5 8 GLU B O 1
ATOM 2781 N N . ARG B 1 9 ? 7.98 -19.031 11.266 1 96.94 9 ARG B N 1
ATOM 2782 C CA . ARG B 1 9 ? 7.254 -19.922 10.352 1 96.94 9 ARG B CA 1
ATOM 2783 C C . ARG B 1 9 ? 8.086 -20.234 9.117 1 96.94 9 ARG B C 1
ATOM 2785 O O . ARG B 1 9 ? 8.875 -19.391 8.664 1 96.94 9 ARG B O 1
ATOM 2792 N N . LYS B 1 10 ? 7.949 -21.438 8.617 1 98.19 10 LYS B N 1
ATOM 2793 C CA . LYS B 1 10 ? 8.328 -21.766 7.242 1 98.19 10 LYS B CA 1
ATOM 2794 C C . LYS B 1 10 ? 7.152 -21.562 6.289 1 98.19 10 LYS B C 1
ATOM 2796 O O . LYS B 1 10 ? 6.215 -22.375 6.277 1 98.19 10 LYS B O 1
ATOM 2801 N N . LEU B 1 11 ? 7.27 -20.562 5.473 1 98.5 11 LEU B N 1
ATOM 2802 C CA . LEU B 1 11 ? 6.148 -20.141 4.641 1 98.5 11 LEU B CA 1
ATOM 2803 C C . LEU B 1 11 ? 6.203 -20.797 3.271 1 98.5 11 LEU B C 1
ATOM 2805 O O . LEU B 1 11 ? 6.82 -20.266 2.342 1 98.5 11 LEU B O 1
ATOM 2809 N N . PHE B 1 12 ? 5.504 -21.906 3.172 1 98.75 12 PHE B N 1
ATOM 2810 C CA . PHE B 1 12 ? 5.52 -22.703 1.952 1 98.75 12 PHE B CA 1
ATOM 2811 C C . PHE B 1 12 ? 4.164 -22.656 1.257 1 98.75 12 PHE B C 1
ATOM 2813 O O . PHE B 1 12 ? 3.809 -23.578 0.513 1 98.75 12 PHE B O 1
ATOM 2820 N N . GLY B 1 13 ? 3.301 -21.703 1.563 1 97.62 13 GLY B N 1
ATOM 2821 C CA . GLY B 1 13 ? 2.051 -21.5 0.851 1 97.62 13 GLY B CA 1
ATOM 2822 C C . GLY B 1 13 ? 2.217 -20.703 -0.431 1 97.62 13 GLY B C 1
ATOM 2823 O O . GLY B 1 13 ? 3.328 -20.578 -0.949 1 97.62 13 GLY B O 1
ATOM 2824 N N . PRO B 1 14 ? 1.119 -20.188 -0.995 1 96.94 14 PRO B N 1
ATOM 2825 C CA . PRO B 1 14 ? 1.186 -19.422 -2.238 1 96.94 14 PRO B CA 1
ATOM 2826 C C . PRO B 1 14 ? 1.687 -18 -2.02 1 96.94 14 PRO B C 1
ATOM 2828 O O . PRO B 1 14 ? 1.672 -17.188 -2.949 1 96.94 14 PRO B O 1
ATOM 2831 N N . GLY B 1 15 ? 2.15 -17.656 -0.879 1 94.5 15 GLY B N 1
ATOM 2832 C CA . GLY B 1 15 ? 2.629 -16.344 -0.507 1 94.5 15 GLY B CA 1
ATOM 2833 C C . GLY B 1 15 ? 1.929 -15.773 0.712 1 94.5 15 GLY B C 1
ATOM 2834 O O . GLY B 1 15 ? 0.732 -15.992 0.907 1 94.5 15 GLY B O 1
ATOM 2835 N N . PRO B 1 16 ? 2.66 -15.094 1.549 1 97.12 16 PRO B N 1
ATOM 2836 C CA . PRO B 1 16 ? 4.047 -14.656 1.389 1 97.12 16 PRO B CA 1
ATOM 2837 C C . PRO B 1 16 ? 5.051 -15.781 1.632 1 97.12 16 PRO B C 1
ATOM 2839 O O . PRO B 1 16 ? 4.742 -16.75 2.336 1 97.12 16 PRO B O 1
ATOM 2842 N N . THR B 1 17 ? 6.207 -15.695 0.989 1 98.31 17 THR B N 1
ATOM 2843 C CA . THR B 1 17 ? 7.34 -16.578 1.25 1 98.31 17 THR B CA 1
ATOM 2844 C C . THR B 1 17 ? 8.242 -15.984 2.33 1 98.31 17 THR B C 1
ATOM 2846 O O . THR B 1 17 ? 8.102 -14.82 2.701 1 98.31 17 THR B O 1
ATOM 2849 N N . ASN B 1 18 ? 9.078 -16.859 2.92 1 98.44 18 ASN B N 1
ATOM 2850 C CA . ASN B 1 18 ? 10.141 -16.281 3.734 1 98.44 18 ASN B CA 1
ATOM 2851 C C . ASN B 1 18 ? 10.992 -15.297 2.934 1 98.44 18 ASN B C 1
ATOM 2853 O O . ASN B 1 18 ? 11.312 -15.547 1.771 1 98.44 18 ASN B O 1
ATOM 2857 N N . PRO B 1 19 ? 11.281 -14.156 3.531 1 98.5 19 PRO B N 1
ATOM 2858 C CA . PRO B 1 19 ? 12.086 -13.172 2.807 1 98.5 19 PRO B CA 1
ATOM 2859 C C . PRO B 1 19 ? 13.586 -13.453 2.891 1 98.5 19 PRO B C 1
ATOM 2861 O O . PRO B 1 19 ? 14.031 -14.211 3.752 1 98.5 19 PRO B O 1
ATOM 2864 N N . TYR B 1 20 ? 14.336 -12.891 1.907 1 98.56 20 TYR B N 1
ATOM 2865 C CA . TYR B 1 20 ? 15.789 -12.875 2.045 1 98.56 20 TYR B CA 1
ATOM 2866 C C . TYR B 1 20 ? 16.203 -12.109 3.293 1 98.56 20 TYR B C 1
ATOM 2868 O O . TYR B 1 20 ? 15.617 -11.086 3.631 1 98.56 20 TYR B O 1
ATOM 2876 N N . ALA B 1 21 ? 17.266 -12.586 3.947 1 97.88 21 ALA B N 1
ATOM 2877 C CA . ALA B 1 21 ? 17.766 -11.938 5.156 1 97.88 21 ALA B CA 1
ATOM 2878 C C . ALA B 1 21 ? 18.141 -10.484 4.879 1 97.88 21 ALA B C 1
ATOM 2880 O O . ALA B 1 21 ? 17.922 -9.609 5.719 1 97.88 21 ALA B O 1
ATOM 2881 N N . GLU B 1 22 ? 18.766 -10.227 3.697 1 97.88 22 GLU B N 1
ATOM 2882 C CA . GLU B 1 22 ? 19.172 -8.875 3.309 1 97.88 22 GLU B CA 1
ATOM 2883 C C . GLU B 1 22 ? 17.969 -7.941 3.205 1 97.88 22 GLU B C 1
ATOM 2885 O O . GLU B 1 22 ? 18.047 -6.781 3.609 1 97.88 22 GLU B O 1
ATOM 2890 N N . ALA B 1 23 ? 16.891 -8.438 2.641 1 98.38 23 ALA B N 1
ATOM 2891 C CA . ALA B 1 23 ? 15.664 -7.645 2.502 1 98.38 23 ALA B CA 1
ATOM 2892 C C . ALA B 1 23 ? 15.086 -7.289 3.869 1 98.38 23 ALA B C 1
ATOM 2894 O O . ALA B 1 23 ? 14.664 -6.152 4.094 1 98.38 23 ALA B O 1
ATOM 2895 N N . THR B 1 24 ? 15.031 -8.25 4.777 1 97.81 24 THR B N 1
ATOM 2896 C CA . THR B 1 24 ? 14.516 -8.016 6.121 1 97.81 24 THR B CA 1
ATOM 2897 C C . THR B 1 24 ? 15.383 -7.012 6.867 1 97.81 24 THR B C 1
ATOM 2899 O O . THR B 1 24 ? 14.867 -6.102 7.523 1 97.81 24 THR B O 1
ATOM 2902 N N . ALA B 1 25 ? 16.688 -7.176 6.797 1 96.94 25 ALA B N 1
ATOM 2903 C CA . ALA B 1 25 ? 17.609 -6.277 7.469 1 96.94 25 ALA B CA 1
ATOM 2904 C C . ALA B 1 25 ? 17.422 -4.84 6.992 1 96.94 25 ALA B C 1
ATOM 2906 O O . ALA B 1 25 ? 17.547 -3.896 7.777 1 96.94 25 ALA B O 1
ATOM 2907 N N . ALA B 1 26 ? 17.141 -4.672 5.727 1 97.19 26 ALA B N 1
ATOM 2908 C CA . ALA B 1 26 ? 17.016 -3.348 5.125 1 97.19 26 ALA B CA 1
ATOM 2909 C C . ALA B 1 26 ? 15.805 -2.604 5.672 1 97.19 26 ALA B C 1
ATOM 2911 O O . ALA B 1 26 ? 15.766 -1.37 5.66 1 97.19 26 ALA B O 1
ATOM 2912 N N . LEU B 1 27 ? 14.797 -3.287 6.141 1 96.5 27 LEU B N 1
ATOM 2913 C CA . LEU B 1 27 ? 13.625 -2.652 6.742 1 96.5 27 LEU B CA 1
ATOM 2914 C C . LEU B 1 27 ? 14.016 -1.877 7.996 1 96.5 27 LEU B C 1
ATOM 2916 O O . LEU B 1 27 ? 13.312 -0.943 8.398 1 96.5 27 LEU B O 1
ATOM 2920 N N . GLY B 1 28 ? 15.094 -2.248 8.617 1 94.19 28 GLY B N 1
ATOM 2921 C CA . GLY B 1 28 ? 15.523 -1.646 9.867 1 94.19 28 GLY B CA 1
ATOM 2922 C C . GLY B 1 28 ? 16.453 -0.458 9.672 1 94.19 28 GLY B C 1
ATOM 2923 O O . GLY B 1 28 ? 16.859 0.177 10.641 1 94.19 28 GLY B O 1
ATOM 2924 N N . LEU B 1 29 ? 16.797 -0.096 8.445 1 94.44 29 LEU B N 1
ATOM 2925 C CA . LEU B 1 29 ? 17.656 1.049 8.156 1 94.44 29 LEU B CA 1
ATOM 2926 C C . LEU B 1 29 ? 16.969 2.354 8.539 1 94.44 29 LEU B C 1
ATOM 2928 O O . LEU B 1 29 ? 15.734 2.41 8.625 1 94.44 29 LEU B O 1
ATOM 2932 N N . PRO B 1 30 ? 17.828 3.404 8.789 1 94.81 30 PRO B N 1
ATOM 2933 C CA . PRO B 1 30 ? 17.219 4.703 9.078 1 94.81 30 PRO B CA 1
ATOM 2934 C C . PRO B 1 30 ? 16.234 5.152 8 1 94.81 30 PRO B C 1
ATOM 2936 O O . PRO B 1 30 ? 16.531 5.031 6.809 1 94.81 30 PRO B O 1
ATOM 2939 N N . LEU B 1 31 ? 15.109 5.594 8.469 1 95.75 31 LEU B N 1
ATOM 2940 C CA . LEU B 1 31 ? 14.094 6.074 7.543 1 95.75 31 LEU B CA 1
ATOM 2941 C C . LEU B 1 31 ? 14.539 7.363 6.867 1 95.75 31 LEU B C 1
ATOM 2943 O O . LEU B 1 31 ? 15.094 8.25 7.52 1 95.75 31 LEU B O 1
ATOM 2947 N N . LEU B 1 32 ? 14.289 7.465 5.609 1 93.81 32 LEU B N 1
ATOM 2948 C CA . LEU B 1 32 ? 14.633 8.641 4.82 1 93.81 32 LEU B CA 1
ATOM 2949 C C . LEU B 1 32 ? 13.375 9.359 4.348 1 93.81 32 LEU B C 1
ATOM 2951 O O . LEU B 1 32 ? 12.305 8.758 4.266 1 93.81 32 LEU B O 1
ATOM 2955 N N . GLY B 1 33 ? 13.531 10.68 4.09 1 91.69 33 GLY B N 1
ATOM 2956 C CA . GLY B 1 33 ? 12.445 11.383 3.424 1 91.69 33 GLY B CA 1
ATOM 2957 C C . GLY B 1 33 ? 12.227 10.93 1.995 1 91.69 33 GLY B C 1
ATOM 2958 O O . GLY B 1 33 ? 13.156 10.469 1.333 1 91.69 33 GLY B O 1
ATOM 2959 N N . HIS B 1 34 ? 10.992 11.156 1.511 1 84.44 34 HIS B N 1
ATOM 2960 C CA . HIS B 1 34 ? 10.617 10.617 0.207 1 84.44 34 HIS B CA 1
ATOM 2961 C C . HIS B 1 34 ? 11.219 11.445 -0.922 1 84.44 34 HIS B C 1
ATOM 2963 O O . HIS B 1 34 ? 11.188 11.039 -2.084 1 84.44 34 HIS B O 1
ATOM 2969 N N . LEU B 1 35 ? 11.781 12.578 -0.625 1 85.69 35 LEU B N 1
ATOM 2970 C CA . LEU B 1 35 ? 12.469 13.375 -1.636 1 85.69 35 LEU B CA 1
ATOM 2971 C C . LEU B 1 35 ? 13.945 13.531 -1.29 1 85.69 35 LEU B C 1
ATOM 2973 O O . LEU B 1 35 ? 14.648 14.336 -1.902 1 85.69 35 LEU B O 1
ATOM 2977 N N . ASP B 1 36 ? 14.398 12.852 -0.278 1 91.31 36 ASP B N 1
ATOM 2978 C CA . ASP B 1 36 ? 15.805 12.844 0.096 1 91.31 36 ASP B CA 1
ATOM 2979 C C . ASP B 1 36 ? 16.672 12.352 -1.058 1 91.31 36 ASP B C 1
ATOM 2981 O O . ASP B 1 36 ? 16.328 11.383 -1.735 1 91.31 36 ASP B O 1
ATOM 2985 N N . PRO B 1 37 ? 17.812 13.008 -1.316 1 91.62 37 PRO B N 1
ATOM 2986 C CA . PRO B 1 37 ? 18.672 12.586 -2.424 1 91.62 37 PRO B CA 1
ATOM 2987 C C . PRO B 1 37 ? 19.125 11.133 -2.293 1 91.62 37 PRO B C 1
ATOM 2989 O O . PRO B 1 37 ? 19.266 10.438 -3.299 1 91.62 37 PRO B O 1
ATOM 2992 N N . GLU B 1 38 ? 19.406 10.742 -1.098 1 92.62 38 GLU B N 1
ATOM 2993 C CA . GLU B 1 38 ? 19.797 9.352 -0.888 1 92.62 38 GLU B CA 1
ATOM 2994 C C . GLU B 1 38 ? 18.656 8.391 -1.229 1 92.62 38 GLU B C 1
ATOM 2996 O O . GLU B 1 38 ? 18.891 7.324 -1.797 1 92.62 38 GLU B O 1
ATOM 3001 N N . PHE B 1 39 ? 17.516 8.695 -0.907 1 93.5 39 PHE B N 1
ATOM 3002 C CA . PHE B 1 39 ? 16.375 7.844 -1.25 1 93.5 39 PHE B CA 1
ATOM 3003 C C . PHE B 1 39 ? 16.156 7.812 -2.758 1 93.5 39 PHE B C 1
ATOM 3005 O O . PHE B 1 39 ? 15.891 6.754 -3.33 1 93.5 39 PHE B O 1
ATOM 3012 N N . ILE B 1 40 ? 16.219 8.945 -3.348 1 92.19 40 ILE B N 1
ATOM 3013 C CA . ILE B 1 40 ? 16.031 9.023 -4.793 1 92.19 40 ILE B CA 1
ATOM 3014 C C . ILE B 1 40 ? 17.047 8.117 -5.488 1 92.19 40 ILE B C 1
ATOM 3016 O O . ILE B 1 40 ? 16.703 7.414 -6.445 1 92.19 40 ILE B O 1
ATOM 3020 N N . ARG B 1 41 ? 18.266 8.156 -5.035 1 93.56 41 ARG B N 1
ATOM 3021 C CA . ARG B 1 41 ? 19.281 7.27 -5.586 1 93.56 41 ARG B CA 1
ATOM 3022 C C . ARG B 1 41 ? 18.875 5.809 -5.422 1 93.56 41 ARG B C 1
ATOM 3024 O O . ARG B 1 41 ? 18.953 5.027 -6.371 1 93.56 41 ARG B O 1
ATOM 3031 N N . ILE B 1 42 ? 18.422 5.438 -4.238 1 94.81 42 ILE B N 1
ATOM 3032 C CA . ILE B 1 42 ? 18 4.07 -3.951 1 94.81 42 ILE B CA 1
ATOM 3033 C C . ILE B 1 42 ? 16.828 3.691 -4.855 1 94.81 42 ILE B C 1
ATOM 3035 O O . ILE B 1 42 ? 16.812 2.598 -5.422 1 94.81 42 ILE B O 1
ATOM 3039 N N . LEU B 1 43 ? 15.898 4.578 -4.969 1 94.56 43 LEU B N 1
ATOM 3040 C CA . LEU B 1 43 ? 14.727 4.352 -5.809 1 94.56 43 LEU B CA 1
ATOM 3041 C C . LEU B 1 43 ? 15.133 4.133 -7.262 1 94.56 43 LEU B C 1
ATOM 3043 O O . LEU B 1 43 ? 14.633 3.215 -7.918 1 94.56 43 LEU B O 1
ATOM 3047 N N . ASP B 1 44 ? 16.016 4.969 -7.746 1 94.44 44 ASP B N 1
ATOM 3048 C CA . ASP B 1 44 ? 16.484 4.848 -9.125 1 94.44 44 ASP B CA 1
ATOM 3049 C C . ASP B 1 44 ? 17.188 3.506 -9.352 1 94.44 44 ASP B C 1
ATOM 3051 O O . ASP B 1 44 ? 16.953 2.848 -10.375 1 94.44 44 ASP B O 1
ATOM 3055 N N . GLU B 1 45 ? 18.016 3.162 -8.422 1 96.31 45 GLU B N 1
ATOM 3056 C CA . GLU B 1 45 ? 18.688 1.87 -8.516 1 96.31 45 GLU B CA 1
ATOM 3057 C C . GLU B 1 45 ? 17.688 0.719 -8.461 1 96.31 45 GLU B C 1
ATOM 3059 O O . GLU B 1 45 ? 17.844 -0.284 -9.156 1 96.31 45 GLU B O 1
ATOM 3064 N N . THR B 1 46 ? 16.703 0.892 -7.617 1 97.38 46 THR B N 1
ATOM 3065 C CA . THR B 1 46 ? 15.664 -0.123 -7.508 1 97.38 46 THR B CA 1
ATOM 3066 C C . THR B 1 46 ? 14.922 -0.279 -8.828 1 97.38 46 THR B C 1
ATOM 3068 O O . THR B 1 46 ? 14.656 -1.399 -9.266 1 97.38 46 THR B O 1
ATOM 3071 N N . CYS B 1 47 ? 14.578 0.821 -9.461 1 97.19 47 CYS B N 1
ATOM 3072 C CA . CYS B 1 47 ? 13.914 0.789 -10.758 1 97.19 47 CYS B CA 1
ATOM 3073 C C . CYS B 1 47 ? 14.781 0.095 -11.797 1 97.19 47 CYS B C 1
ATOM 3075 O O . CYS B 1 47 ? 14.281 -0.688 -12.609 1 97.19 47 CYS B O 1
ATOM 3077 N N . GLU B 1 48 ? 16.047 0.364 -11.773 1 97.69 48 GLU B N 1
ATOM 3078 C CA . GLU B 1 48 ? 16.984 -0.288 -12.695 1 97.69 48 GLU B CA 1
ATOM 3079 C C . GLU B 1 48 ? 17.016 -1.796 -12.461 1 97.69 48 GLU B C 1
ATOM 3081 O O . GLU B 1 48 ? 16.984 -2.576 -13.414 1 97.69 48 GLU B O 1
ATOM 3086 N N . ASP B 1 49 ? 17.141 -2.141 -11.234 1 98.5 49 ASP B N 1
ATOM 3087 C CA . ASP B 1 49 ? 17.141 -3.559 -10.883 1 98.5 49 ASP B CA 1
ATOM 3088 C C . ASP B 1 49 ? 15.844 -4.234 -11.297 1 98.5 49 ASP B C 1
ATOM 3090 O O . ASP B 1 49 ? 15.852 -5.379 -11.75 1 98.5 49 ASP B O 1
ATOM 3094 N N . LEU B 1 50 ? 14.719 -3.57 -11.148 1 98.69 50 LEU B N 1
ATOM 3095 C CA . LEU B 1 50 ? 13.43 -4.098 -11.578 1 98.69 50 LEU B CA 1
ATOM 3096 C C . LEU B 1 50 ? 13.414 -4.309 -13.086 1 98.69 50 LEU B C 1
ATOM 3098 O O . LEU B 1 50 ? 12.852 -5.289 -13.578 1 98.69 50 LEU B O 1
ATOM 3102 N N . ARG B 1 51 ? 13.953 -3.367 -13.82 1 98.56 51 ARG B N 1
ATOM 3103 C CA . ARG B 1 51 ? 14.023 -3.555 -15.266 1 98.56 51 ARG B CA 1
ATOM 3104 C C . ARG B 1 51 ? 14.773 -4.836 -15.609 1 98.56 51 ARG B C 1
ATOM 3106 O O . ARG B 1 51 ? 14.367 -5.57 -16.516 1 98.56 51 ARG B O 1
ATOM 3113 N N . THR B 1 52 ? 15.797 -5.09 -14.859 1 98.75 52 THR B N 1
ATOM 3114 C CA . THR B 1 52 ? 16.578 -6.301 -15.102 1 98.75 52 THR B CA 1
ATOM 3115 C C . THR B 1 52 ? 15.734 -7.543 -14.82 1 98.75 52 THR B C 1
ATOM 3117 O O . THR B 1 52 ? 15.711 -8.477 -15.625 1 98.75 52 THR B O 1
ATOM 3120 N N . VAL B 1 53 ? 15.039 -7.574 -13.75 1 98.69 53 VAL B N 1
ATOM 3121 C CA . VAL B 1 53 ? 14.289 -8.758 -13.352 1 98.69 53 VAL B CA 1
ATOM 3122 C C . VAL B 1 53 ? 13.086 -8.945 -14.273 1 98.69 53 VAL B C 1
ATOM 3124 O O . VAL B 1 53 ? 12.664 -10.078 -14.539 1 98.69 53 VAL B O 1
ATOM 3127 N N . TRP B 1 54 ? 12.57 -7.848 -14.875 1 98.75 54 TRP B N 1
ATOM 3128 C CA . TRP B 1 54 ? 11.5 -7.906 -15.867 1 98.75 54 TRP B CA 1
ATOM 3129 C C . TRP B 1 54 ? 12.047 -8.289 -17.234 1 98.75 54 TRP B C 1
ATOM 3131 O O . TRP B 1 54 ? 11.297 -8.656 -18.141 1 98.75 54 TRP B O 1
ATOM 3141 N N . SER B 1 55 ? 13.336 -8.172 -17.438 1 98.56 55 SER B N 1
ATOM 3142 C CA . SER B 1 55 ? 13.984 -8.281 -18.734 1 98.56 55 SER B CA 1
ATOM 3143 C C . SER B 1 55 ? 13.414 -7.281 -19.734 1 98.56 55 SER B C 1
ATOM 3145 O O . SER B 1 55 ? 12.977 -7.66 -20.828 1 98.56 55 SER B O 1
ATOM 3147 N N . THR B 1 56 ? 13.469 -5.992 -19.281 1 98.62 56 THR B N 1
ATOM 3148 C CA . THR B 1 56 ? 12.875 -4.938 -20.094 1 98.62 56 THR B CA 1
ATOM 3149 C C . THR B 1 56 ? 13.734 -3.678 -20.062 1 98.62 56 THR B C 1
ATOM 3151 O O . THR B 1 56 ? 14.594 -3.531 -19.188 1 98.62 56 THR B O 1
ATOM 3154 N N . SER B 1 57 ? 13.555 -2.879 -21.047 1 97.25 57 SER B N 1
ATOM 3155 C CA . SER B 1 57 ? 14.211 -1.573 -21.078 1 97.25 57 SER B CA 1
ATOM 3156 C C . SER B 1 57 ? 13.203 -0.449 -20.844 1 97.25 57 SER B C 1
ATOM 3158 O O . SER B 1 57 ? 13.539 0.729 -21 1 97.25 57 SER B O 1
ATOM 3160 N N . ASN B 1 58 ? 11.992 -0.836 -20.5 1 97.25 58 ASN B N 1
ATOM 3161 C CA . ASN B 1 58 ? 10.961 0.174 -20.297 1 97.25 58 ASN B CA 1
ATOM 3162 C C . ASN B 1 58 ? 11.391 1.211 -19.266 1 97.25 58 ASN B C 1
ATOM 3164 O O . ASN B 1 58 ? 11.672 0.867 -18.125 1 97.25 58 ASN B O 1
ATOM 3168 N N . ALA B 1 59 ? 11.352 2.441 -19.609 1 95 59 ALA B N 1
ATOM 3169 C CA . ALA B 1 59 ? 11.703 3.502 -18.672 1 95 59 ALA B CA 1
ATOM 3170 C C . ALA B 1 59 ? 10.711 3.557 -17.516 1 95 59 ALA B C 1
ATOM 3172 O O . ALA B 1 59 ? 11.086 3.855 -16.375 1 95 59 ALA B O 1
ATOM 3173 N N . ARG B 1 60 ? 9.461 3.27 -17.812 1 95.81 60 ARG B N 1
ATOM 3174 C CA . ARG B 1 60 ? 8.414 3.309 -16.797 1 95.81 60 ARG B CA 1
ATOM 3175 C C . ARG B 1 60 ? 8.289 1.963 -16.094 1 95.81 60 ARG B C 1
ATOM 3177 O O . ARG B 1 60 ? 7.312 1.241 -16.297 1 95.81 60 ARG B O 1
ATOM 3184 N N . THR B 1 61 ? 9.266 1.638 -15.352 1 97.56 61 THR B N 1
ATOM 3185 C CA . THR B 1 61 ? 9.352 0.487 -14.461 1 97.56 61 THR B CA 1
ATOM 3186 C C . THR B 1 61 ? 9.594 0.936 -13.023 1 97.56 61 THR B C 1
ATOM 3188 O O . THR B 1 61 ? 10.57 1.635 -12.734 1 97.56 61 THR B O 1
ATOM 3191 N N . LEU B 1 62 ? 8.625 0.613 -12.125 1 96.12 62 LEU B N 1
ATOM 3192 C CA . LEU B 1 62 ? 8.695 1.198 -10.789 1 96.12 62 LEU B CA 1
ATOM 3193 C C . LEU B 1 62 ? 8.031 0.291 -9.766 1 96.12 62 LEU B C 1
ATOM 3195 O O . LEU B 1 62 ? 7.234 -0.58 -10.125 1 96.12 62 LEU B O 1
ATOM 3199 N N . PRO B 1 63 ? 8.391 0.429 -8.516 1 97.12 63 PRO B N 1
ATOM 3200 C CA . PRO B 1 63 ? 7.656 -0.233 -7.438 1 97.12 63 PRO B CA 1
ATOM 3201 C C . PRO B 1 63 ? 6.43 0.558 -6.988 1 97.12 63 PRO B C 1
ATOM 3203 O O . PRO B 1 63 ? 6.562 1.567 -6.293 1 97.12 63 PRO B O 1
ATOM 3206 N N . LEU B 1 64 ? 5.273 0.15 -7.383 1 96.75 64 LEU B N 1
ATOM 3207 C CA . LEU B 1 64 ? 4.051 0.831 -6.961 1 96.75 64 LEU B CA 1
ATOM 3208 C C . LEU B 1 64 ? 3.838 0.68 -5.461 1 96.75 64 LEU B C 1
ATOM 3210 O O . LEU B 1 64 ? 4.094 -0.386 -4.895 1 96.75 64 LEU B O 1
ATOM 3214 N N . SER B 1 65 ? 3.336 1.746 -4.844 1 95.25 65 SER B N 1
ATOM 3215 C CA . SER B 1 65 ? 3.162 1.833 -3.396 1 95.25 65 SER B CA 1
ATOM 3216 C C . SER B 1 65 ? 1.9 1.104 -2.945 1 95.25 65 SER B C 1
ATOM 3218 O O . SER B 1 65 ? 1.067 1.673 -2.238 1 95.25 65 SER B O 1
ATOM 3220 N N . ALA B 1 66 ? 1.75 -0.145 -3.258 1 94.44 66 ALA B N 1
ATOM 3221 C CA . ALA B 1 66 ? 0.635 -1.009 -2.879 1 94.44 66 ALA B CA 1
ATOM 3222 C C . ALA B 1 66 ? 0.947 -2.471 -3.182 1 94.44 66 ALA B C 1
ATOM 3224 O O . ALA B 1 66 ? 1.992 -2.783 -3.758 1 94.44 66 ALA B O 1
ATOM 3225 N N . THR B 1 67 ? 0.033 -3.369 -2.773 1 95.44 67 THR B N 1
ATOM 3226 C CA . THR B 1 67 ? 0.284 -4.793 -2.953 1 95.44 67 THR B CA 1
ATOM 3227 C C . THR B 1 67 ? 0.073 -5.203 -4.41 1 95.44 67 THR B C 1
ATOM 3229 O O . THR B 1 67 ? -0.271 -4.367 -5.25 1 95.44 67 THR B O 1
ATOM 3232 N N . GLY B 1 68 ? 0.335 -6.445 -4.695 1 95.88 68 GLY B N 1
ATOM 3233 C CA . GLY B 1 68 ? 0.218 -6.969 -6.047 1 95.88 68 GLY B CA 1
ATOM 3234 C C . GLY B 1 68 ? -1.16 -6.77 -6.648 1 95.88 68 GLY B C 1
ATOM 3235 O O . GLY B 1 68 ? -1.286 -6.469 -7.84 1 95.88 68 GLY B O 1
ATOM 3236 N N . SER B 1 69 ? -2.225 -6.914 -5.852 1 97.12 69 SER B N 1
ATOM 3237 C CA . SER B 1 69 ? -3.588 -6.727 -6.34 1 97.12 69 SER B CA 1
ATOM 3238 C C . SER B 1 69 ? -3.826 -5.285 -6.773 1 97.12 69 SER B C 1
ATOM 3240 O O . SER B 1 69 ? -4.586 -5.031 -7.711 1 97.12 69 SER B O 1
ATOM 3242 N N . ALA B 1 70 ? -3.182 -4.383 -6.109 1 97.81 70 ALA B N 1
ATOM 3243 C CA . ALA B 1 70 ? -3.242 -2.996 -6.562 1 97.81 70 ALA B CA 1
ATOM 3244 C C . ALA B 1 70 ? -2.498 -2.816 -7.883 1 97.81 70 ALA B C 1
ATOM 3246 O O . ALA B 1 70 ? -2.881 -1.987 -8.711 1 97.81 70 ALA B O 1
ATOM 3247 N N . GLY B 1 71 ? -1.396 -3.566 -8.039 1 98.38 71 GLY B N 1
ATOM 3248 C CA . GLY B 1 71 ? -0.747 -3.588 -9.344 1 98.38 71 GLY B CA 1
ATOM 3249 C C . GLY B 1 71 ? -1.675 -4.008 -10.469 1 98.38 71 GLY B C 1
ATOM 3250 O O . GLY B 1 71 ? -1.66 -3.41 -11.547 1 98.38 71 GLY B O 1
ATOM 3251 N N . MET B 1 72 ? -2.469 -5.039 -10.227 1 98.81 72 MET B N 1
ATOM 3252 C CA . MET B 1 72 ? -3.494 -5.465 -11.18 1 98.81 72 MET B CA 1
ATOM 3253 C C . MET B 1 72 ? -4.441 -4.316 -11.5 1 98.81 72 MET B C 1
ATOM 3255 O O . MET B 1 72 ? -4.703 -4.035 -12.672 1 98.81 72 MET B O 1
ATOM 3259 N N . GLU B 1 73 ? -4.906 -3.697 -10.469 1 98.75 73 GLU B N 1
ATOM 3260 C CA . GLU B 1 73 ? -5.848 -2.604 -10.688 1 98.75 73 GLU B CA 1
ATOM 3261 C C . GLU B 1 73 ? -5.188 -1.449 -11.438 1 98.75 73 GLU B C 1
ATOM 3263 O O . GLU B 1 73 ? -5.805 -0.838 -12.312 1 98.75 73 GLU B O 1
ATOM 3268 N N . ALA B 1 74 ? -3.967 -1.125 -11.047 1 98.62 74 ALA B N 1
ATOM 3269 C CA . ALA B 1 74 ? -3.229 -0.08 -11.758 1 98.62 74 ALA B CA 1
ATOM 3270 C C . ALA B 1 74 ? -3.141 -0.383 -13.25 1 98.62 74 ALA B C 1
ATOM 3272 O O . ALA B 1 74 ? -3.279 0.518 -14.078 1 98.62 74 ALA B O 1
ATOM 3273 N N . ALA B 1 75 ? -2.893 -1.634 -13.578 1 98.81 75 ALA B N 1
ATOM 3274 C CA . ALA B 1 75 ? -2.785 -2.033 -14.977 1 98.81 75 ALA B CA 1
ATOM 3275 C C . ALA B 1 75 ? -4.09 -1.776 -15.719 1 98.81 75 ALA B C 1
ATOM 3277 O O . ALA B 1 75 ? -4.086 -1.196 -16.812 1 98.81 75 ALA B O 1
ATOM 3278 N N . PHE B 1 76 ? -5.176 -2.096 -15.125 1 98.94 76 PHE B N 1
ATOM 3279 C CA . PHE B 1 76 ? -6.449 -2.025 -15.836 1 98.94 76 PHE B CA 1
ATOM 3280 C C . PHE B 1 76 ? -6.988 -0.601 -15.844 1 98.94 76 PHE B C 1
ATOM 3282 O O . PHE B 1 76 ? -7.453 -0.113 -16.875 1 98.94 76 PHE B O 1
ATOM 3289 N N . VAL B 1 77 ? -6.922 0.169 -14.695 1 98.69 77 VAL B N 1
ATOM 3290 C CA . VAL B 1 77 ? -7.5 1.508 -14.641 1 98.69 77 VAL B CA 1
ATOM 3291 C C . VAL B 1 77 ? -6.793 2.42 -15.641 1 98.69 77 VAL B C 1
ATOM 3293 O O . VAL B 1 77 ? -7.375 3.398 -16.109 1 98.69 77 VAL B O 1
ATOM 3296 N N . ASN B 1 78 ? -5.578 2.07 -16 1 98.56 78 ASN B N 1
ATOM 3297 C CA . ASN B 1 78 ? -4.82 2.91 -16.922 1 98.56 78 ASN B CA 1
ATOM 3298 C C . ASN B 1 78 ? -4.934 2.414 -18.359 1 98.56 78 ASN B C 1
ATOM 3300 O O . ASN B 1 78 ? -4.535 3.111 -19.297 1 98.56 78 ASN B O 1
ATOM 3304 N N . SER B 1 79 ? -5.473 1.236 -18.609 1 98.69 79 SER B N 1
ATOM 3305 C CA . SER B 1 79 ? -5.391 0.707 -19.969 1 98.69 79 SER B CA 1
ATOM 3306 C C . SER B 1 79 ? -6.777 0.548 -20.578 1 98.69 79 SER B C 1
ATOM 3308 O O . SER B 1 79 ? -6.922 0.54 -21.812 1 98.69 79 SER B O 1
ATOM 3310 N N . VAL B 1 80 ? -7.84 0.393 -19.734 1 98.75 80 VAL B N 1
ATOM 3311 C CA . VAL B 1 80 ? -9.156 0.166 -20.312 1 98.75 80 VAL B CA 1
ATOM 3312 C C . VAL B 1 80 ? -10.188 1.062 -19.625 1 98.75 80 VAL B C 1
ATOM 3314 O O . VAL B 1 80 ? -9.992 1.483 -18.484 1 98.75 80 VAL B O 1
ATOM 3317 N N . GLY B 1 81 ? -11.18 1.422 -20.281 1 97.88 81 GLY B N 1
ATOM 3318 C CA . GLY B 1 81 ? -12.367 2.145 -19.859 1 97.88 81 GLY B CA 1
ATOM 3319 C C . GLY B 1 81 ? -13.594 1.806 -20.672 1 97.88 81 GLY B C 1
ATOM 3320 O O . GLY B 1 81 ? -13.617 0.805 -21.391 1 97.88 81 GLY B O 1
ATOM 3321 N N . PRO B 1 82 ? -14.688 2.625 -20.453 1 96.62 82 PRO B N 1
ATOM 3322 C CA . PRO B 1 82 ? -15.906 2.383 -21.219 1 96.62 82 PRO B CA 1
ATOM 3323 C C . PRO B 1 82 ? -15.656 2.318 -22.719 1 96.62 82 PRO B C 1
ATOM 3325 O O . PRO B 1 82 ? -15.008 3.205 -23.281 1 96.62 82 PRO B O 1
ATOM 3328 N N . GLY B 1 83 ? -16.125 1.25 -23.375 1 96.62 83 GLY B N 1
ATOM 3329 C CA . GLY B 1 83 ? -15.984 1.092 -24.812 1 96.62 83 GLY B CA 1
ATOM 3330 C C . GLY B 1 83 ? -14.805 0.219 -25.203 1 96.62 83 GLY B C 1
ATOM 3331 O O . GLY B 1 83 ? -14.734 -0.271 -26.328 1 96.62 83 GLY B O 1
ATOM 3332 N N . ASP B 1 84 ? -13.867 0.019 -24.375 1 98.56 84 ASP B N 1
ATOM 3333 C CA . ASP B 1 84 ? -12.703 -0.82 -24.656 1 98.56 84 ASP B CA 1
ATOM 3334 C C . ASP B 1 84 ? -13.016 -2.295 -24.406 1 98.56 84 ASP B C 1
ATOM 3336 O O . ASP B 1 84 ? -13.742 -2.631 -23.469 1 98.56 84 ASP B O 1
ATOM 3340 N N . VAL B 1 85 ? -12.477 -3.145 -25.266 1 98.88 85 VAL B N 1
ATOM 3341 C CA . VAL B 1 85 ? -12.656 -4.582 -25.109 1 98.88 85 VAL B CA 1
ATOM 3342 C C . VAL B 1 85 ? -11.414 -5.195 -24.469 1 98.88 85 VAL B C 1
ATOM 3344 O O . VAL B 1 85 ? -10.289 -4.938 -24.922 1 98.88 85 VAL B O 1
ATOM 3347 N N . ALA B 1 86 ? -11.609 -5.93 -23.438 1 98.94 86 ALA B N 1
ATOM 3348 C CA . ALA B 1 86 ? -10.539 -6.688 -22.797 1 98.94 86 ALA B CA 1
ATOM 3349 C C . ALA B 1 86 ? -10.812 -8.188 -22.844 1 98.94 86 ALA B C 1
ATOM 3351 O O . ALA B 1 86 ? -11.797 -8.664 -22.281 1 98.94 86 ALA B O 1
ATOM 3352 N N . VAL B 1 87 ? -9.961 -8.938 -23.547 1 98.94 87 VAL B N 1
ATOM 3353 C CA . VAL B 1 87 ? -10 -10.391 -23.547 1 98.94 87 VAL B CA 1
ATOM 3354 C C . VAL B 1 87 ? -9.164 -10.938 -22.391 1 98.94 87 VAL B C 1
ATOM 3356 O O . VAL B 1 87 ? -7.969 -10.648 -22.297 1 98.94 87 VAL B O 1
ATOM 3359 N N . ILE B 1 88 ? -9.75 -11.711 -21.531 1 98.94 88 ILE B N 1
ATOM 3360 C CA . ILE B 1 88 ? -9.062 -12.141 -20.328 1 98.94 88 ILE B CA 1
ATOM 3361 C C . ILE B 1 88 ? -9.109 -13.664 -20.219 1 98.94 88 ILE B C 1
ATOM 3363 O O . ILE B 1 88 ? -10.195 -14.258 -20.25 1 98.94 88 ILE B O 1
ATOM 3367 N N . ALA B 1 89 ? -7.93 -14.266 -20.109 1 98.94 89 ALA B N 1
ATOM 3368 C CA . ALA B 1 89 ? -7.812 -15.703 -19.922 1 98.94 89 ALA B CA 1
ATOM 3369 C C . ALA B 1 89 ? -8.094 -16.094 -18.469 1 98.94 89 ALA B C 1
ATOM 3371 O O . ALA B 1 89 ? -7.555 -15.484 -17.547 1 98.94 89 ALA B O 1
ATOM 3372 N N . VAL B 1 90 ? -8.953 -17.094 -18.266 1 98.75 90 VAL B N 1
ATOM 3373 C CA . VAL B 1 90 ? -9.289 -17.531 -16.922 1 98.75 90 VAL B CA 1
ATOM 3374 C C . VAL B 1 90 ? -9.039 -19.031 -16.781 1 98.75 90 VAL B C 1
ATOM 3376 O O . VAL B 1 90 ? -9.797 -19.844 -17.312 1 98.75 90 VAL B O 1
ATOM 3379 N N . ASN B 1 91 ? -8.008 -19.391 -16.109 1 98.38 91 ASN B N 1
ATOM 3380 C CA . ASN B 1 91 ? -7.762 -20.797 -15.773 1 98.38 91 ASN B CA 1
ATOM 3381 C C . ASN B 1 91 ? -7.512 -20.969 -14.273 1 98.38 91 ASN B C 1
ATOM 3383 O O . ASN B 1 91 ? -6.871 -21.938 -13.859 1 98.38 91 ASN B O 1
ATOM 3387 N N . GLY B 1 92 ? -7.949 -19.953 -13.516 1 98 92 GLY B N 1
ATOM 3388 C CA . GLY B 1 92 ? -7.836 -19.938 -12.062 1 98 92 GLY B CA 1
ATOM 3389 C C . GLY B 1 92 ? -8.367 -18.672 -11.43 1 98 92 GLY B C 1
ATOM 3390 O O . GLY B 1 92 ? -9.062 -17.891 -12.086 1 98 92 GLY B O 1
ATOM 3391 N N . LEU B 1 93 ? -8.078 -18.5 -10.172 1 97.5 93 LEU B N 1
ATOM 3392 C CA . LEU B 1 93 ? -8.641 -17.422 -9.352 1 97.5 93 LEU B CA 1
ATOM 3393 C C . LEU B 1 93 ? -8.195 -16.062 -9.859 1 97.5 93 LEU B C 1
ATOM 3395 O O . LEU B 1 93 ? -8.977 -15.109 -9.859 1 97.5 93 LEU B O 1
ATOM 3399 N N . PHE B 1 94 ? -6.984 -15.922 -10.25 1 98 94 PHE B N 1
ATOM 3400 C CA . PHE B 1 94 ? -6.445 -14.594 -10.508 1 98 94 PHE B CA 1
ATOM 3401 C C . PHE B 1 94 ? -6.855 -14.102 -11.891 1 98 94 PHE B C 1
ATOM 3403 O O . PHE B 1 94 ? -6.988 -12.891 -12.117 1 98 94 PHE B O 1
ATOM 3410 N N . GLY B 1 95 ? -7.082 -15 -12.828 1 98.44 95 GLY B N 1
ATOM 3411 C CA . GLY B 1 95 ? -7.781 -14.602 -14.039 1 98.44 95 GLY B CA 1
ATOM 3412 C C . GLY B 1 95 ? -9.18 -14.078 -13.773 1 98.44 95 GLY B C 1
ATOM 3413 O O . GLY B 1 95 ? -9.602 -13.094 -14.383 1 98.44 95 GLY B O 1
ATOM 3414 N N . GLN B 1 96 ? -9.859 -14.805 -12.859 1 98.12 96 GLN B N 1
ATOM 3415 C CA . GLN B 1 96 ? -11.203 -14.375 -12.477 1 98.12 96 GLN B CA 1
ATOM 3416 C C . GLN B 1 96 ? -11.18 -12.977 -11.867 1 98.12 96 GLN B C 1
ATOM 3418 O O . GLN B 1 96 ? -12.062 -12.164 -12.133 1 98.12 96 GLN B O 1
ATOM 3423 N N . ARG B 1 97 ? -10.211 -12.695 -11.07 1 98.06 97 ARG B N 1
ATOM 3424 C CA . ARG B 1 97 ? -10.078 -11.383 -10.453 1 98.06 97 ARG B CA 1
ATOM 3425 C C . ARG B 1 97 ? -9.844 -10.305 -11.5 1 98.06 97 ARG B C 1
ATOM 3427 O O . ARG B 1 97 ? -10.352 -9.188 -11.383 1 98.06 97 ARG B O 1
ATOM 3434 N N . MET B 1 98 ? -9.039 -10.609 -12.508 1 98.81 98 MET B N 1
ATOM 3435 C CA . MET B 1 98 ? -8.828 -9.664 -13.602 1 98.81 98 MET B CA 1
ATOM 3436 C C . MET B 1 98 ? -10.156 -9.273 -14.242 1 98.81 98 MET B C 1
ATOM 3438 O O . MET B 1 98 ? -10.359 -8.109 -14.586 1 98.81 98 MET B O 1
ATOM 3442 N N . VAL B 1 99 ? -10.977 -10.289 -14.414 1 98.81 99 VAL B N 1
ATOM 3443 C CA . VAL B 1 99 ? -12.281 -10.055 -15.016 1 98.81 99 VAL B CA 1
ATOM 3444 C C . VAL B 1 99 ? -13.062 -9.039 -14.172 1 98.81 99 VAL B C 1
ATOM 3446 O O . VAL B 1 99 ? -13.625 -8.078 -14.711 1 98.81 99 VAL B O 1
ATOM 3449 N N . ASP B 1 100 ? -13.039 -9.242 -12.891 1 98.44 100 ASP B N 1
ATOM 3450 C CA . ASP B 1 100 ? -13.758 -8.367 -11.977 1 98.44 100 ASP B CA 1
ATOM 3451 C C . ASP B 1 100 ? -13.203 -6.941 -12.023 1 98.44 100 ASP B C 1
ATOM 3453 O O . ASP B 1 100 ? -13.961 -5.977 -12.125 1 98.44 100 ASP B O 1
ATOM 3457 N N . VAL B 1 101 ? -11.914 -6.809 -11.953 1 98.69 101 VAL B N 1
ATOM 3458 C CA . VAL B 1 101 ? -11.25 -5.512 -11.922 1 98.69 101 VAL B CA 1
ATOM 3459 C C . VAL B 1 101 ? -11.484 -4.773 -13.234 1 98.69 101 VAL B C 1
ATOM 3461 O O . VAL B 1 101 ? -11.812 -3.584 -13.234 1 98.69 101 VAL B O 1
ATOM 3464 N N . ALA B 1 102 ? -11.336 -5.469 -14.359 1 98.81 102 ALA B N 1
ATOM 3465 C CA . ALA B 1 102 ? -11.562 -4.855 -15.664 1 98.81 102 ALA B CA 1
ATOM 3466 C C . ALA B 1 102 ? -13.008 -4.391 -15.812 1 98.81 102 ALA B C 1
ATOM 3468 O O . ALA B 1 102 ? -13.273 -3.334 -16.391 1 98.81 102 ALA B O 1
ATOM 3469 N N . GLY B 1 103 ? -13.898 -5.242 -15.344 1 98.5 103 GLY B N 1
ATOM 3470 C CA . GLY B 1 103 ? -15.305 -4.867 -15.375 1 98.5 103 GLY B CA 1
ATOM 3471 C C . GLY B 1 103 ? -15.602 -3.59 -14.609 1 98.5 103 GLY B C 1
ATOM 3472 O O . GLY B 1 103 ? -16.391 -2.76 -15.062 1 98.5 103 GLY B O 1
ATOM 3473 N N . ARG B 1 104 ? -14.984 -3.41 -13.508 1 97.62 104 ARG B N 1
ATOM 3474 C CA . ARG B 1 104 ? -15.172 -2.221 -12.688 1 97.62 104 ARG B CA 1
ATOM 3475 C C . ARG B 1 104 ? -14.641 -0.977 -13.391 1 97.62 104 ARG B C 1
ATOM 3477 O O . ARG B 1 104 ? -15.031 0.145 -13.062 1 97.62 104 ARG B O 1
ATOM 3484 N N . CYS B 1 105 ? -13.734 -1.188 -14.305 1 97.88 105 CYS B N 1
ATOM 3485 C CA . CYS B 1 105 ? -13.203 -0.079 -15.086 1 97.88 105 CYS B CA 1
ATOM 3486 C C . CYS B 1 105 ? -14.156 0.305 -16.219 1 97.88 105 CYS B C 1
ATOM 3488 O O . CYS B 1 105 ? -13.938 1.299 -16.906 1 97.88 105 CYS B O 1
ATOM 3490 N N . GLY B 1 106 ? -15.203 -0.461 -16.422 1 97.44 106 GLY B N 1
ATOM 3491 C CA . GLY B 1 106 ? -16.188 -0.188 -17.453 1 97.44 106 GLY B CA 1
ATOM 3492 C C . GLY B 1 106 ? -15.867 -0.881 -18.766 1 97.44 106 GLY B C 1
ATOM 3493 O O . GLY B 1 106 ? -16.547 -0.657 -19.781 1 97.44 106 GLY B O 1
ATOM 3494 N N . ALA B 1 107 ? -14.891 -1.75 -18.812 1 98.5 107 ALA B N 1
ATOM 3495 C CA . ALA B 1 107 ? -14.508 -2.445 -20.031 1 98.5 107 ALA B CA 1
ATOM 3496 C C . ALA B 1 107 ? -15.555 -3.484 -20.438 1 98.5 107 ALA B C 1
ATOM 3498 O O . ALA B 1 107 ? -16.281 -3.996 -19.578 1 98.5 107 ALA B O 1
ATOM 3499 N N . GLU B 1 108 ? -15.688 -3.686 -21.719 1 98.69 108 GLU B N 1
ATOM 3500 C CA . GLU B 1 108 ? -16.344 -4.895 -22.203 1 98.69 108 GLU B CA 1
ATOM 3501 C C . GLU B 1 108 ? -15.43 -6.109 -22.078 1 98.69 108 GLU B C 1
ATOM 3503 O O . GLU B 1 108 ? -14.508 -6.285 -22.891 1 98.69 108 GLU B O 1
ATOM 3508 N N . VAL B 1 109 ? -15.727 -6.953 -21.156 1 98.88 109 VAL B N 1
ATOM 3509 C CA . VAL B 1 109 ? -14.828 -8.062 -20.859 1 98.88 109 VAL B CA 1
ATOM 3510 C C . VAL B 1 109 ? -15.258 -9.297 -21.656 1 98.88 109 VAL B C 1
ATOM 3512 O O . VAL B 1 109 ? -16.422 -9.695 -21.609 1 98.88 109 VAL B O 1
ATOM 3515 N N . VAL B 1 110 ? -14.391 -9.836 -22.422 1 98.94 110 VAL B N 1
ATOM 3516 C CA . VAL B 1 110 ? -14.539 -11.148 -23.047 1 98.94 110 VAL B CA 1
ATOM 3517 C C . VAL B 1 110 ? -13.734 -12.188 -22.266 1 98.94 110 VAL B C 1
ATOM 3519 O O . VAL B 1 110 ? -12.531 -12.352 -22.484 1 98.94 110 VAL B O 1
ATOM 3522 N N . GLN B 1 111 ? -14.398 -12.836 -21.391 1 98.88 111 GLN B N 1
ATOM 3523 C CA . GLN B 1 111 ? -13.789 -13.859 -20.547 1 98.88 111 GLN B CA 1
ATOM 3524 C C . GLN B 1 111 ? -13.625 -15.172 -21.312 1 98.88 111 GLN B C 1
ATOM 3526 O O . GLN B 1 111 ? -14.578 -15.656 -21.922 1 98.88 111 GLN B O 1
ATOM 3531 N N . VAL B 1 112 ? -12.453 -15.703 -21.391 1 98.88 112 VAL B N 1
ATOM 3532 C CA . VAL B 1 112 ? -12.18 -17 -22.016 1 98.88 112 VAL B CA 1
ATOM 3533 C C . VAL B 1 112 ? -11.797 -18.016 -20.953 1 98.88 112 VAL B C 1
ATOM 3535 O O . VAL B 1 112 ? -10.703 -17.953 -20.375 1 98.88 112 VAL B O 1
ATOM 3538 N N . ASP B 1 113 ? -12.609 -19.031 -20.781 1 98.69 113 ASP B N 1
ATOM 3539 C CA . ASP B 1 113 ? -12.445 -19.984 -19.672 1 98.69 113 ASP B CA 1
ATOM 3540 C C . ASP B 1 113 ? -11.672 -21.219 -20.125 1 98.69 113 ASP B C 1
ATOM 3542 O O . ASP B 1 113 ? -11.867 -21.719 -21.234 1 98.69 113 ASP B O 1
ATOM 3546 N N . PHE B 1 114 ? -10.836 -21.641 -19.297 1 98.44 114 PHE B N 1
ATOM 3547 C CA . PHE B 1 114 ? -10.117 -22.906 -19.422 1 98.44 114 PHE B CA 1
ATOM 3548 C C . PHE B 1 114 ? -10.297 -23.75 -18.156 1 98.44 114 PHE B C 1
ATOM 3550 O O . PHE B 1 114 ? -10.609 -23.219 -17.094 1 98.44 114 PHE B O 1
ATOM 3557 N N . GLU B 1 115 ? -10.156 -25.031 -18.344 1 97.69 115 GLU B N 1
ATOM 3558 C CA . GLU B 1 115 ? -10.266 -25.922 -17.188 1 97.69 115 GLU B CA 1
ATOM 3559 C C . GLU B 1 115 ? -9.156 -25.641 -16.172 1 97.69 115 GLU B C 1
ATOM 3561 O O . GLU B 1 115 ? -7.988 -25.5 -16.547 1 97.69 115 GLU B O 1
ATOM 3566 N N . TRP B 1 116 ? -9.555 -25.422 -14.875 1 98.12 116 TRP B N 1
ATOM 3567 C CA . TRP B 1 116 ? -8.539 -25.219 -13.844 1 98.12 116 TRP B CA 1
ATOM 3568 C C . TRP B 1 116 ? -7.559 -26.375 -13.812 1 98.12 116 TRP B C 1
ATOM 3570 O O . TRP B 1 116 ? -7.961 -27.547 -13.844 1 98.12 116 TRP B O 1
ATOM 3580 N N . GLY B 1 117 ? -6.246 -26.078 -13.797 1 97.81 117 GLY B N 1
ATOM 3581 C CA . GLY B 1 117 ? -5.207 -27.094 -13.844 1 97.81 117 GLY B CA 1
ATOM 3582 C C . GLY B 1 117 ? -4.621 -27.281 -15.227 1 97.81 117 GLY B C 1
ATOM 3583 O O . GLY B 1 117 ? -3.658 -28.031 -15.406 1 97.81 117 GLY B O 1
ATOM 3584 N N . THR B 1 118 ? -5.18 -26.562 -16.172 1 97.69 118 THR B N 1
ATOM 3585 C CA . THR B 1 118 ? -4.672 -26.625 -17.547 1 97.69 118 THR B CA 1
ATOM 3586 C C . THR B 1 118 ? -4.203 -25.266 -18.016 1 97.69 118 THR B C 1
ATOM 3588 O O . THR B 1 118 ? -4.617 -24.234 -17.469 1 97.69 118 THR B O 1
ATOM 3591 N N . PRO B 1 119 ? -3.281 -25.203 -18.922 1 96.56 119 PRO B N 1
ATOM 3592 C CA . PRO B 1 119 ? -2.746 -23.922 -19.375 1 96.56 119 PRO B CA 1
ATOM 3593 C C . PRO B 1 119 ? -3.721 -23.156 -20.281 1 96.56 119 PRO B C 1
ATOM 3595 O O . PRO B 1 119 ? -4.68 -23.75 -20.781 1 96.56 119 PRO B O 1
ATOM 3598 N N . VAL B 1 120 ? -3.443 -21.875 -20.453 1 97.81 120 VAL B N 1
ATOM 3599 C CA . VAL B 1 120 ? -4.176 -21.016 -21.375 1 97.81 120 VAL B CA 1
ATOM 3600 C C . VAL B 1 120 ? -3.781 -21.344 -22.812 1 97.81 120 VAL B C 1
ATOM 3602 O O . VAL B 1 120 ? -2.635 -21.703 -23.078 1 97.81 120 VAL B O 1
ATOM 3605 N N . ASP B 1 121 ? -4.746 -21.281 -23.656 1 98.12 121 ASP B N 1
ATOM 3606 C CA . ASP B 1 121 ? -4.516 -21.484 -25.094 1 98.12 121 ASP B CA 1
ATOM 3607 C C . ASP B 1 121 ? -4.453 -20.156 -25.844 1 98.12 121 ASP B C 1
ATOM 3609 O O . ASP B 1 121 ? -5.461 -19.453 -25.938 1 98.12 121 ASP B O 1
ATOM 3613 N N . ALA B 1 122 ? -3.344 -19.875 -26.422 1 98.31 122 ALA B N 1
ATOM 3614 C CA . ALA B 1 122 ? -3.107 -18.594 -27.078 1 98.31 122 ALA B CA 1
ATOM 3615 C C . ALA B 1 122 ? -4.047 -18.406 -28.266 1 98.31 122 ALA B C 1
ATOM 3617 O O . ALA B 1 122 ? -4.559 -17.312 -28.484 1 98.31 122 ALA B O 1
ATOM 3618 N N . ASP B 1 123 ? -4.238 -19.469 -29.031 1 98.19 123 ASP B N 1
ATOM 3619 C CA . ASP B 1 123 ? -5.102 -19.375 -30.203 1 98.19 123 ASP B CA 1
ATOM 3620 C C . ASP B 1 123 ? -6.543 -19.078 -29.797 1 98.19 123 ASP B C 1
ATOM 3622 O O . ASP B 1 123 ? -7.223 -18.297 -30.453 1 98.19 123 ASP B O 1
ATOM 3626 N N . ALA B 1 124 ? -6.969 -19.719 -28.75 1 98.31 124 ALA B N 1
ATOM 3627 C CA . ALA B 1 124 ? -8.32 -19.469 -28.266 1 98.31 124 ALA B CA 1
ATOM 3628 C C . ALA B 1 124 ? -8.484 -18.016 -27.844 1 98.31 124 ALA B C 1
ATOM 3630 O O . ALA B 1 124 ? -9.531 -17.406 -28.094 1 98.31 124 ALA B O 1
ATOM 3631 N N . LEU B 1 125 ? -7.48 -17.438 -27.266 1 98.25 125 LEU B N 1
ATOM 3632 C CA . LEU B 1 125 ? -7.531 -16.047 -26.844 1 98.25 125 LEU B CA 1
ATOM 3633 C C . LEU B 1 125 ? -7.582 -15.102 -28.047 1 98.25 125 LEU B C 1
ATOM 3635 O O . LEU B 1 125 ? -8.367 -14.156 -28.062 1 98.25 125 LEU B O 1
ATOM 3639 N N . ALA B 1 126 ? -6.758 -15.375 -28.969 1 96.81 126 ALA B N 1
ATOM 3640 C CA . ALA B 1 126 ? -6.684 -14.539 -30.156 1 96.81 126 ALA B CA 1
ATOM 3641 C C . ALA B 1 126 ? -7.992 -14.578 -30.953 1 96.81 126 ALA B C 1
ATOM 3643 O O . ALA B 1 126 ? -8.383 -13.594 -31.562 1 96.81 126 ALA B O 1
ATOM 3644 N N . ALA B 1 127 ? -8.656 -15.703 -30.891 1 97.94 127 ALA B N 1
ATOM 3645 C CA . ALA B 1 127 ? -9.867 -15.906 -31.688 1 97.94 127 ALA B CA 1
ATOM 3646 C C . ALA B 1 127 ? -11.086 -15.328 -30.969 1 97.94 127 ALA B C 1
ATOM 3648 O O . ALA B 1 127 ? -12.148 -15.164 -31.578 1 97.94 127 ALA B O 1
ATOM 3649 N N . ALA B 1 128 ? -10.945 -14.992 -29.719 1 98.62 128 ALA B N 1
ATOM 3650 C CA . ALA B 1 128 ? -12.086 -14.633 -28.875 1 98.62 128 ALA B CA 1
ATOM 3651 C C . ALA B 1 128 ? -12.672 -13.289 -29.312 1 98.62 128 ALA B C 1
ATOM 3653 O O . ALA B 1 128 ? -13.852 -13.016 -29.062 1 98.62 128 ALA B O 1
ATOM 3654 N N . HIS B 1 129 ? -11.914 -12.398 -29.859 1 98.44 129 HIS B N 1
ATOM 3655 C CA . HIS B 1 129 ? -12.32 -11.094 -30.375 1 98.44 129 HIS B CA 1
ATOM 3656 C C . HIS B 1 129 ? -11.414 -10.633 -31.516 1 98.44 129 HIS B C 1
ATOM 3658 O O . HIS B 1 129 ? -10.195 -10.828 -31.453 1 98.44 129 HIS B O 1
ATOM 3664 N N . PRO B 1 130 ? -11.914 -10 -32.531 1 97.75 130 PRO B N 1
ATOM 3665 C CA . PRO B 1 130 ? -11.109 -9.656 -33.688 1 97.75 130 PRO B CA 1
ATOM 3666 C C . PRO B 1 130 ? -10.117 -8.523 -33.406 1 97.75 130 PRO B C 1
ATOM 3668 O O . PRO B 1 130 ? -9.047 -8.477 -34.031 1 97.75 130 PRO B O 1
ATOM 3671 N N . SER B 1 131 ? -10.531 -7.578 -32.562 1 97.69 131 SER B N 1
ATOM 3672 C CA . SER B 1 131 ? -9.656 -6.438 -32.344 1 97.69 131 SER B CA 1
ATOM 3673 C C . SER B 1 131 ? -9.805 -5.906 -30.922 1 97.69 131 SER B C 1
ATOM 3675 O O . SER B 1 131 ? -10.234 -4.766 -30.719 1 97.69 131 SER B O 1
ATOM 3677 N N . PRO B 1 132 ? -9.406 -6.66 -29.922 1 98.75 132 PRO B N 1
ATOM 3678 C CA . PRO B 1 132 ? -9.477 -6.148 -28.547 1 98.75 132 PRO B CA 1
ATOM 3679 C C . PRO B 1 132 ? -8.398 -5.113 -28.25 1 98.75 132 PRO B C 1
ATOM 3681 O O . PRO B 1 132 ? -7.359 -5.086 -28.922 1 98.75 132 PRO B O 1
ATOM 3684 N N . LYS B 1 133 ? -8.672 -4.266 -27.344 1 98.81 133 LYS B N 1
ATOM 3685 C CA . LYS B 1 133 ? -7.629 -3.342 -26.906 1 98.81 133 LYS B CA 1
ATOM 3686 C C . LYS B 1 133 ? -6.578 -4.059 -26.062 1 98.81 133 LYS B C 1
ATOM 3688 O O . LYS B 1 133 ? -5.383 -3.789 -26.188 1 98.81 133 LYS B O 1
ATOM 3693 N N . VAL B 1 134 ? -7.051 -4.93 -25.172 1 98.88 134 VAL B N 1
ATOM 3694 C CA . VAL B 1 134 ? -6.168 -5.621 -24.234 1 98.88 134 VAL B CA 1
ATOM 3695 C C . VAL B 1 134 ? -6.426 -7.125 -24.297 1 98.88 134 VAL B C 1
ATOM 3697 O O . VAL B 1 134 ? -7.57 -7.559 -24.422 1 98.88 134 VAL B O 1
ATOM 3700 N N . ILE B 1 135 ? -5.402 -7.914 -24.297 1 98.94 135 ILE B N 1
ATOM 3701 C CA . ILE B 1 135 ? -5.406 -9.328 -23.938 1 98.94 135 ILE B CA 1
ATOM 3702 C C . ILE B 1 135 ? -4.633 -9.539 -22.641 1 98.94 135 ILE B C 1
ATOM 3704 O O . ILE B 1 135 ? -3.498 -9.078 -22.5 1 98.94 135 ILE B O 1
ATOM 3708 N N . ALA B 1 136 ? -5.297 -10.172 -21.672 1 98.94 136 ALA B N 1
ATOM 3709 C CA . ALA B 1 136 ? -4.672 -10.328 -20.359 1 98.94 136 ALA B CA 1
ATOM 3710 C C . ALA B 1 136 ? -4.598 -11.805 -19.969 1 98.94 136 ALA B C 1
ATOM 3712 O O . ALA B 1 136 ? -5.523 -12.57 -20.234 1 98.94 136 ALA B O 1
ATOM 3713 N N . ALA B 1 137 ? -3.504 -12.195 -19.328 1 98.88 137 ALA B N 1
ATOM 3714 C CA . ALA B 1 137 ? -3.311 -13.57 -18.859 1 98.88 137 ALA B CA 1
ATOM 3715 C C . ALA B 1 137 ? -2.371 -13.609 -17.656 1 98.88 137 ALA B C 1
ATOM 3717 O O . ALA B 1 137 ? -1.58 -12.688 -17.438 1 98.88 137 ALA B O 1
ATOM 3718 N N . VAL B 1 138 ? -2.506 -14.617 -16.875 1 98.88 138 VAL B N 1
ATOM 3719 C CA . VAL B 1 138 ? -1.634 -14.883 -15.727 1 98.88 138 VAL B CA 1
ATOM 3720 C C . VAL B 1 138 ? -0.5 -15.812 -16.156 1 98.88 138 VAL B C 1
ATOM 3722 O O . VAL B 1 138 ? -0.747 -16.906 -16.672 1 98.88 138 VAL B O 1
ATOM 3725 N N . HIS B 1 139 ? 0.744 -15.375 -15.945 1 98.88 139 HIS B N 1
ATOM 3726 C CA . HIS B 1 139 ? 1.897 -16.188 -16.297 1 98.88 139 HIS B CA 1
ATOM 3727 C C . HIS B 1 139 ? 2.033 -17.391 -15.367 1 98.88 139 HIS B C 1
ATOM 3729 O O . HIS B 1 139 ? 2.135 -18.531 -15.828 1 98.88 139 HIS B O 1
ATOM 3735 N N . ALA B 1 140 ? 2.041 -17.141 -14.094 1 98.81 140 ALA B N 1
ATOM 3736 C CA . ALA B 1 140 ? 2.088 -18.172 -13.055 1 98.81 140 ALA B CA 1
ATOM 3737 C C . ALA B 1 140 ? 0.826 -18.141 -12.203 1 98.81 140 ALA B C 1
ATOM 3739 O O . ALA B 1 140 ? 0.768 -17.438 -11.188 1 98.81 140 ALA B O 1
ATOM 3740 N N . GLU B 1 141 ? -0.159 -18.922 -12.578 1 98.62 141 GLU B N 1
ATOM 3741 C CA . GLU B 1 141 ? -1.433 -18.984 -11.867 1 98.62 141 GLU B CA 1
ATOM 3742 C C . GLU B 1 141 ? -1.323 -19.875 -10.633 1 98.62 141 GLU B C 1
ATOM 3744 O O . GLU B 1 141 ? -1.472 -21.094 -10.719 1 98.62 141 GLU B O 1
ATOM 3749 N N . THR B 1 142 ? -1.204 -19.266 -9.461 1 97.56 142 THR B N 1
ATOM 3750 C CA . THR B 1 142 ? -0.854 -20 -8.25 1 97.56 142 THR B CA 1
ATOM 3751 C C . THR B 1 142 ? -2.086 -20.672 -7.652 1 97.56 142 THR B C 1
ATOM 3753 O O . THR B 1 142 ? -1.967 -21.547 -6.785 1 97.56 142 THR B O 1
ATOM 3756 N N . SER B 1 143 ? -3.295 -20.297 -8.078 1 97.81 143 SER B N 1
ATOM 3757 C CA . SER B 1 143 ? -4.484 -21 -7.602 1 97.81 143 SER B CA 1
ATOM 3758 C C . SER B 1 143 ? -4.555 -22.406 -8.172 1 97.81 143 SER B C 1
ATOM 3760 O O . SER B 1 143 ? -5.18 -23.297 -7.578 1 97.81 143 SER B O 1
ATOM 3762 N N . THR B 1 144 ? -3.83 -22.609 -9.312 1 98.38 144 THR B N 1
ATOM 3763 C CA . THR B 1 144 ? -3.939 -23.922 -9.945 1 98.38 144 THR B CA 1
ATOM 3764 C C . THR B 1 144 ? -2.557 -24.516 -10.195 1 98.38 144 THR B C 1
ATOM 3766 O O . THR B 1 144 ? -2.436 -25.703 -10.531 1 98.38 144 THR B O 1
ATOM 3769 N N . GLY B 1 145 ? -1.522 -23.719 -10.008 1 98.69 145 GLY B N 1
ATOM 3770 C CA . GLY B 1 145 ? -0.165 -24.203 -10.195 1 98.69 145 GLY B CA 1
ATOM 3771 C C . GLY B 1 145 ? 0.232 -24.312 -11.656 1 98.69 145 GLY B C 1
ATOM 3772 O O . GLY B 1 145 ? 1.113 -25.094 -12.016 1 98.69 145 GLY B O 1
ATOM 3773 N N . VAL B 1 146 ? -0.394 -23.562 -12.539 1 98.75 146 VAL B N 1
ATOM 3774 C CA . VAL B 1 146 ? -0.208 -23.734 -13.977 1 98.75 146 VAL B CA 1
ATOM 3775 C C . VAL B 1 146 ? 0.6 -22.578 -14.539 1 98.75 146 VAL B C 1
ATOM 3777 O O . VAL B 1 146 ? 0.343 -21.406 -14.211 1 98.75 146 VAL B O 1
ATOM 3780 N N . ARG B 1 147 ? 1.585 -22.844 -15.336 1 98.62 147 ARG B N 1
ATOM 3781 C CA . ARG B 1 147 ? 2.359 -21.859 -16.094 1 98.62 147 ARG B CA 1
ATOM 3782 C C . ARG B 1 147 ? 1.741 -21.625 -17.469 1 98.62 147 ARG B C 1
ATOM 3784 O O . ARG B 1 147 ? 1.521 -22.562 -18.234 1 98.62 147 ARG B O 1
ATOM 3791 N N . SER B 1 148 ? 1.422 -20.391 -17.812 1 98 148 SER B N 1
ATOM 3792 C CA . SER B 1 148 ? 0.9 -20.062 -19.141 1 98 148 SER B CA 1
ATOM 3793 C C . SER B 1 148 ? 2.018 -19.625 -20.078 1 98 148 SER B C 1
ATOM 3795 O O . SER B 1 148 ? 3.006 -19.031 -19.656 1 98 148 SER B O 1
ATOM 3797 N N . ASP B 1 149 ? 1.852 -19.938 -21.391 1 98.38 149 ASP B N 1
ATOM 3798 C CA . ASP B 1 149 ? 2.826 -19.562 -22.406 1 98.38 149 ASP B CA 1
ATOM 3799 C C . ASP B 1 149 ? 2.596 -18.125 -22.891 1 98.38 149 ASP B C 1
ATOM 3801 O O . ASP B 1 149 ? 2.029 -17.922 -23.969 1 98.38 149 ASP B O 1
ATOM 3805 N N . ILE B 1 150 ? 3.146 -17.172 -22.188 1 98.69 150 ILE B N 1
ATOM 3806 C CA . ILE B 1 150 ? 2.938 -15.75 -22.469 1 98.69 150 ILE B CA 1
ATOM 3807 C C . ILE B 1 150 ? 3.592 -15.383 -23.797 1 98.69 150 ILE B C 1
ATOM 3809 O O . ILE B 1 150 ? 3.074 -14.547 -24.547 1 98.69 150 ILE B O 1
ATOM 3813 N N . ALA B 1 151 ? 4.75 -16 -24.062 1 98.75 151 ALA B N 1
ATOM 3814 C CA . ALA B 1 151 ? 5.441 -15.75 -25.328 1 98.75 151 ALA B CA 1
ATOM 3815 C C . ALA B 1 151 ? 4.547 -16.078 -26.516 1 98.75 151 ALA B C 1
ATOM 3817 O O . ALA B 1 151 ? 4.527 -15.328 -27.516 1 98.75 151 ALA B O 1
ATOM 3818 N N . ALA B 1 152 ? 3.854 -17.172 -26.422 1 98.75 152 ALA B N 1
ATOM 3819 C CA . ALA B 1 152 ? 2.951 -17.578 -27.5 1 98.75 152 ALA B CA 1
ATOM 3820 C C . ALA B 1 152 ? 1.836 -16.547 -27.688 1 98.75 152 ALA B C 1
ATOM 3822 O O . ALA B 1 152 ? 1.453 -16.234 -28.828 1 98.75 152 ALA B O 1
ATOM 3823 N N . ILE B 1 153 ? 1.254 -16.031 -26.625 1 98.69 153 ILE B N 1
ATOM 3824 C CA . ILE B 1 153 ? 0.205 -15.023 -26.688 1 98.69 153 ILE B CA 1
ATOM 3825 C C . ILE B 1 153 ? 0.754 -13.75 -27.344 1 98.69 153 ILE B C 1
ATOM 3827 O O . ILE B 1 153 ? 0.123 -13.18 -28.234 1 98.69 153 ILE B O 1
ATOM 3831 N N . GLY B 1 154 ? 1.929 -13.312 -26.875 1 98.69 154 GLY B N 1
ATOM 3832 C CA . GLY B 1 154 ? 2.557 -12.117 -27.406 1 98.69 154 GLY B CA 1
ATOM 3833 C C . GLY B 1 154 ? 2.816 -12.203 -28.906 1 98.69 154 GLY B C 1
ATOM 3834 O O . GLY B 1 154 ? 2.713 -11.195 -29.609 1 98.69 154 GLY B O 1
ATOM 3835 N N . ALA B 1 155 ? 3.105 -13.383 -29.391 1 98.44 155 ALA B N 1
ATOM 3836 C CA . ALA B 1 155 ? 3.459 -13.594 -30.797 1 98.44 155 ALA B CA 1
ATOM 3837 C C . ALA B 1 155 ? 2.242 -13.43 -31.703 1 98.44 155 ALA B C 1
ATOM 3839 O O . ALA B 1 155 ? 2.381 -13.109 -32.875 1 98.44 155 ALA B O 1
ATOM 3840 N N . ILE B 1 156 ? 1.062 -13.641 -31.156 1 98.06 156 ILE B N 1
ATOM 3841 C CA . ILE B 1 156 ? -0.083 -13.672 -32.062 1 98.06 156 ILE B CA 1
ATOM 3842 C C . ILE B 1 156 ? -1.117 -12.641 -31.625 1 98.06 156 ILE B C 1
ATOM 3844 O O . ILE B 1 156 ? -2.26 -12.656 -32.094 1 98.06 156 ILE B O 1
ATOM 3848 N N . LYS B 1 157 ? -0.801 -11.711 -30.703 1 97.06 157 LYS B N 1
ATOM 3849 C CA . LYS B 1 157 ? -1.74 -10.773 -30.094 1 97.06 157 LYS B CA 1
ATOM 3850 C C . LYS B 1 157 ? -2.16 -9.688 -31.078 1 97.06 157 LYS B C 1
ATOM 3852 O O . LYS B 1 157 ? -3.102 -8.938 -30.812 1 97.06 157 LYS B O 1
ATOM 3857 N N . GLY B 1 158 ? -1.512 -9.523 -32.219 1 97.12 158 GLY B N 1
ATOM 3858 C CA . GLY B 1 158 ? -1.786 -8.422 -33.125 1 97.12 158 GLY B CA 1
ATOM 3859 C C . GLY B 1 158 ? -1.525 -7.059 -32.5 1 97.12 158 GLY B C 1
ATOM 3860 O O . GLY B 1 158 ? -0.458 -6.824 -31.938 1 97.12 158 GLY B O 1
ATOM 3861 N N . ASP B 1 159 ? -2.453 -6.148 -32.594 1 97.88 159 ASP B N 1
ATOM 3862 C CA . ASP B 1 159 ? -2.277 -4.785 -32.125 1 97.88 159 ASP B CA 1
ATOM 3863 C C . ASP B 1 159 ? -2.713 -4.664 -30.656 1 97.88 159 ASP B C 1
ATOM 3865 O O . ASP B 1 159 ? -2.551 -3.607 -30.031 1 97.88 159 ASP B O 1
ATOM 3869 N N . ALA B 1 160 ? -3.27 -5.699 -30.078 1 98.69 160 ALA B N 1
ATOM 3870 C CA . ALA B 1 160 ? -3.725 -5.66 -28.688 1 98.69 160 ALA B CA 1
ATOM 3871 C C . ALA B 1 160 ? -2.557 -5.445 -27.734 1 98.69 160 ALA B C 1
ATOM 3873 O O . ALA B 1 160 ? -1.423 -5.832 -28.031 1 98.69 160 ALA B O 1
ATOM 3874 N N . LEU B 1 161 ? -2.799 -4.73 -26.625 1 98.88 161 LEU B N 1
ATOM 3875 C CA . LEU B 1 161 ? -1.845 -4.684 -25.531 1 98.88 161 LEU B CA 1
ATOM 3876 C C . LEU B 1 161 ? -1.862 -5.988 -24.734 1 98.88 161 LEU B C 1
ATOM 3878 O O . LEU B 1 161 ? -2.932 -6.488 -24.375 1 98.88 161 LEU B O 1
ATOM 3882 N N . LEU B 1 162 ? -0.711 -6.555 -24.531 1 98.94 162 LEU B N 1
ATOM 3883 C CA . LEU B 1 162 ? -0.614 -7.746 -23.688 1 98.94 162 LEU B CA 1
ATOM 3884 C C . LEU B 1 162 ? -0.354 -7.367 -22.234 1 98.94 162 LEU B C 1
ATOM 3886 O O . LEU B 1 162 ? 0.688 -6.793 -21.922 1 98.94 162 LEU B O 1
ATOM 3890 N N . LEU B 1 163 ? -1.335 -7.59 -21.406 1 98.94 163 LEU B N 1
ATOM 3891 C CA . LEU B 1 163 ? -1.245 -7.398 -19.969 1 98.94 163 LEU B CA 1
ATOM 3892 C C . LEU B 1 163 ? -0.958 -8.719 -19.266 1 98.94 163 LEU B C 1
ATOM 3894 O O . LEU B 1 163 ? -1.716 -9.68 -19.406 1 98.94 163 LEU B O 1
ATOM 3898 N N . THR B 1 164 ? 0.133 -8.758 -18.484 1 98.94 164 THR B N 1
ATOM 3899 C CA . THR B 1 164 ? 0.567 -10.023 -17.891 1 98.94 164 THR B CA 1
ATOM 3900 C C . THR B 1 164 ? 0.667 -9.906 -16.375 1 98.94 164 THR B C 1
ATOM 3902 O O . THR B 1 164 ? 1.334 -9.016 -15.859 1 98.94 164 THR B O 1
ATOM 3905 N N . ASP B 1 165 ? -0.05 -10.766 -15.68 1 98.94 165 ASP B N 1
ATOM 3906 C CA . ASP B 1 165 ? 0.164 -10.992 -14.25 1 98.94 165 ASP B CA 1
ATOM 3907 C C . ASP B 1 165 ? 1.424 -11.82 -14.008 1 98.94 165 ASP B C 1
ATOM 3909 O O . ASP B 1 165 ? 1.46 -13.016 -14.32 1 98.94 165 ASP B O 1
ATOM 3913 N N . ALA B 1 166 ? 2.398 -11.188 -13.414 1 98.88 166 ALA B N 1
ATOM 3914 C CA . ALA B 1 166 ? 3.666 -11.852 -13.133 1 98.88 166 ALA B CA 1
ATOM 3915 C C . ALA B 1 166 ? 3.936 -11.898 -11.633 1 98.88 166 ALA B C 1
ATOM 3917 O O . ALA B 1 166 ? 5.09 -11.938 -11.203 1 98.88 166 ALA B O 1
ATOM 3918 N N . VAL B 1 167 ? 2.922 -11.891 -10.836 1 98.69 167 VAL B N 1
ATOM 3919 C CA . VAL B 1 167 ? 3.016 -11.789 -9.383 1 98.69 167 VAL B CA 1
ATOM 3920 C C . VAL B 1 167 ? 3.957 -12.867 -8.852 1 98.69 167 VAL B C 1
ATOM 3922 O O . VAL B 1 167 ? 4.84 -12.586 -8.039 1 98.69 167 VAL B O 1
ATOM 3925 N N . THR B 1 168 ? 3.84 -14.07 -9.352 1 98.25 168 THR B N 1
ATOM 3926 C CA . THR B 1 168 ? 4.621 -15.172 -8.805 1 98.25 168 THR B CA 1
ATOM 3927 C C . THR B 1 168 ? 5.719 -15.586 -9.773 1 98.25 168 THR B C 1
ATOM 3929 O O . THR B 1 168 ? 6.613 -16.359 -9.414 1 98.25 168 THR B O 1
ATOM 3932 N N . SER B 1 169 ? 5.734 -15.109 -11.008 1 98.56 169 SER B N 1
ATOM 3933 C CA . SER B 1 169 ? 6.703 -15.555 -12 1 98.56 169 SER B CA 1
ATOM 3934 C C . SER B 1 169 ? 7.973 -14.711 -11.953 1 98.56 169 SER B C 1
ATOM 3936 O O . SER B 1 169 ? 9.062 -15.203 -12.227 1 98.56 169 SER B O 1
ATOM 3938 N N . ILE B 1 170 ? 7.809 -13.414 -11.586 1 98.75 170 ILE B N 1
ATOM 3939 C CA . ILE B 1 170 ? 8.953 -12.516 -11.602 1 98.75 170 ILE B CA 1
ATOM 3940 C C . ILE B 1 170 ? 10.031 -13.031 -10.648 1 98.75 170 ILE B C 1
ATOM 3942 O O . ILE B 1 170 ? 9.734 -13.461 -9.531 1 98.75 170 ILE B O 1
ATOM 3946 N N . ALA B 1 171 ? 11.266 -13.109 -11.117 1 98.5 171 ALA B N 1
ATOM 3947 C CA . ALA B 1 171 ? 12.461 -13.562 -10.414 1 98.5 171 ALA B CA 1
ATOM 3948 C C . ALA B 1 171 ? 12.438 -15.078 -10.203 1 98.5 171 ALA B C 1
ATOM 3950 O O . ALA B 1 171 ? 13.484 -15.703 -10.016 1 98.5 171 ALA B O 1
ATOM 3951 N N . GLY B 1 172 ? 11.281 -15.742 -10.258 1 98.62 172 GLY B N 1
ATOM 3952 C CA . GLY B 1 172 ? 11.188 -17.156 -9.938 1 98.62 172 GLY B CA 1
ATOM 3953 C C . GLY B 1 172 ? 11.383 -18.062 -11.141 1 98.62 172 GLY B C 1
ATOM 3954 O O . GLY B 1 172 ? 11.938 -19.156 -11.023 1 98.62 172 GLY B O 1
ATOM 3955 N N . ILE B 1 173 ? 10.828 -17.641 -12.289 1 98.62 173 ILE B N 1
ATOM 3956 C CA . ILE B 1 173 ? 10.992 -18.359 -13.555 1 98.62 173 ILE B CA 1
ATOM 3957 C C . ILE B 1 173 ? 11.312 -17.359 -14.672 1 98.62 173 ILE B C 1
ATOM 3959 O O . ILE B 1 173 ? 11.234 -16.141 -14.461 1 98.62 173 ILE B O 1
ATOM 3963 N N . GLU B 1 174 ? 11.688 -17.969 -15.797 1 98.56 174 GLU B N 1
ATOM 3964 C CA . GLU B 1 174 ? 12.047 -17.125 -16.922 1 98.56 174 GLU B CA 1
ATOM 3965 C C . GLU B 1 174 ? 10.914 -16.156 -17.266 1 98.56 174 GLU B C 1
ATOM 3967 O O . GLU B 1 174 ? 9.75 -16.562 -17.344 1 98.56 174 GLU B O 1
ATOM 3972 N N . LEU B 1 175 ? 11.18 -14.891 -17.391 1 98.69 175 LEU B N 1
ATOM 3973 C CA . LEU B 1 175 ? 10.289 -13.797 -17.766 1 98.69 175 LEU B CA 1
ATOM 3974 C C . LEU B 1 175 ? 11 -12.789 -18.656 1 98.69 175 LEU B C 1
ATOM 3976 O O . LEU B 1 175 ? 12 -12.195 -18.25 1 98.69 175 LEU B O 1
ATOM 3980 N N . ARG B 1 176 ? 10.594 -12.688 -19.859 1 98.69 176 ARG B N 1
ATOM 3981 C CA . ARG B 1 176 ? 11.195 -11.797 -20.844 1 98.69 176 ARG B CA 1
ATOM 3982 C C . ARG B 1 176 ? 10.156 -10.828 -21.406 1 98.69 176 ARG B C 1
ATOM 3984 O O . ARG B 1 176 ? 9.633 -11.039 -22.5 1 98.69 176 ARG B O 1
ATOM 3991 N N . ALA B 1 177 ? 9.984 -9.742 -20.672 1 98.81 177 ALA B N 1
ATOM 3992 C CA . ALA B 1 177 ? 8.883 -8.844 -20.984 1 98.81 177 ALA B CA 1
ATOM 3993 C C . ALA B 1 177 ? 9 -8.289 -22.406 1 98.81 177 ALA B C 1
ATOM 3995 O O . ALA B 1 177 ? 8.047 -8.352 -23.188 1 98.81 177 ALA B O 1
ATOM 3996 N N . ASP B 1 178 ? 10.172 -7.758 -22.75 1 98.75 178 ASP B N 1
ATOM 3997 C CA . ASP B 1 178 ? 10.344 -7.164 -24.078 1 98.75 178 ASP B CA 1
ATOM 3998 C C . ASP B 1 178 ? 10.234 -8.227 -25.172 1 98.75 178 ASP B C 1
ATOM 4000 O O . ASP B 1 178 ? 9.461 -8.07 -26.125 1 98.75 178 ASP B O 1
ATOM 4004 N N . ASP B 1 179 ? 10.93 -9.352 -25.016 1 98.81 179 ASP B N 1
ATOM 4005 C CA . ASP B 1 179 ? 10.977 -10.391 -26.031 1 98.81 179 ASP B CA 1
ATOM 4006 C C . ASP B 1 179 ? 9.602 -11.039 -26.219 1 98.81 179 ASP B C 1
ATOM 4008 O O . ASP B 1 179 ? 9.266 -11.477 -27.328 1 98.81 179 ASP B O 1
ATOM 4012 N N . TRP B 1 180 ? 8.805 -11.125 -25.156 1 98.81 180 TRP B N 1
ATOM 4013 C CA . TRP B 1 180 ? 7.527 -11.828 -25.203 1 98.81 180 TRP B CA 1
ATOM 4014 C C . TRP B 1 180 ? 6.398 -10.891 -25.594 1 98.81 180 TRP B C 1
ATOM 4016 O O . TRP B 1 180 ? 5.234 -11.297 -25.672 1 98.81 180 TRP B O 1
ATOM 4026 N N . GLY B 1 181 ? 6.715 -9.609 -25.797 1 98.62 181 GLY B N 1
ATOM 4027 C CA . GLY B 1 181 ? 5.715 -8.648 -26.234 1 98.62 181 GLY B CA 1
ATOM 4028 C C . GLY B 1 181 ? 4.781 -8.203 -25.125 1 98.62 181 GLY B C 1
ATOM 4029 O O . GLY B 1 181 ? 3.643 -7.812 -25.375 1 98.62 181 GLY B O 1
ATOM 4030 N N . ILE B 1 182 ? 5.203 -8.305 -23.875 1 98.88 182 ILE B N 1
ATOM 4031 C CA . ILE B 1 182 ? 4.418 -7.816 -22.75 1 98.88 182 ILE B CA 1
ATOM 4032 C C . ILE B 1 182 ? 4.41 -6.289 -22.75 1 98.88 182 ILE B C 1
ATOM 4034 O O . ILE B 1 182 ? 5.469 -5.656 -22.703 1 98.88 182 ILE B O 1
ATOM 4038 N N . ASP B 1 183 ? 3.23 -5.672 -22.797 1 98.94 183 ASP B N 1
ATOM 4039 C CA . ASP B 1 183 ? 3.127 -4.215 -22.812 1 98.94 183 ASP B CA 1
ATOM 4040 C C . ASP B 1 183 ? 2.994 -3.658 -21.406 1 98.94 183 ASP B C 1
ATOM 4042 O O . ASP B 1 183 ? 3.486 -2.566 -21.109 1 98.94 183 ASP B O 1
ATOM 4046 N N . ILE B 1 184 ? 2.232 -4.359 -20.609 1 98.94 184 ILE B N 1
ATOM 4047 C CA . ILE B 1 184 ? 2.008 -4.004 -19.219 1 98.94 184 ILE B CA 1
ATOM 4048 C C . ILE B 1 184 ? 2.193 -5.238 -18.328 1 98.94 184 ILE B C 1
ATOM 4050 O O . ILE B 1 184 ? 1.641 -6.301 -18.625 1 98.94 184 ILE B O 1
ATOM 4054 N N . GLY B 1 185 ? 3.004 -5.105 -17.328 1 98.88 185 GLY B N 1
ATOM 4055 C CA . GLY B 1 185 ? 3.199 -6.168 -16.359 1 98.88 185 GLY B CA 1
ATOM 4056 C C . GLY B 1 185 ? 3.137 -5.684 -14.914 1 98.88 185 GLY B C 1
ATOM 4057 O O . GLY B 1 185 ? 3.568 -4.57 -14.617 1 98.88 185 GLY B O 1
ATOM 4058 N N . TYR B 1 186 ? 2.613 -6.48 -14.016 1 98.88 186 TYR B N 1
ATOM 4059 C CA . TYR B 1 186 ? 2.629 -6.207 -12.586 1 98.88 186 TYR B CA 1
ATOM 4060 C C . TYR B 1 186 ? 3.018 -7.449 -11.797 1 98.88 186 TYR B C 1
ATOM 4062 O O . TYR B 1 186 ? 2.93 -8.57 -12.305 1 98.88 186 TYR B O 1
ATOM 4070 N N . ALA B 1 187 ? 3.455 -7.227 -10.578 1 98.75 187 ALA B N 1
ATOM 4071 C CA . ALA B 1 187 ? 3.865 -8.336 -9.727 1 98.75 187 ALA B CA 1
ATOM 4072 C C . ALA B 1 187 ? 3.711 -7.977 -8.25 1 98.75 187 ALA B C 1
ATOM 4074 O O . ALA B 1 187 ? 3.014 -7.02 -7.906 1 98.75 187 ALA B O 1
ATOM 4075 N N . GLY B 1 188 ? 4.121 -8.867 -7.379 1 98 188 GLY B N 1
ATOM 4076 C CA . GLY B 1 188 ? 4.16 -8.68 -5.941 1 98 188 GLY B CA 1
ATOM 4077 C C . GLY B 1 188 ? 5.516 -8.977 -5.332 1 98 188 GLY B C 1
ATOM 4078 O O . GLY B 1 188 ? 6.27 -9.797 -5.863 1 98 188 GLY B O 1
ATOM 4079 N N . THR B 1 189 ? 5.805 -8.352 -4.25 1 98.44 189 THR B N 1
ATOM 4080 C CA . THR B 1 189 ? 7.148 -8.453 -3.691 1 98.44 189 THR B CA 1
ATOM 4081 C C . THR B 1 189 ? 7.285 -9.719 -2.85 1 98.44 189 THR B C 1
ATOM 4083 O O . THR B 1 189 ? 8.398 -10.203 -2.619 1 98.44 189 THR B O 1
ATOM 4086 N N . GLN B 1 190 ? 6.195 -10.336 -2.406 1 98.38 190 GLN B N 1
ATOM 4087 C CA . GLN B 1 190 ? 6.23 -11.32 -1.327 1 98.38 190 GLN B CA 1
ATOM 4088 C C . GLN B 1 190 ? 6.305 -12.742 -1.879 1 98.38 190 GLN B C 1
ATOM 4090 O O . GLN B 1 190 ? 6.062 -13.703 -1.152 1 98.38 190 GLN B O 1
ATOM 4095 N N . LYS B 1 191 ? 6.508 -12.938 -3.094 1 98.5 191 LYS B N 1
ATOM 4096 C CA . LYS B 1 191 ? 6.57 -14.242 -3.742 1 98.5 191 LYS B CA 1
ATOM 4097 C C . LYS B 1 191 ? 8.008 -14.617 -4.082 1 98.5 191 LYS B C 1
ATOM 4099 O O . LYS B 1 191 ? 8.852 -14.734 -3.191 1 98.5 191 LYS B O 1
ATOM 4104 N N . CYS B 1 192 ? 8.375 -14.719 -5.367 1 98.81 192 CYS B N 1
ATOM 4105 C CA . CYS B 1 192 ? 9.695 -15.195 -5.738 1 98.81 192 CYS B CA 1
ATOM 4106 C C . CYS B 1 192 ? 10.742 -14.102 -5.566 1 98.81 192 CYS B C 1
ATOM 4108 O O . CYS B 1 192 ? 11.938 -14.391 -5.508 1 98.81 192 CYS B O 1
ATOM 4110 N N . ILE B 1 193 ? 10.328 -12.828 -5.48 1 98.75 193 ILE B N 1
ATOM 4111 C CA . ILE B 1 193 ? 11.281 -11.766 -5.191 1 98.75 193 ILE B CA 1
ATOM 4112 C C . ILE B 1 193 ? 11.797 -11.906 -3.766 1 98.75 193 ILE B C 1
ATOM 4114 O O . ILE B 1 193 ? 12.914 -11.492 -3.459 1 98.75 193 ILE B O 1
ATOM 4118 N N . GLY B 1 194 ? 10.961 -12.5 -2.893 1 98.62 194 GLY B N 1
ATOM 4119 C CA . GLY B 1 194 ? 11.43 -12.812 -1.555 1 98.62 194 GLY B CA 1
ATOM 4120 C C . GLY B 1 194 ? 11.57 -11.594 -0.667 1 98.62 194 GLY B C 1
ATOM 4121 O O . GLY B 1 194 ? 12.547 -11.469 0.076 1 98.62 194 GLY B O 1
ATOM 4122 N N . VAL B 1 195 ? 10.727 -10.688 -0.791 1 98.44 195 VAL B N 1
ATOM 4123 C CA . VAL B 1 195 ? 10.609 -9.484 0.018 1 98.44 195 VAL B CA 1
ATOM 4124 C C . VAL B 1 195 ? 9.227 -9.43 0.662 1 98.44 195 VAL B C 1
ATOM 4126 O O . VAL B 1 195 ? 8.266 -9.977 0.126 1 98.44 195 VAL B O 1
ATOM 4129 N N . ALA B 1 196 ? 9.094 -8.844 1.854 1 97.69 196 ALA B N 1
ATOM 4130 C CA . ALA B 1 196 ? 7.805 -8.75 2.537 1 97.69 196 ALA B CA 1
ATOM 4131 C C . ALA B 1 196 ? 6.754 -8.109 1.64 1 97.69 196 ALA B C 1
ATOM 4133 O O . ALA B 1 196 ? 7.082 -7.301 0.767 1 97.69 196 ALA B O 1
ATOM 4134 N N . PRO B 1 197 ? 5.449 -8.508 1.84 1 97.44 197 PRO B N 1
ATOM 4135 C CA . PRO B 1 197 ? 4.398 -7.887 1.029 1 97.44 197 PRO B CA 1
ATOM 4136 C C . PRO B 1 197 ? 4.266 -6.387 1.282 1 97.44 197 PRO B C 1
ATOM 4138 O O . PRO B 1 197 ? 4.406 -5.934 2.422 1 97.44 197 PRO B O 1
ATOM 4141 N N . GLY B 1 198 ? 3.945 -5.633 0.163 1 96.69 198 GLY B N 1
ATOM 4142 C CA . GLY B 1 198 ? 3.691 -4.223 0.39 1 96.69 198 GLY B CA 1
ATOM 4143 C C . GLY B 1 198 ? 3.961 -3.363 -0.831 1 96.69 198 GLY B C 1
ATOM 4144 O O . GLY B 1 198 ? 3.678 -2.162 -0.828 1 96.69 198 GLY B O 1
ATOM 4145 N N . LEU B 1 199 ? 4.551 -3.918 -1.862 1 98.25 199 LEU B N 1
ATOM 4146 C CA . LEU B 1 199 ? 4.801 -3.213 -3.113 1 98.25 199 LEU B CA 1
ATOM 4147 C C . LEU B 1 199 ? 4.375 -4.059 -4.309 1 98.25 199 LEU B C 1
ATOM 4149 O O . LEU B 1 199 ? 4.277 -5.281 -4.207 1 98.25 199 LEU B O 1
ATOM 4153 N N . ALA B 1 200 ? 4.094 -3.371 -5.371 1 98.38 200 ALA B N 1
ATOM 4154 C CA . ALA B 1 200 ? 3.801 -4.039 -6.637 1 98.38 200 ALA B CA 1
ATOM 4155 C C . ALA B 1 200 ? 4.805 -3.639 -7.711 1 98.38 200 ALA B C 1
ATOM 4157 O O . ALA B 1 200 ? 4.676 -2.578 -8.328 1 98.38 200 ALA B O 1
ATOM 4158 N N . PRO B 1 201 ? 5.852 -4.461 -7.969 1 98.62 201 PRO B N 1
ATOM 4159 C CA . PRO B 1 201 ? 6.68 -4.203 -9.148 1 98.62 201 PRO B CA 1
ATOM 4160 C C . PRO B 1 201 ? 5.855 -4.07 -10.43 1 98.62 201 PRO B C 1
ATOM 4162 O O . PRO B 1 201 ? 4.992 -4.906 -10.703 1 98.62 201 PRO B O 1
ATOM 4165 N N . PHE B 1 202 ? 6.117 -3.006 -11.195 1 98.62 202 PHE B N 1
ATOM 4166 C CA . PHE B 1 202 ? 5.258 -2.645 -12.312 1 98.62 202 PHE B CA 1
ATOM 4167 C C . PHE B 1 202 ? 6.09 -2.186 -13.508 1 98.62 202 PHE B C 1
ATOM 4169 O O . PHE B 1 202 ? 7.137 -1.556 -13.336 1 98.62 202 PHE B O 1
ATOM 4176 N N . THR B 1 203 ? 5.668 -2.52 -14.734 1 98.5 203 THR B N 1
ATOM 4177 C CA . THR B 1 203 ? 6.316 -2.016 -15.938 1 98.5 203 THR B CA 1
ATOM 4178 C C . THR B 1 203 ? 5.285 -1.759 -17.031 1 98.5 203 THR B C 1
ATOM 4180 O O . THR B 1 203 ? 4.293 -2.479 -17.141 1 98.5 203 THR B O 1
ATOM 4183 N N . ILE B 1 204 ? 5.441 -0.729 -17.781 1 98.56 204 ILE B N 1
ATOM 4184 C CA . ILE B 1 204 ? 4.602 -0.376 -18.922 1 98.56 204 ILE B CA 1
ATOM 4185 C C . ILE B 1 204 ? 5.465 0.206 -20.031 1 98.56 204 ILE B C 1
ATOM 4187 O O . ILE B 1 204 ? 6.332 1.047 -19.781 1 98.56 204 ILE B O 1
ATOM 4191 N N . ASN B 1 205 ? 5.352 -0.27 -21.234 1 98.12 205 ASN B N 1
ATOM 4192 C CA . ASN B 1 205 ? 6.16 0.249 -22.328 1 98.12 205 ASN B CA 1
ATOM 4193 C C . ASN B 1 205 ? 5.547 1.509 -22.922 1 98.12 205 ASN B C 1
ATOM 4195 O O . ASN B 1 205 ? 4.477 1.947 -22.5 1 98.12 205 ASN B O 1
ATOM 4199 N N . ASP B 1 206 ? 6.203 2.113 -23.844 1 96.88 206 ASP B N 1
ATOM 4200 C CA . ASP B 1 206 ? 5.793 3.385 -24.422 1 96.88 206 ASP B CA 1
ATOM 4201 C C . ASP B 1 206 ? 4.484 3.234 -25.203 1 96.88 206 ASP B C 1
ATOM 4203 O O . ASP B 1 206 ? 3.617 4.105 -25.141 1 96.88 206 ASP B O 1
ATOM 4207 N N . ARG B 1 207 ? 4.32 2.152 -25.922 1 97.38 207 ARG B N 1
ATOM 4208 C CA . ARG B 1 207 ? 3.123 1.9 -26.719 1 97.38 207 ARG B CA 1
ATOM 4209 C C . ARG B 1 207 ? 1.88 1.868 -25.828 1 97.38 207 ARG B C 1
ATOM 4211 O O . ARG B 1 207 ? 0.872 2.502 -26.141 1 97.38 207 ARG B O 1
ATOM 4218 N N . ALA B 1 208 ? 1.96 1.139 -24.766 1 98.38 208 ALA B N 1
ATOM 4219 C CA . ALA B 1 208 ? 0.841 1.057 -23.828 1 98.38 208 ALA B CA 1
ATOM 4220 C C . ALA B 1 208 ? 0.608 2.395 -23.141 1 98.38 208 ALA B C 1
ATOM 4222 O O . ALA B 1 208 ? -0.537 2.791 -22.906 1 98.38 208 ALA B O 1
ATOM 4223 N N . PHE B 1 209 ? 1.65 3.059 -22.75 1 97.19 209 PHE B N 1
ATOM 4224 C CA . PHE B 1 209 ? 1.522 4.344 -22.078 1 97.19 209 PHE B CA 1
ATOM 4225 C C . PHE B 1 209 ? 0.844 5.367 -22.984 1 97.19 209 PHE B C 1
ATOM 4227 O O . PHE B 1 209 ? 0.012 6.152 -22.531 1 97.19 209 PHE B O 1
ATOM 4234 N N . GLU B 1 210 ? 1.182 5.406 -24.219 1 96.75 210 GLU B N 1
ATOM 4235 C CA . GLU B 1 210 ? 0.599 6.344 -25.188 1 96.75 210 GLU B CA 1
ATOM 4236 C C . GLU B 1 210 ? -0.888 6.07 -25.391 1 96.75 210 GLU B C 1
ATOM 4238 O O . GLU B 1 210 ? -1.661 6.988 -25.672 1 96.75 210 GLU B O 1
ATOM 4243 N N . ARG B 1 211 ? -1.267 4.844 -25.234 1 97.38 211 ARG B N 1
ATOM 4244 C CA . ARG B 1 211 ? -2.648 4.43 -25.453 1 97.38 211 ARG B CA 1
ATOM 4245 C C . ARG B 1 211 ? -3.436 4.418 -24.156 1 97.38 211 ARG B C 1
ATOM 4247 O O . ARG B 1 211 ? -4.594 3.99 -24.125 1 97.38 211 ARG B O 1
ATOM 4254 N N . ARG B 1 212 ? -2.855 4.855 -23.062 1 97.69 212 ARG B N 1
ATOM 4255 C CA . ARG B 1 212 ? -3.453 4.703 -21.734 1 97.69 212 ARG B CA 1
ATOM 4256 C C . ARG B 1 212 ? -4.688 5.586 -21.578 1 97.69 212 ARG B C 1
ATOM 4258 O O . ARG B 1 212 ? -4.918 6.48 -22.406 1 97.69 212 ARG B O 1
ATOM 4265 N N . ILE B 1 213 ? -5.457 5.285 -20.625 1 97.88 213 ILE B N 1
ATOM 4266 C CA . ILE B 1 213 ? -6.496 6.215 -20.188 1 97.88 213 ILE B CA 1
ATOM 4267 C C . ILE B 1 213 ? -5.852 7.461 -19.578 1 97.88 213 ILE B C 1
ATOM 4269 O O . ILE B 1 213 ? -5.215 7.387 -18.531 1 97.88 213 ILE B O 1
ATOM 4273 N N . GLU B 1 214 ? -5.953 8.578 -20.156 1 95.12 214 GLU B N 1
ATOM 4274 C CA . GLU B 1 214 ? -5.23 9.781 -19.766 1 95.12 214 GLU B CA 1
ATOM 4275 C C . GLU B 1 214 ? -5.602 10.219 -18.359 1 95.12 214 GLU B C 1
ATOM 4277 O O . GLU B 1 214 ? -4.742 10.648 -17.578 1 95.12 214 GLU B O 1
ATOM 4282 N N . ASN B 1 215 ? -6.898 10.188 -18.016 1 94.94 215 ASN B N 1
ATOM 4283 C CA . ASN B 1 215 ? -7.41 10.5 -16.672 1 94.94 215 ASN B CA 1
ATOM 4284 C C . ASN B 1 215 ? -8.164 9.32 -16.078 1 94.94 215 ASN B C 1
ATOM 4286 O O . ASN B 1 215 ? -9.398 9.336 -16.016 1 94.94 215 ASN B O 1
ATOM 4290 N N . PRO B 1 216 ? -7.402 8.367 -15.586 1 97.5 216 PRO B N 1
ATOM 4291 C CA . PRO B 1 216 ? -8.062 7.16 -15.078 1 97.5 216 PRO B CA 1
ATOM 4292 C C . PRO B 1 216 ? -8.922 7.43 -13.852 1 97.5 216 PRO B C 1
ATOM 4294 O O . PRO B 1 216 ? -8.758 8.461 -13.188 1 97.5 216 PRO B O 1
ATOM 4297 N N . GLN B 1 217 ? -9.82 6.559 -13.57 1 97.81 217 GLN B N 1
ATOM 4298 C CA . GLN B 1 217 ? -10.773 6.688 -12.469 1 97.81 217 GLN B CA 1
ATOM 4299 C C . GLN B 1 217 ? -10.062 6.668 -11.117 1 97.81 217 GLN B C 1
ATOM 4301 O O . GLN B 1 217 ? -10.625 7.094 -10.109 1 97.81 217 GLN B O 1
ATOM 4306 N N . SER B 1 218 ? -8.883 6.121 -11.086 1 98.12 218 SER B N 1
ATOM 4307 C CA . SER B 1 218 ? -8.109 6.086 -9.844 1 98.12 218 SER B CA 1
ATOM 4308 C C . SER B 1 218 ? -7.055 7.188 -9.82 1 98.12 218 SER B C 1
ATOM 4310 O O . SER B 1 218 ? -6.172 7.23 -10.68 1 98.12 218 SER B O 1
ATOM 4312 N N . TRP B 1 219 ? -7.148 8.109 -8.805 1 97.62 219 TRP B N 1
ATOM 4313 C CA . TRP B 1 219 ? -6.105 9.109 -8.617 1 97.62 219 TRP B CA 1
ATOM 4314 C C . TRP B 1 219 ? -4.812 8.469 -8.133 1 97.62 219 TRP B C 1
ATOM 4316 O O . TRP B 1 219 ? -3.727 8.789 -8.625 1 97.62 219 TRP B O 1
ATOM 4326 N N . TYR B 1 220 ? -4.906 7.566 -7.23 1 97.56 220 TYR B N 1
ATOM 4327 C CA . TYR B 1 220 ? -3.779 6.949 -6.539 1 97.56 220 TYR B CA 1
ATOM 4328 C C . TYR B 1 220 ? -2.939 6.121 -7.504 1 97.56 220 TYR B C 1
ATOM 4330 O O . TYR B 1 220 ? -1.715 6.055 -7.371 1 97.56 220 TYR B O 1
ATOM 4338 N N . LEU B 1 221 ? -3.6 5.504 -8.523 1 97.69 221 LEU B N 1
ATOM 4339 C CA . LEU B 1 221 ? -2.924 4.582 -9.422 1 97.69 221 LEU B CA 1
ATOM 4340 C C . LEU B 1 221 ? -2.777 5.188 -10.812 1 97.69 221 LEU B C 1
ATOM 4342 O O . LEU B 1 221 ? -2.59 4.461 -11.797 1 97.69 221 LEU B O 1
ATOM 4346 N N . ASP B 1 222 ? -2.889 6.484 -10.883 1 97.19 222 ASP B N 1
ATOM 4347 C CA . ASP B 1 222 ? -2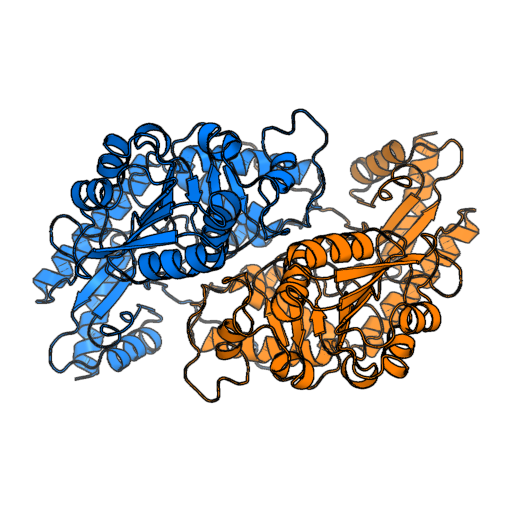.729 7.199 -12.148 1 97.19 222 ASP B CA 1
ATOM 4348 C C . ASP B 1 222 ? -1.264 7.227 -12.578 1 97.19 222 ASP B C 1
ATOM 4350 O O . ASP B 1 222 ? -0.471 8.008 -12.062 1 97.19 222 ASP B O 1
ATOM 4354 N N . LEU B 1 223 ? -0.948 6.473 -13.586 1 95.69 223 LEU B N 1
ATOM 4355 C CA . LEU B 1 223 ? 0.437 6.352 -14.031 1 95.69 223 LEU B CA 1
ATOM 4356 C C . LEU B 1 223 ? 0.925 7.652 -14.656 1 95.69 223 LEU B C 1
ATOM 4358 O O . LEU B 1 223 ? 2.129 7.918 -14.688 1 95.69 223 LEU B O 1
ATOM 4362 N N . GLY B 1 224 ? 0.002 8.398 -15.219 1 93.44 224 GLY B N 1
ATOM 4363 C CA . GLY B 1 224 ? 0.382 9.703 -15.734 1 93.44 224 GLY B CA 1
ATOM 4364 C C . GLY B 1 224 ? 0.916 10.633 -14.656 1 93.44 224 GLY B C 1
ATOM 4365 O O . GLY B 1 224 ? 1.82 11.43 -14.914 1 93.44 224 GLY B O 1
ATOM 4366 N N . MET B 1 225 ? 0.376 10.508 -13.461 1 91.12 225 MET B N 1
ATOM 4367 C CA . MET B 1 225 ? 0.812 11.328 -12.328 1 91.12 225 MET B CA 1
ATOM 4368 C C . MET B 1 225 ? 2.043 10.719 -11.664 1 91.12 225 MET B C 1
ATOM 4370 O O . MET B 1 225 ? 2.918 11.445 -11.188 1 91.12 225 MET B O 1
ATOM 4374 N N . LEU B 1 226 ? 2.133 9.406 -11.57 1 85.25 226 LEU B N 1
ATOM 4375 C CA . LEU B 1 226 ? 3.238 8.695 -10.93 1 85.25 226 LEU B CA 1
ATOM 4376 C C . LEU B 1 226 ? 4.504 8.789 -11.781 1 85.25 226 LEU B C 1
ATOM 4378 O O . LEU B 1 226 ? 5.613 8.688 -11.25 1 85.25 226 LEU B O 1
ATOM 4382 N N . GLY B 1 227 ? 4.434 8.82 -13.047 1 63.94 227 GLY B N 1
ATOM 4383 C CA . GLY B 1 227 ? 5.539 8.805 -13.984 1 63.94 227 GLY B CA 1
ATOM 4384 C C . GLY B 1 227 ? 6.496 9.961 -13.805 1 63.94 227 GLY B C 1
ATOM 4385 O O . GLY B 1 227 ? 7.684 9.852 -14.117 1 63.94 227 GLY B O 1
ATOM 4386 N N . GLY B 1 228 ? 5.941 11.023 -13.359 1 58.34 228 GLY B N 1
ATOM 4387 C CA . GLY B 1 228 ? 6.883 12.094 -13.078 1 58.34 228 GLY B CA 1
ATOM 4388 C C . GLY B 1 228 ? 7.891 11.734 -12.008 1 58.34 228 GLY B C 1
ATOM 4389 O O . GLY B 1 228 ? 8.938 12.383 -11.891 1 58.34 228 GLY B O 1
ATOM 4390 N N . TYR B 1 229 ? 7.492 10.797 -11.266 1 50.94 229 TYR B N 1
ATOM 4391 C CA . TYR B 1 229 ? 8.344 10.336 -10.172 1 50.94 229 TYR B CA 1
ATOM 4392 C C . TYR B 1 229 ? 9.461 9.438 -10.688 1 50.94 229 TYR B C 1
ATOM 4394 O O . TYR B 1 229 ? 10.562 9.43 -10.133 1 50.94 229 TYR B O 1
ATOM 4402 N N . VAL B 1 230 ? 9.047 8.586 -11.742 1 50 230 VAL B N 1
ATOM 4403 C CA . VAL B 1 230 ? 10.023 7.621 -12.242 1 50 230 VAL B CA 1
ATOM 4404 C C . VAL B 1 230 ? 10.531 8.078 -13.609 1 50 230 VAL B C 1
ATOM 4406 O O . VAL B 1 230 ? 9.867 8.836 -14.305 1 50 230 VAL B O 1
ATOM 4409 N N . GLY B 1 231 ? 11.875 7.742 -14.062 1 49.41 231 GLY B N 1
ATOM 4410 C CA . GLY B 1 231 ? 12.867 7.832 -15.125 1 49.41 231 GLY B CA 1
ATOM 4411 C C . GLY B 1 231 ? 12.617 8.977 -16.078 1 49.41 231 GLY B C 1
ATOM 4412 O O . GLY B 1 231 ? 13.523 9.406 -16.797 1 49.41 231 GLY B O 1
ATOM 4413 N N . GLU B 1 232 ? 11.25 9.188 -16.469 1 45.03 232 GLU B N 1
ATOM 4414 C CA . GLU B 1 232 ? 11.219 10.266 -17.453 1 45.03 232 GLU B CA 1
ATOM 4415 C C . GLU B 1 232 ? 11.32 11.633 -16.781 1 45.03 232 GLU B C 1
ATOM 4417 O O . GLU B 1 232 ? 11.242 12.664 -17.438 1 45.03 232 GLU B O 1
ATOM 4422 N N . ALA B 1 233 ? 11.336 11.578 -15.602 1 42.09 233 ALA B N 1
ATOM 4423 C CA . ALA B 1 233 ? 11.367 12.938 -15.078 1 42.09 233 ALA B CA 1
ATOM 4424 C C . ALA B 1 233 ? 12.75 13.562 -15.242 1 42.09 233 ALA B C 1
ATOM 4426 O O . ALA B 1 233 ? 13.688 13.219 -14.516 1 42.09 233 ALA B O 1
ATOM 4427 N N . LYS B 1 234 ? 13.328 13.781 -16.562 1 45.53 234 LYS B N 1
ATOM 4428 C CA . LYS B 1 234 ? 14.539 14.57 -16.812 1 45.53 234 LYS B CA 1
ATOM 4429 C C . LYS B 1 234 ? 14.602 15.781 -15.891 1 45.53 234 LYS B C 1
ATOM 4431 O O . LYS B 1 234 ? 15.633 16.453 -15.812 1 45.53 234 LYS B O 1
ATOM 4436 N N . GLY B 1 235 ? 13.461 15.992 -14.984 1 44.81 235 GLY B N 1
ATOM 4437 C CA . GLY B 1 235 ? 13.422 17.172 -14.133 1 44.81 235 GLY B CA 1
ATOM 4438 C C . GLY B 1 235 ? 13.039 16.844 -12.695 1 44.81 235 GLY B C 1
ATOM 4439 O O . GLY B 1 235 ? 13.211 15.719 -12.242 1 44.81 235 GLY B O 1
ATOM 4440 N N . LYS B 1 236 ? 12.75 17.859 -11.859 1 54 236 LYS B N 1
ATOM 4441 C CA . LYS B 1 236 ? 12.352 17.812 -10.461 1 54 236 LYS B CA 1
ATOM 4442 C C . LYS B 1 236 ? 11.211 16.812 -10.258 1 54 236 LYS B C 1
ATOM 4444 O O . LYS B 1 236 ? 10.203 16.859 -10.953 1 54 236 LYS B O 1
ATOM 4449 N N . ARG B 1 237 ? 11.539 15.695 -9.539 1 63.62 237 ARG B N 1
ATOM 4450 C CA . ARG B 1 237 ? 10.523 14.695 -9.219 1 63.62 237 ARG B CA 1
ATOM 4451 C C . ARG B 1 237 ? 9.352 15.32 -8.469 1 63.62 237 ARG B C 1
ATOM 4453 O O . ARG B 1 237 ? 9.547 16.188 -7.613 1 63.62 237 ARG B O 1
ATOM 4460 N N . THR B 1 238 ? 8.172 15.164 -9.07 1 67.56 238 THR B N 1
ATOM 4461 C CA . THR B 1 238 ? 6.949 15.719 -8.492 1 67.56 238 THR B CA 1
ATOM 4462 C C . THR B 1 238 ? 6.383 14.781 -7.43 1 67.56 238 THR B C 1
ATOM 4464 O O . THR B 1 238 ? 6.398 13.562 -7.598 1 67.56 238 THR B O 1
ATOM 4467 N N . TYR B 1 239 ? 6.023 15.445 -6.426 1 71.62 239 TYR B N 1
ATOM 4468 C CA . TYR B 1 239 ? 5.406 14.742 -5.309 1 71.62 239 TYR B CA 1
ATOM 4469 C C . TYR B 1 239 ? 4.016 14.242 -5.676 1 71.62 239 TYR B C 1
ATOM 4471 O O . TYR B 1 239 ? 3.152 15.031 -6.07 1 71.62 239 TYR B O 1
ATOM 4479 N N . HIS B 1 240 ? 3.738 12.961 -5.715 1 87.5 240 HIS B N 1
ATOM 4480 C CA . HIS B 1 240 ? 2.414 12.367 -5.852 1 87.5 240 HIS B CA 1
ATOM 4481 C C . HIS B 1 240 ? 1.854 11.953 -4.492 1 87.5 240 HIS B C 1
ATOM 4483 O O . HIS B 1 240 ? 0.84 12.492 -4.043 1 87.5 240 HIS B O 1
ATOM 4489 N N . HIS B 1 241 ? 2.588 11.148 -3.812 1 88.75 241 HIS B N 1
ATOM 4490 C CA . HIS B 1 241 ? 2.295 10.734 -2.445 1 88.75 241 HIS B CA 1
ATOM 4491 C C . HIS B 1 241 ? 3.557 10.266 -1.729 1 88.75 241 HIS B C 1
ATOM 4493 O O . HIS B 1 241 ? 4.602 10.086 -2.359 1 88.75 241 HIS B O 1
ATOM 4499 N N . THR B 1 242 ? 3.412 10.172 -0.423 1 86.56 242 THR B N 1
ATOM 4500 C CA . THR B 1 242 ? 4.555 9.672 0.338 1 86.56 242 THR B CA 1
ATOM 4501 C C . THR B 1 242 ? 4.828 8.211 0.006 1 86.56 242 THR B C 1
ATOM 4503 O O . THR B 1 242 ? 3.967 7.352 0.202 1 86.56 242 THR B O 1
ATOM 4506 N N . ALA B 1 243 ? 6.012 7.945 -0.459 1 89.94 243 ALA B N 1
ATOM 4507 C CA . ALA B 1 243 ? 6.41 6.586 -0.816 1 89.94 243 ALA B CA 1
ATOM 4508 C C . ALA B 1 243 ? 6.668 5.742 0.431 1 89.94 243 ALA B C 1
ATOM 4510 O O . ALA B 1 243 ? 7.055 6.27 1.476 1 89.94 243 ALA B O 1
ATOM 4511 N N . PRO B 1 244 ? 6.41 4.434 0.293 1 94.81 244 PRO B N 1
ATOM 4512 C CA . PRO B 1 244 ? 6.82 3.527 1.367 1 94.81 244 PRO B CA 1
ATOM 4513 C C . PRO B 1 244 ? 8.328 3.291 1.393 1 94.81 244 PRO B C 1
ATOM 4515 O O . PRO B 1 244 ? 8.797 2.211 1.021 1 94.81 244 PRO B O 1
ATOM 4518 N N . VAL B 1 245 ? 9.062 4.191 1.924 1 94.94 245 VAL B N 1
ATOM 4519 C CA . VAL B 1 245 ? 10.516 4.32 1.816 1 94.94 245 VAL B CA 1
ATOM 4520 C C . VAL B 1 245 ? 11.188 3.066 2.369 1 94.94 245 VAL B C 1
ATOM 4522 O O . VAL B 1 245 ? 12.094 2.516 1.744 1 94.94 245 VAL B O 1
ATOM 4525 N N . ALA B 1 246 ? 10.719 2.59 3.537 1 96.25 246 ALA B N 1
ATOM 4526 C CA . ALA B 1 246 ? 11.328 1.409 4.145 1 96.25 246 ALA B CA 1
ATOM 4527 C C . ALA B 1 246 ? 11.172 0.188 3.24 1 96.25 246 ALA B C 1
ATOM 4529 O O . ALA B 1 246 ? 12.117 -0.585 3.064 1 96.25 246 ALA B O 1
ATOM 4530 N N . MET B 1 247 ? 9.984 0.037 2.666 1 97.5 247 MET B N 1
ATOM 4531 C CA . MET B 1 247 ? 9.711 -1.103 1.794 1 97.5 247 MET B CA 1
ATOM 4532 C C . MET B 1 247 ? 10.531 -1.012 0.509 1 97.5 247 MET B C 1
ATOM 4534 O O . MET B 1 247 ? 10.953 -2.033 -0.036 1 97.5 247 MET B O 1
ATOM 4538 N N . VAL B 1 248 ? 10.719 0.194 0.034 1 97.19 248 VAL B N 1
ATOM 4539 C CA . VAL B 1 248 ? 11.531 0.369 -1.165 1 97.19 248 VAL B CA 1
ATOM 4540 C C . VAL B 1 248 ? 12.984 -0.017 -0.87 1 97.19 248 VAL B C 1
ATOM 4542 O O . VAL B 1 248 ? 13.633 -0.683 -1.68 1 97.19 248 VAL B O 1
ATOM 4545 N N . CYS B 1 249 ? 13.484 0.38 0.3 1 97.38 249 CYS B N 1
ATOM 4546 C CA . CYS B 1 249 ? 14.828 -0.026 0.698 1 97.38 249 CYS B CA 1
ATOM 4547 C C . CYS B 1 249 ? 14.93 -1.542 0.815 1 97.38 249 CYS B C 1
ATOM 4549 O O . CYS B 1 249 ? 15.938 -2.135 0.433 1 97.38 249 CYS B O 1
ATOM 4551 N N . SER B 1 250 ? 13.906 -2.135 1.337 1 98.38 250 SER B N 1
ATOM 4552 C CA . SER B 1 250 ? 13.852 -3.59 1.45 1 98.38 250 SER B CA 1
ATOM 4553 C C . SER B 1 250 ? 13.875 -4.254 0.078 1 98.38 250 SER B C 1
ATOM 4555 O O . SER B 1 250 ? 14.617 -5.215 -0.138 1 98.38 250 SER B O 1
ATOM 4557 N N . LEU B 1 251 ? 13.047 -3.74 -0.817 1 98.69 251 LEU B N 1
ATOM 4558 C CA . LEU B 1 251 ? 13.016 -4.27 -2.176 1 98.69 251 LEU B CA 1
ATOM 4559 C C . LEU B 1 251 ? 14.375 -4.113 -2.85 1 98.69 251 LEU B C 1
ATOM 4561 O O . LEU B 1 251 ? 14.836 -5.027 -3.537 1 98.69 251 LEU B O 1
ATOM 4565 N N . HIS B 1 252 ? 14.984 -2.961 -2.662 1 98.38 252 HIS B N 1
ATOM 4566 C CA . HIS B 1 252 ? 16.312 -2.705 -3.197 1 98.38 252 HIS B CA 1
ATOM 4567 C C . HIS B 1 252 ? 17.297 -3.779 -2.754 1 98.38 252 HIS B C 1
ATOM 4569 O O . HIS B 1 252 ? 18.016 -4.352 -3.582 1 98.38 252 HIS B O 1
ATOM 4575 N N . ALA B 1 253 ? 17.297 -4.074 -1.467 1 98.38 253 ALA B N 1
ATOM 4576 C CA . ALA B 1 253 ? 18.219 -5.074 -0.912 1 98.38 253 ALA B CA 1
ATOM 4577 C C . ALA B 1 253 ? 17.891 -6.465 -1.451 1 98.38 253 ALA B C 1
ATOM 4579 O O . ALA B 1 253 ? 18.812 -7.234 -1.767 1 98.38 253 ALA B O 1
ATOM 4580 N N . GLY B 1 254 ? 16.594 -6.773 -1.522 1 98.56 254 GLY B N 1
ATOM 4581 C CA . GLY B 1 254 ? 16.188 -8.062 -2.068 1 98.56 254 GLY B CA 1
ATOM 4582 C C . GLY B 1 254 ? 16.609 -8.25 -3.514 1 98.56 254 GLY B C 1
ATOM 4583 O O . GLY B 1 254 ? 17.094 -9.32 -3.887 1 98.56 254 GLY B O 1
ATOM 4584 N N . LEU B 1 255 ? 16.438 -7.227 -4.305 1 98.81 255 LEU B N 1
ATOM 4585 C CA . LEU B 1 255 ? 16.797 -7.293 -5.711 1 98.81 255 LEU B CA 1
ATOM 4586 C C . LEU B 1 255 ? 18.312 -7.418 -5.871 1 98.81 255 LEU B C 1
ATOM 4588 O O . LEU B 1 255 ? 18.797 -8.164 -6.727 1 98.81 255 LEU B O 1
ATOM 4592 N N . LYS B 1 256 ? 19.078 -6.625 -5.039 1 98.5 256 LYS B N 1
ATOM 4593 C CA . LYS B 1 256 ? 20.531 -6.766 -5.074 1 98.5 256 LYS B CA 1
ATOM 4594 C C . LYS B 1 256 ? 20.953 -8.203 -4.777 1 98.5 256 LYS B C 1
ATOM 4596 O O . LYS B 1 256 ? 21.859 -8.734 -5.422 1 98.5 256 LYS B O 1
ATOM 4601 N N . ARG B 1 257 ? 20.328 -8.828 -3.832 1 98.38 257 ARG B N 1
ATOM 4602 C CA . ARG B 1 257 ? 20.609 -10.211 -3.467 1 98.38 257 ARG B CA 1
ATOM 4603 C C . ARG B 1 257 ? 20.359 -11.156 -4.641 1 98.38 257 ARG B C 1
ATOM 4605 O O . ARG B 1 257 ? 21.156 -12.047 -4.914 1 98.38 257 ARG B O 1
ATOM 4612 N N . ILE B 1 258 ? 19.25 -11.047 -5.336 1 98.62 258 ILE B N 1
ATOM 4613 C CA . ILE B 1 258 ? 18.844 -11.867 -6.48 1 98.62 258 ILE B CA 1
ATOM 4614 C C . ILE B 1 258 ? 19.844 -11.664 -7.625 1 98.62 258 ILE B C 1
ATOM 4616 O O . ILE B 1 258 ? 20.297 -12.641 -8.227 1 98.62 258 ILE B O 1
ATOM 4620 N N . LEU B 1 259 ? 20.156 -10.43 -7.891 1 98.56 259 LEU B N 1
ATOM 4621 C CA . LEU B 1 259 ? 20.984 -10.109 -9.047 1 98.56 259 LEU B CA 1
ATOM 4622 C C . LEU B 1 259 ? 22.438 -10.5 -8.797 1 98.56 259 LEU B C 1
ATOM 4624 O O . LEU B 1 259 ? 23.172 -10.82 -9.734 1 98.56 259 LEU B O 1
ATOM 4628 N N . ALA B 1 260 ? 22.859 -10.477 -7.512 1 98.5 260 ALA B N 1
ATOM 4629 C CA . ALA B 1 260 ? 24.188 -10.992 -7.168 1 98.5 260 ALA B CA 1
ATOM 4630 C C . ALA B 1 260 ? 24.297 -12.477 -7.48 1 98.5 260 ALA B C 1
ATOM 4632 O O . ALA B 1 260 ? 25.359 -12.953 -7.887 1 98.5 260 ALA B O 1
ATOM 4633 N N . GLU B 1 261 ? 23.25 -13.203 -7.27 1 98.19 261 GLU B N 1
ATOM 4634 C CA . GLU B 1 261 ? 23.188 -14.625 -7.609 1 98.19 261 GLU B CA 1
ATOM 4635 C C . GLU B 1 261 ? 23.125 -14.828 -9.125 1 98.19 261 GLU B C 1
ATOM 4637 O O . GLU B 1 261 ? 23.719 -15.773 -9.648 1 98.19 261 GLU B O 1
ATOM 4642 N N . GLY B 1 262 ? 22.5 -13.883 -9.828 1 98.31 262 GLY B N 1
ATOM 4643 C CA . GLY B 1 262 ? 22.25 -13.992 -11.25 1 98.31 262 GLY B CA 1
ATOM 4644 C C . GLY B 1 262 ? 20.906 -14.641 -11.57 1 98.31 262 GLY B C 1
ATOM 4645 O O . GLY B 1 262 ? 20.609 -15.727 -11.062 1 98.31 262 GLY B O 1
ATOM 4646 N N . LEU B 1 263 ? 20.172 -14.062 -12.422 1 98 263 LEU B N 1
ATOM 4647 C CA . LEU B 1 263 ? 18.797 -14.469 -12.688 1 98 263 LEU B CA 1
ATOM 4648 C C . LEU B 1 263 ? 18.75 -15.898 -13.219 1 98 263 LEU B C 1
ATOM 4650 O O . LEU B 1 263 ? 17.859 -16.672 -12.836 1 98 263 LEU B O 1
ATOM 4654 N N . ASP B 1 264 ? 19.672 -16.25 -14.086 1 98.38 264 ASP B N 1
ATOM 4655 C CA . ASP B 1 264 ? 19.688 -17.609 -14.633 1 98.38 264 ASP B CA 1
ATOM 4656 C C . ASP B 1 264 ? 19.828 -18.641 -13.523 1 98.38 264 ASP B C 1
ATOM 4658 O O . ASP B 1 264 ? 19.172 -19.688 -13.555 1 98.38 264 ASP B O 1
ATOM 4662 N N . ASN B 1 265 ? 20.688 -18.344 -12.562 1 98.69 265 ASN B N 1
ATOM 4663 C CA . ASN B 1 265 ? 20.875 -19.234 -11.43 1 98.69 265 ASN B CA 1
ATOM 4664 C C . ASN B 1 265 ? 19.641 -19.281 -10.539 1 98.69 265 ASN B C 1
ATOM 4666 O O . ASN B 1 265 ? 19.281 -20.344 -10.031 1 98.69 265 ASN B O 1
ATOM 4670 N N . VAL B 1 266 ? 19.031 -18.156 -10.328 1 98.75 266 VAL B N 1
ATOM 4671 C CA . VAL B 1 266 ? 17.812 -18.078 -9.531 1 98.75 266 VAL B CA 1
ATOM 4672 C C . VAL B 1 266 ? 16.719 -18.922 -10.18 1 98.75 266 VAL B C 1
ATOM 4674 O O . VAL B 1 266 ? 16.047 -19.703 -9.508 1 98.75 266 VAL B O 1
ATOM 4677 N N . TRP B 1 267 ? 16.562 -18.781 -11.516 1 98.75 267 TRP B N 1
ATOM 4678 C CA . TRP B 1 267 ? 15.578 -19.578 -12.25 1 98.75 267 TRP B CA 1
ATOM 4679 C C . TRP B 1 267 ? 15.883 -21.078 -12.125 1 98.75 267 TRP B C 1
ATOM 4681 O O . TRP B 1 267 ? 14.984 -21.875 -11.875 1 98.75 267 TRP B O 1
ATOM 4691 N N . ALA B 1 268 ? 17.109 -21.391 -12.234 1 98.75 268 ALA B N 1
ATOM 4692 C CA . ALA B 1 268 ? 17.531 -22.781 -12.219 1 98.75 268 ALA B CA 1
ATOM 4693 C C . ALA B 1 268 ? 17.25 -23.438 -10.867 1 98.75 268 ALA B C 1
ATOM 4695 O O . ALA B 1 268 ? 16.844 -24.594 -10.805 1 98.75 268 ALA B O 1
ATOM 4696 N N . ARG B 1 269 ? 17.547 -22.75 -9.797 1 98.38 269 ARG B N 1
ATOM 4697 C CA . ARG B 1 269 ? 17.328 -23.359 -8.484 1 98.38 269 ARG B CA 1
ATOM 4698 C C . ARG B 1 269 ? 15.844 -23.531 -8.195 1 98.38 269 ARG B C 1
ATOM 4700 O O . ARG B 1 269 ? 15.445 -24.516 -7.559 1 98.38 269 ARG B O 1
ATOM 4707 N N . HIS B 1 270 ? 15.023 -22.547 -8.633 1 98.88 270 HIS B N 1
ATOM 4708 C CA . HIS B 1 270 ? 13.586 -22.75 -8.516 1 98.88 270 HIS B CA 1
ATOM 4709 C C . HIS B 1 270 ? 13.133 -23.969 -9.289 1 98.88 270 HIS B C 1
ATOM 4711 O O . HIS B 1 270 ? 12.352 -24.781 -8.781 1 98.88 270 HIS B O 1
ATOM 4717 N N . GLU B 1 271 ? 13.602 -24.094 -10.5 1 98.81 271 GLU B N 1
ATOM 4718 C CA . GLU B 1 271 ? 13.266 -25.234 -11.344 1 98.81 271 GLU B CA 1
ATOM 4719 C C . GLU B 1 271 ? 13.688 -26.547 -10.688 1 98.81 271 GLU B C 1
ATOM 4721 O O . GLU B 1 271 ? 12.914 -27.5 -10.648 1 98.81 271 GLU B O 1
ATOM 4726 N N . ALA B 1 272 ? 14.875 -26.594 -10.203 1 98.81 272 ALA B N 1
ATOM 4727 C CA . ALA B 1 272 ? 15.414 -27.797 -9.586 1 98.81 272 ALA B CA 1
ATOM 4728 C C . ALA B 1 272 ? 14.609 -28.188 -8.352 1 98.81 272 ALA B C 1
ATOM 4730 O O . ALA B 1 272 ? 14.281 -29.375 -8.156 1 98.81 272 ALA B O 1
ATOM 4731 N N . ALA B 1 273 ? 14.359 -27.234 -7.496 1 98.88 273 ALA B N 1
ATOM 4732 C CA . ALA B 1 273 ? 13.594 -27.484 -6.281 1 98.88 273 ALA B CA 1
ATOM 4733 C C . ALA B 1 273 ? 12.18 -27.969 -6.617 1 98.88 273 ALA B C 1
ATOM 4735 O O . ALA B 1 273 ? 11.68 -28.922 -6.004 1 98.88 273 ALA B O 1
ATOM 4736 N N . GLY B 1 274 ? 11.539 -27.281 -7.551 1 98.81 274 GLY B N 1
ATOM 4737 C CA . GLY B 1 274 ? 10.211 -27.688 -7.977 1 98.81 274 GLY B CA 1
ATOM 4738 C C . GLY B 1 274 ? 10.148 -29.094 -8.523 1 98.81 274 GLY B C 1
ATOM 4739 O O . GLY B 1 274 ? 9.273 -29.875 -8.141 1 98.81 274 GLY B O 1
ATOM 4740 N N . LYS B 1 275 ? 11.07 -29.406 -9.406 1 98.69 275 LYS B N 1
ATOM 4741 C CA . LYS B 1 275 ? 11.133 -30.75 -9.992 1 98.69 275 LYS B CA 1
ATOM 4742 C C . LYS B 1 275 ? 11.336 -31.812 -8.914 1 98.69 275 LYS B C 1
ATOM 4744 O O . LYS B 1 275 ? 10.695 -32.875 -8.938 1 98.69 275 LYS B O 1
ATOM 4749 N N . ALA B 1 276 ? 12.242 -31.531 -7.996 1 98.88 276 ALA B N 1
ATOM 4750 C CA . ALA B 1 276 ? 12.508 -32.469 -6.906 1 98.88 276 ALA B CA 1
ATOM 4751 C C . ALA B 1 276 ? 11.258 -32.688 -6.062 1 98.88 276 ALA B C 1
ATOM 4753 O O . ALA B 1 276 ? 10.977 -33.812 -5.645 1 98.88 276 ALA B O 1
ATOM 4754 N N . LEU B 1 277 ? 10.539 -31.641 -5.793 1 98.94 277 LEU B N 1
ATOM 4755 C CA . LEU B 1 277 ? 9.305 -31.781 -5.023 1 98.94 277 LEU B CA 1
ATOM 4756 C C . LEU B 1 277 ? 8.266 -32.594 -5.797 1 98.94 277 LEU B C 1
ATOM 4758 O O . LEU B 1 277 ? 7.598 -33.438 -5.238 1 98.94 277 LEU B O 1
ATOM 4762 N N . HIS B 1 278 ? 8.055 -32.25 -7.121 1 98.88 278 HIS B N 1
ATOM 4763 C CA . HIS B 1 278 ? 7.137 -32.969 -7.973 1 98.88 278 HIS B CA 1
ATOM 4764 C C . HIS B 1 278 ? 7.441 -34.469 -7.945 1 98.88 278 HIS B C 1
ATOM 4766 O O . HIS B 1 278 ? 6.551 -35.281 -7.703 1 98.88 278 HIS B O 1
ATOM 4772 N N . ASP B 1 279 ? 8.68 -34.781 -8.156 1 98.75 279 ASP B N 1
ATOM 4773 C CA . ASP B 1 279 ? 9.109 -36.156 -8.203 1 98.75 279 ASP B CA 1
ATOM 4774 C C . ASP B 1 279 ? 8.891 -36.844 -6.859 1 98.75 279 ASP B C 1
ATOM 4776 O O . ASP B 1 279 ? 8.375 -37.969 -6.801 1 98.75 279 ASP B O 1
ATOM 4780 N N . GLY B 1 280 ? 9.305 -36.188 -5.793 1 98.81 280 GLY B N 1
ATOM 4781 C CA . GLY B 1 280 ? 9.141 -36.75 -4.457 1 98.81 280 GLY B CA 1
ATOM 4782 C C . GLY B 1 280 ? 7.695 -37.031 -4.094 1 98.81 280 GLY B C 1
ATOM 4783 O O . GLY B 1 280 ? 7.375 -38.062 -3.539 1 98.81 280 GLY B O 1
ATOM 4784 N N . LEU B 1 281 ? 6.816 -36.094 -4.363 1 98.75 281 LEU B N 1
ATOM 4785 C CA . LEU B 1 281 ? 5.391 -36.25 -4.09 1 98.75 281 LEU B CA 1
ATOM 4786 C C . LEU B 1 281 ? 4.82 -37.438 -4.883 1 98.75 281 LEU B C 1
ATOM 4788 O O . LEU B 1 281 ? 4.059 -38.25 -4.344 1 98.75 281 LEU B O 1
ATOM 4792 N N . GLN B 1 282 ? 5.148 -37.5 -6.152 1 98.44 282 GLN B N 1
ATOM 4793 C CA . GLN B 1 282 ? 4.648 -38.594 -6.992 1 98.44 282 GLN B CA 1
ATOM 4794 C C . GLN B 1 282 ? 5.188 -39.938 -6.527 1 98.44 282 GLN B C 1
ATOM 4796 O O . GLN B 1 282 ? 4.469 -40.938 -6.551 1 98.44 282 GLN B O 1
ATOM 4801 N N . GLU B 1 283 ? 6.41 -39.969 -6.145 1 98.38 283 GLU B N 1
ATOM 4802 C CA . GLU B 1 283 ? 6.996 -41.188 -5.598 1 98.38 283 GLU B CA 1
ATOM 4803 C C . GLU B 1 283 ? 6.254 -41.656 -4.344 1 98.38 283 GLU B C 1
ATOM 4805 O O . GLU B 1 283 ? 6.148 -42.844 -4.082 1 98.38 283 GLU B O 1
ATOM 4810 N N . GLN B 1 284 ? 5.777 -40.688 -3.584 1 97.94 284 GLN B N 1
ATOM 4811 C CA . GLN B 1 284 ? 5.043 -41 -2.357 1 97.94 284 GLN B CA 1
ATOM 4812 C C . GLN B 1 284 ? 3.584 -41.312 -2.654 1 97.94 284 GLN B C 1
ATOM 4814 O O . GLN B 1 284 ? 2.801 -41.562 -1.736 1 97.94 284 GLN B O 1
ATOM 4819 N N . GLY B 1 285 ? 3.215 -41.219 -3.922 1 97.44 285 GLY B N 1
ATOM 4820 C CA . GLY B 1 285 ? 1.886 -41.656 -4.32 1 97.44 285 GLY B CA 1
ATOM 4821 C C . GLY B 1 285 ? 0.909 -40.5 -4.496 1 97.44 285 GLY B C 1
ATOM 4822 O O . GLY B 1 285 ? -0.28 -40.719 -4.734 1 97.44 285 GLY B O 1
ATOM 4823 N N . PHE B 1 286 ? 1.355 -39.312 -4.406 1 98.31 286 PHE B N 1
ATOM 4824 C CA . PHE B 1 286 ? 0.473 -38.156 -4.586 1 98.31 286 PHE B CA 1
ATOM 4825 C C . PHE B 1 286 ? 0.222 -37.906 -6.066 1 98.31 286 PHE B C 1
ATOM 4827 O O . PHE B 1 286 ? 1.052 -38.25 -6.914 1 98.31 286 PHE B O 1
ATOM 4834 N N . GLU B 1 287 ? -0.921 -37.406 -6.309 1 98.56 287 GLU B N 1
ATOM 4835 C CA . GLU B 1 287 ? -1.253 -36.906 -7.637 1 98.56 287 GLU B CA 1
ATOM 4836 C C . GLU B 1 287 ? -1.134 -35.375 -7.699 1 98.56 287 GLU B C 1
ATOM 4838 O O . GLU B 1 287 ? -1.642 -34.656 -6.82 1 98.56 287 GLU B O 1
ATOM 4843 N N . LEU B 1 288 ? -0.431 -34.938 -8.656 1 98.75 288 LEU B N 1
ATOM 4844 C CA . LEU B 1 288 ? -0.312 -33.469 -8.844 1 98.75 288 LEU B CA 1
ATOM 4845 C C . LEU B 1 288 ? -1.511 -32.938 -9.609 1 98.75 288 LEU B C 1
ATOM 4847 O O . LEU B 1 288 ? -2.025 -33.594 -10.516 1 98.75 288 LEU B O 1
ATOM 4851 N N . PHE B 1 289 ? -1.983 -31.75 -9.289 1 98.75 289 PHE B N 1
ATOM 4852 C CA . PHE B 1 289 ? -3.219 -31.172 -9.805 1 98.75 289 PHE B CA 1
ATOM 4853 C C . PHE B 1 289 ? -3 -30.562 -11.188 1 98.75 289 PHE B C 1
ATOM 4855 O O . PHE B 1 289 ? -3.797 -30.781 -12.102 1 98.75 289 PHE B O 1
ATOM 4862 N N . ALA B 1 290 ? -1.925 -29.719 -11.352 1 98.75 290 ALA B N 1
ATOM 4863 C CA . ALA B 1 290 ? -1.637 -29.047 -12.617 1 98.75 290 ALA B CA 1
ATOM 4864 C C . ALA B 1 290 ? -1.188 -30.047 -13.68 1 98.75 290 ALA B C 1
ATOM 4866 O O . ALA B 1 290 ? -0.458 -31 -13.383 1 98.75 290 ALA B O 1
ATOM 4867 N N . GLN B 1 291 ? -1.542 -29.781 -14.828 1 98.25 291 GLN B N 1
ATOM 4868 C CA . GLN B 1 291 ? -1.24 -30.656 -15.953 1 98.25 291 GLN B CA 1
ATOM 4869 C C . GLN B 1 291 ? 0.266 -30.766 -16.172 1 98.25 291 GLN B C 1
ATOM 4871 O O . GLN B 1 291 ? 0.981 -29.766 -16.125 1 98.25 291 GLN B O 1
ATOM 4876 N N . GLU B 1 292 ? 0.689 -32 -16.422 1 97.69 292 GLU B N 1
ATOM 4877 C CA . GLU B 1 292 ? 2.094 -32.219 -16.75 1 97.69 292 GLU B CA 1
ATOM 4878 C C . GLU B 1 292 ? 2.51 -31.391 -17.969 1 97.69 292 GLU B C 1
ATOM 4880 O O . GLU B 1 292 ? 1.761 -31.281 -18.938 1 97.69 292 GLU B O 1
ATOM 4885 N N . GLY B 1 293 ? 3.666 -30.828 -17.891 1 97.19 293 GLY B N 1
ATOM 4886 C CA . GLY B 1 293 ? 4.176 -30 -18.969 1 97.19 293 GLY B CA 1
ATOM 4887 C C . GLY B 1 293 ? 3.918 -28.516 -18.766 1 97.19 293 GLY B C 1
ATOM 4888 O O . GLY B 1 293 ? 4.527 -27.672 -19.422 1 97.19 293 GLY B O 1
ATOM 4889 N N . SER B 1 294 ? 3.014 -28.203 -17.812 1 98 294 SER B N 1
ATOM 4890 C CA . SER B 1 294 ? 2.68 -26.797 -17.578 1 98 294 SER B CA 1
ATOM 4891 C C . SER B 1 294 ? 2.738 -26.469 -16.094 1 98 294 SER B C 1
ATOM 4893 O O . SER B 1 294 ? 2.143 -25.484 -15.648 1 98 294 SER B O 1
ATOM 4895 N N . ARG B 1 295 ? 3.41 -27.281 -15.336 1 98.75 295 ARG B N 1
ATOM 4896 C CA . ARG B 1 295 ? 3.447 -27.094 -13.891 1 98.75 295 ARG B CA 1
ATOM 4897 C C . ARG B 1 295 ? 4.449 -26.016 -13.5 1 98.75 295 ARG B C 1
ATOM 4899 O O . ARG B 1 295 ? 5.535 -25.938 -14.078 1 98.75 295 ARG B O 1
ATOM 4906 N N . LEU B 1 296 ? 4.031 -25.156 -12.578 1 98.88 296 LEU B N 1
ATOM 4907 C CA . LEU B 1 296 ? 4.953 -24.203 -11.984 1 98.88 296 LEU B CA 1
ATOM 4908 C C . LEU B 1 296 ? 5.98 -24.906 -11.109 1 98.88 296 LEU B C 1
ATOM 4910 O O . LEU B 1 296 ? 5.625 -25.734 -10.273 1 98.88 296 LEU B O 1
ATOM 4914 N N . PRO B 1 297 ? 7.246 -24.562 -11.273 1 98.81 297 PRO B N 1
ATOM 4915 C CA . PRO B 1 297 ? 8.219 -25.125 -10.336 1 98.81 297 PRO B CA 1
ATOM 4916 C C . PRO B 1 297 ? 8.172 -24.469 -8.961 1 98.81 297 PRO B C 1
ATOM 4918 O O . PRO B 1 297 ? 8.5 -25.109 -7.953 1 98.81 297 PRO B O 1
ATOM 4921 N N . GLU B 1 298 ? 7.777 -23.188 -8.859 1 98.81 298 GLU B N 1
ATOM 4922 C CA . GLU B 1 298 ? 7.844 -22.438 -7.609 1 98.81 298 GLU B CA 1
ATOM 4923 C C . GLU B 1 298 ? 6.555 -22.578 -6.809 1 98.81 298 GLU B C 1
ATOM 4925 O O . GLU B 1 298 ? 6.488 -22.172 -5.648 1 98.81 298 GLU B O 1
ATOM 4930 N N . LEU B 1 299 ? 5.516 -23.219 -7.379 1 98.88 299 LEU B N 1
ATOM 4931 C CA . LEU B 1 299 ? 4.281 -23.484 -6.652 1 98.88 299 LEU B CA 1
ATOM 4932 C C . LEU B 1 299 ? 3.631 -24.781 -7.148 1 98.88 299 LEU B C 1
ATOM 4934 O O . LEU B 1 299 ? 3.059 -24.812 -8.242 1 98.88 299 LEU B O 1
ATOM 4938 N N . THR B 1 300 ? 3.621 -25.734 -6.348 1 98.88 300 THR B N 1
ATOM 4939 C CA . THR B 1 300 ? 3.098 -27.062 -6.676 1 98.88 300 THR B CA 1
ATOM 4940 C C . THR B 1 300 ? 1.688 -27.234 -6.117 1 98.88 300 THR B C 1
ATOM 4942 O O . THR B 1 300 ? 1.437 -26.938 -4.945 1 98.88 300 THR B O 1
ATOM 4945 N N . THR B 1 301 ? 0.757 -27.641 -6.949 1 98.88 301 THR B N 1
ATOM 4946 C CA . THR B 1 301 ? -0.583 -28 -6.504 1 98.88 301 THR B CA 1
ATOM 4947 C C . THR B 1 301 ? -0.75 -29.516 -6.484 1 98.88 301 THR B C 1
ATOM 4949 O O . THR B 1 301 ? -0.414 -30.203 -7.453 1 98.88 301 THR B O 1
ATOM 4952 N N . VAL B 1 302 ? -1.203 -29.984 -5.344 1 98.75 302 VAL B N 1
ATOM 4953 C CA . VAL B 1 302 ? -1.28 -31.422 -5.086 1 98.75 302 VAL B CA 1
ATOM 4954 C C . VAL B 1 302 ? -2.701 -31.797 -4.672 1 98.75 302 VAL B C 1
ATOM 4956 O O . VAL B 1 302 ? -3.311 -31.125 -3.838 1 98.75 302 VAL B O 1
ATOM 4959 N N . LYS B 1 303 ? -3.236 -32.844 -5.234 1 98.69 303 LYS B N 1
ATOM 4960 C CA . LYS B 1 303 ? -4.547 -33.344 -4.812 1 98.69 303 LYS B CA 1
ATOM 4961 C C . LYS B 1 303 ? -4.484 -33.969 -3.422 1 98.69 303 LYS B C 1
ATOM 4963 O O . LYS B 1 303 ? -3.58 -34.75 -3.127 1 98.69 303 LYS B O 1
ATOM 4968 N N . VAL B 1 304 ? -5.379 -33.562 -2.609 1 98.56 304 VAL B N 1
ATOM 4969 C CA . VAL B 1 304 ? -5.504 -34.188 -1.295 1 98.56 304 VAL B CA 1
ATOM 4970 C C . VAL B 1 304 ? -5.941 -35.656 -1.448 1 98.56 304 VAL B C 1
ATOM 4972 O O . VAL B 1 304 ? -6.934 -35.938 -2.121 1 98.56 304 VAL B O 1
ATOM 4975 N N . PRO B 1 305 ? -5.242 -36.594 -0.84 1 97.69 305 PRO B N 1
ATOM 4976 C CA . PRO B 1 305 ? -5.621 -38 -0.998 1 97.69 305 PRO B CA 1
ATOM 4977 C C . PRO B 1 305 ? -7.004 -38.281 -0.427 1 97.69 305 PRO B C 1
ATOM 4979 O O . PRO B 1 305 ? -7.465 -37.594 0.484 1 97.69 305 PRO B O 1
ATOM 4982 N N . ASP B 1 306 ? -7.594 -39.344 -0.954 1 95.81 306 ASP B N 1
ATOM 4983 C CA . ASP B 1 306 ? -8.898 -39.781 -0.458 1 95.81 306 ASP B CA 1
ATOM 4984 C C . ASP B 1 306 ? -8.844 -40.094 1.039 1 95.81 306 ASP B C 1
ATOM 4986 O O . ASP B 1 306 ? -7.891 -40.719 1.52 1 95.81 306 ASP B O 1
ATOM 4990 N N . GLY B 1 307 ? -9.805 -39.625 1.702 1 95.62 307 GLY B N 1
ATOM 4991 C CA . GLY B 1 307 ? -9.914 -39.906 3.123 1 95.62 307 GLY B CA 1
ATOM 4992 C C . GLY B 1 307 ? -9.07 -38.969 3.984 1 95.62 307 GLY B C 1
ATOM 4993 O O . GLY B 1 307 ? -9.109 -39.062 5.215 1 95.62 307 GLY B O 1
ATOM 4994 N N . VAL B 1 308 ? -8.289 -38.188 3.428 1 97.44 308 VAL B N 1
ATOM 4995 C CA . VAL B 1 308 ? -7.43 -37.281 4.164 1 97.44 308 VAL B CA 1
ATOM 4996 C C . VAL B 1 308 ? -8.133 -35.906 4.316 1 97.44 308 VAL B C 1
ATOM 4998 O O . VAL B 1 308 ? -8.719 -35.406 3.361 1 97.44 308 VAL B O 1
ATOM 5001 N N . ASP B 1 309 ? -8.164 -35.406 5.523 1 97.75 309 ASP B N 1
ATOM 5002 C CA . ASP B 1 309 ? -8.727 -34.094 5.801 1 97.75 309 ASP B CA 1
ATOM 5003 C C . ASP B 1 309 ? -7.699 -33 5.555 1 97.75 309 ASP B C 1
ATOM 5005 O O . ASP B 1 309 ? -6.738 -32.844 6.312 1 97.75 309 ASP B O 1
ATOM 5009 N N . SER B 1 310 ? -7.938 -32.188 4.543 1 98.12 310 SER B N 1
ATOM 5010 C CA . SER B 1 310 ? -7.016 -31.141 4.109 1 98.12 310 SER B CA 1
ATOM 5011 C C . SER B 1 310 ? -6.656 -30.203 5.262 1 98.12 310 SER B C 1
ATOM 5013 O O . SER B 1 310 ? -5.48 -29.922 5.492 1 98.12 310 SER B O 1
ATOM 5015 N N . ALA B 1 311 ? -7.641 -29.688 5.988 1 97.31 311 ALA B N 1
ATOM 5016 C CA . ALA B 1 311 ? -7.441 -28.703 7.059 1 97.31 311 ALA B CA 1
ATOM 5017 C C . ALA B 1 311 ? -6.668 -29.312 8.227 1 97.31 311 ALA B C 1
ATOM 5019 O O . ALA B 1 311 ? -5.855 -28.641 8.859 1 97.31 311 ALA B O 1
ATOM 5020 N N . LYS B 1 312 ? -6.918 -30.547 8.562 1 98.25 312 LYS B N 1
ATOM 5021 C CA . LYS B 1 312 ? -6.227 -31.203 9.672 1 98.25 312 LYS B CA 1
ATOM 5022 C C . LYS B 1 312 ? -4.738 -31.359 9.367 1 98.25 312 LYS B C 1
ATOM 5024 O O . LYS B 1 312 ? -3.896 -31.172 10.242 1 98.25 312 LYS B O 1
ATOM 5029 N N . VAL B 1 313 ? -4.461 -31.75 8.141 1 98.62 313 VAL B N 1
ATOM 5030 C CA . VAL B 1 313 ? -3.064 -31.906 7.746 1 98.62 313 VAL B CA 1
ATOM 5031 C C . VAL B 1 313 ? -2.346 -30.562 7.832 1 98.62 313 VAL B C 1
ATOM 5033 O O . VAL B 1 313 ? -1.257 -30.469 8.406 1 98.62 313 VAL B O 1
ATOM 5036 N N . ARG B 1 314 ? -2.914 -29.531 7.277 1 98.31 314 ARG B N 1
ATOM 5037 C CA . ARG B 1 314 ? -2.312 -28.203 7.312 1 98.31 314 ARG B CA 1
ATOM 5038 C C . ARG B 1 314 ? -2.143 -27.719 8.75 1 98.31 314 ARG B C 1
ATOM 5040 O O . ARG B 1 314 ? -1.125 -27.109 9.086 1 98.31 314 ARG B O 1
ATOM 5047 N N . GLY B 1 315 ? -3.139 -27.906 9.594 1 97.88 315 GLY B N 1
ATOM 5048 C CA . GLY B 1 315 ? -3.035 -27.562 11 1 97.88 315 GLY B CA 1
ATOM 5049 C C . GLY B 1 315 ? -1.903 -28.281 11.711 1 97.88 315 GLY B C 1
ATOM 5050 O O . GLY B 1 315 ? -1.177 -27.672 12.5 1 97.88 315 GLY B O 1
ATOM 5051 N N . TYR B 1 316 ? -1.79 -29.594 11.438 1 98.38 316 TYR B N 1
ATOM 5052 C CA . TYR B 1 316 ? -0.718 -30.391 12.031 1 98.38 316 TYR B CA 1
ATOM 5053 C C . TYR B 1 316 ? 0.647 -29.844 11.625 1 98.38 316 TYR B C 1
ATOM 5055 O O . TYR B 1 316 ? 1.552 -29.734 12.453 1 98.38 316 TYR B O 1
ATOM 5063 N N . LEU B 1 317 ? 0.819 -29.562 10.336 1 98.69 317 LEU B N 1
ATOM 5064 C CA . LEU B 1 317 ? 2.07 -29.016 9.836 1 98.69 317 LEU B CA 1
ATOM 5065 C C . LEU B 1 317 ? 2.414 -27.703 10.547 1 98.69 317 LEU B C 1
ATOM 5067 O O . LEU B 1 317 ? 3.568 -27.484 10.922 1 98.69 317 LEU B O 1
ATOM 5071 N N . LEU B 1 318 ? 1.43 -26.828 10.703 1 97.62 318 LEU B N 1
ATOM 5072 C CA . LEU B 1 318 ? 1.646 -25.547 11.352 1 97.62 318 LEU B CA 1
ATOM 5073 C C . LEU B 1 318 ? 2.037 -25.719 12.812 1 97.62 318 LEU B C 1
ATOM 5075 O O . LEU B 1 318 ? 2.994 -25.109 13.289 1 97.62 318 LEU B O 1
ATOM 5079 N N . GLU B 1 319 ? 1.379 -26.547 13.523 1 96.62 319 GLU B N 1
ATOM 5080 C CA . GLU B 1 319 ? 1.519 -26.703 14.969 1 96.62 319 GLU B CA 1
ATOM 5081 C C . GLU B 1 319 ? 2.805 -27.438 15.32 1 96.62 319 GLU B C 1
ATOM 5083 O O . GLU B 1 319 ? 3.459 -27.109 16.312 1 96.62 319 GLU B O 1
ATOM 5088 N N . ASN B 1 320 ? 3.143 -28.453 14.523 1 97.56 320 ASN B N 1
ATOM 5089 C CA . ASN B 1 320 ? 4.215 -29.344 14.938 1 97.56 320 ASN B CA 1
ATOM 5090 C C . ASN B 1 320 ? 5.516 -29.047 14.195 1 97.56 320 ASN B C 1
ATOM 5092 O O . ASN B 1 320 ? 6.594 -29.422 14.648 1 97.56 320 ASN B O 1
ATOM 5096 N N . PHE B 1 321 ? 5.41 -28.391 13.039 1 97.94 321 PHE B N 1
ATOM 5097 C CA . PHE B 1 321 ? 6.609 -28.156 12.242 1 97.94 321 PHE B CA 1
ATOM 5098 C C . PHE B 1 321 ? 6.785 -26.672 11.961 1 97.94 321 PHE B C 1
ATOM 5100 O O . PHE B 1 321 ? 7.801 -26.266 11.398 1 97.94 321 PHE B O 1
ATOM 5107 N N . GLU B 1 322 ? 5.82 -25.766 12.273 1 97.56 322 GLU B N 1
ATOM 5108 C CA . GLU B 1 322 ? 5.836 -24.344 11.945 1 97.56 322 GLU B CA 1
ATOM 5109 C C . GLU B 1 322 ? 5.812 -24.125 10.43 1 97.56 322 GLU B C 1
ATOM 5111 O O . GLU B 1 322 ? 6.395 -23.156 9.93 1 97.56 322 GLU B O 1
ATOM 5116 N N . ILE B 1 323 ? 5.191 -25.172 9.742 1 98.44 323 ILE B N 1
ATOM 5117 C CA . ILE B 1 323 ? 5.113 -25.109 8.289 1 98.44 323 ILE B CA 1
ATOM 5118 C C . ILE B 1 323 ? 3.725 -24.641 7.863 1 98.44 323 ILE B C 1
ATOM 5120 O O . ILE B 1 323 ? 2.715 -25.188 8.305 1 98.44 323 ILE B O 1
ATOM 5124 N N . GLU B 1 324 ? 3.697 -23.641 7.055 1 98.06 324 GLU B N 1
ATOM 5125 C CA . GLU B 1 324 ? 2.449 -23.203 6.441 1 98.06 324 GLU B CA 1
ATOM 5126 C C . GLU B 1 324 ? 2.375 -23.625 4.977 1 98.06 324 GLU B C 1
ATOM 5128 O O . GLU B 1 324 ? 3.273 -23.312 4.191 1 98.06 324 GLU B O 1
ATOM 5133 N N . ILE B 1 325 ? 1.399 -24.359 4.562 1 98.38 325 ILE B N 1
ATOM 5134 C CA . ILE B 1 325 ? 1.046 -24.578 3.164 1 98.38 325 ILE B CA 1
ATOM 5135 C C . ILE B 1 325 ? -0.369 -24.062 2.906 1 98.38 325 ILE B C 1
ATOM 5137 O O . ILE B 1 325 ? -1.105 -23.75 3.848 1 98.38 325 ILE B O 1
ATOM 5141 N N . GLY B 1 326 ? -0.727 -23.891 1.66 1 97.44 326 GLY B N 1
ATOM 5142 C CA . GLY B 1 326 ? -2.014 -23.297 1.325 1 97.44 326 GLY B CA 1
ATOM 5143 C C . GLY B 1 326 ? -3.057 -24.328 0.931 1 97.44 326 GLY B C 1
ATOM 5144 O O . GLY B 1 326 ? -2.721 -25.391 0.41 1 97.44 326 GLY B O 1
ATOM 5145 N N . ALA B 1 327 ? -4.297 -23.984 1.222 1 96.69 327 ALA B N 1
ATOM 5146 C CA . ALA B 1 327 ? -5.422 -24.75 0.676 1 96.69 327 ALA B CA 1
ATOM 5147 C C . ALA B 1 327 ? -5.691 -24.359 -0.775 1 96.69 327 ALA B C 1
ATOM 5149 O O . ALA B 1 327 ? -5.164 -23.359 -1.264 1 96.69 327 ALA B O 1
ATOM 5150 N N . GLY B 1 328 ? -6.473 -25.203 -1.423 1 96.44 328 GLY B N 1
ATOM 5151 C CA . GLY B 1 328 ? -6.977 -24.812 -2.73 1 96.44 328 GLY B CA 1
ATOM 5152 C C . GLY B 1 328 ? -7.969 -23.672 -2.672 1 96.44 328 GLY B C 1
ATOM 5153 O O . GLY B 1 328 ? -8.203 -23.094 -1.604 1 96.44 328 GLY B O 1
ATOM 5154 N N . VAL B 1 329 ? -8.508 -23.297 -3.809 1 94.5 329 VAL B N 1
ATOM 5155 C CA . VAL B 1 329 ? -9.391 -22.141 -3.9 1 94.5 329 VAL B CA 1
ATOM 5156 C C . VAL B 1 329 ? -10.734 -22.562 -4.48 1 94.5 329 VAL B C 1
ATOM 5158 O O . VAL B 1 329 ? -10.805 -23.484 -5.297 1 94.5 329 VAL B O 1
ATOM 5161 N N . GLY B 1 330 ? -11.742 -21.891 -4.008 1 89.94 330 GLY B N 1
ATOM 5162 C CA . GLY B 1 330 ? -13.078 -22.156 -4.523 1 89.94 330 GLY B CA 1
ATOM 5163 C C . GLY B 1 330 ? -13.516 -23.594 -4.309 1 89.94 330 GLY B C 1
ATOM 5164 O O . GLY B 1 330 ? -13.453 -24.109 -3.188 1 89.94 330 GLY B O 1
ATOM 5165 N N . LYS B 1 331 ? -13.922 -24.234 -5.402 1 92.94 331 LYS B N 1
ATOM 5166 C CA . LYS B 1 331 ? -14.445 -25.594 -5.305 1 92.94 331 LYS B CA 1
ATOM 5167 C C . LYS B 1 331 ? -13.336 -26.578 -4.969 1 92.94 331 LYS B C 1
ATOM 5169 O O . LYS B 1 331 ? -13.602 -27.734 -4.609 1 92.94 331 LYS B O 1
ATOM 5174 N N . TYR B 1 332 ? -12.07 -26.094 -4.988 1 96.81 332 TYR B N 1
ATOM 5175 C CA . TYR B 1 332 ? -10.945 -26.984 -4.723 1 96.81 332 TYR B CA 1
ATOM 5176 C C . TYR B 1 332 ? -10.383 -26.75 -3.326 1 96.81 332 TYR B C 1
ATOM 5178 O O . TYR B 1 332 ? -9.32 -27.281 -2.98 1 96.81 332 TYR B O 1
ATOM 5186 N N . ALA B 1 333 ? -11.023 -26 -2.473 1 95.38 333 ALA B N 1
ATOM 5187 C CA . ALA B 1 333 ? -10.531 -25.547 -1.176 1 95.38 333 ALA B CA 1
ATOM 5188 C C . ALA B 1 333 ? -10.125 -26.719 -0.296 1 95.38 333 ALA B C 1
ATOM 5190 O O . ALA B 1 333 ? -9.148 -26.641 0.452 1 95.38 333 ALA B O 1
ATOM 5191 N N . ASP B 1 334 ? -10.82 -27.875 -0.434 1 96.81 334 ASP B N 1
ATOM 5192 C CA . ASP B 1 334 ? -10.562 -29 0.463 1 96.81 334 ASP B CA 1
ATOM 5193 C C . ASP B 1 334 ? -9.906 -30.156 -0.281 1 96.81 334 ASP B C 1
ATOM 5195 O O . ASP B 1 334 ? -9.594 -31.188 0.318 1 96.81 334 ASP B O 1
ATOM 5199 N N . THR B 1 335 ? -9.688 -29.938 -1.571 1 98.25 335 THR B N 1
ATOM 5200 C CA . THR B 1 335 ? -9.281 -31.094 -2.352 1 98.25 335 THR B CA 1
ATOM 5201 C C . THR B 1 335 ? -7.906 -30.875 -2.98 1 98.25 335 THR B C 1
ATOM 5203 O O . THR B 1 335 ? -7.355 -31.766 -3.621 1 98.25 335 THR B O 1
ATOM 5206 N N . VAL B 1 336 ? -7.359 -29.703 -2.795 1 98.62 336 VAL B N 1
ATOM 5207 C CA . VAL B 1 336 ? -6.043 -29.391 -3.34 1 98.62 336 VAL B CA 1
ATOM 5208 C C . VAL B 1 336 ? -5.211 -28.656 -2.287 1 98.62 336 VAL B C 1
ATOM 5210 O O . VAL B 1 336 ? -5.734 -27.844 -1.523 1 98.62 336 VAL B O 1
ATOM 5213 N N . TRP B 1 337 ? -3.965 -29 -2.148 1 98.81 337 TRP B N 1
ATOM 5214 C CA . TRP B 1 337 ? -2.992 -28.203 -1.411 1 98.81 337 TRP B CA 1
ATOM 5215 C C . TRP B 1 337 ? -2.133 -27.375 -2.363 1 98.81 337 TRP B C 1
ATOM 5217 O O . TRP B 1 337 ? -1.89 -27.781 -3.502 1 98.81 337 TRP B O 1
ATOM 5227 N N . ARG B 1 338 ? -1.738 -26.266 -1.964 1 98.75 338 ARG B N 1
ATOM 5228 C CA . ARG B 1 338 ? -0.792 -25.406 -2.678 1 98.75 338 ARG B CA 1
ATOM 5229 C C . ARG B 1 338 ? 0.509 -25.266 -1.896 1 98.75 338 ARG B C 1
ATOM 5231 O O . ARG B 1 338 ? 0.514 -24.734 -0.785 1 98.75 338 ARG B O 1
ATOM 5238 N N . ILE B 1 339 ? 1.578 -25.703 -2.461 1 98.88 339 ILE B N 1
ATOM 5239 C CA . ILE B 1 339 ? 2.883 -25.75 -1.809 1 98.88 339 ILE B CA 1
ATOM 5240 C C . ILE B 1 339 ? 3.885 -24.906 -2.602 1 98.88 339 ILE B C 1
ATOM 5242 O O . ILE B 1 339 ? 4.234 -25.266 -3.732 1 98.88 339 ILE B O 1
ATOM 5246 N N . GLY B 1 340 ? 4.336 -23.844 -1.963 1 98.69 340 GLY B N 1
ATOM 5247 C CA . GLY B 1 340 ? 5.211 -22.922 -2.65 1 98.69 340 GLY B CA 1
ATOM 5248 C C . GLY B 1 340 ? 6.672 -23.078 -2.271 1 98.69 340 GLY B C 1
ATOM 5249 O O . GLY B 1 340 ? 7.004 -23.172 -1.088 1 98.69 340 GLY B O 1
ATOM 5250 N N . LEU B 1 341 ? 7.555 -23.188 -3.205 1 98.81 341 LEU B N 1
ATOM 5251 C CA . LEU B 1 341 ? 9 -23.047 -3.084 1 98.81 341 LEU B CA 1
ATOM 5252 C C . LEU B 1 341 ? 9.5 -21.797 -3.799 1 98.81 341 LEU B C 1
ATOM 5254 O O . LEU B 1 341 ? 10.102 -21.891 -4.871 1 98.81 341 LEU B O 1
ATOM 5258 N N . MET B 1 342 ? 9.227 -20.641 -3.176 1 98.75 342 MET B N 1
ATOM 5259 C CA . MET B 1 342 ? 9.492 -19.344 -3.783 1 98.75 342 MET B CA 1
ATOM 5260 C C . MET B 1 342 ? 10.664 -18.656 -3.094 1 98.75 342 MET B C 1
ATOM 5262 O O . MET B 1 342 ? 10.82 -18.75 -1.875 1 98.75 342 MET B O 1
ATOM 5266 N N . GLY B 1 343 ? 11.43 -17.875 -3.85 1 98.38 343 GLY B N 1
ATOM 5267 C CA . GLY B 1 343 ? 12.508 -17.078 -3.273 1 98.38 343 GLY B CA 1
ATOM 5268 C C . GLY B 1 343 ? 13.508 -17.922 -2.502 1 98.38 343 GLY B C 1
ATOM 5269 O O . GLY B 1 343 ? 14.016 -18.922 -3.012 1 98.38 343 GLY B O 1
ATOM 5270 N N . PRO B 1 344 ? 13.812 -17.547 -1.266 1 98.06 344 PRO B N 1
ATOM 5271 C CA . PRO B 1 344 ? 14.812 -18.281 -0.481 1 98.06 344 PRO B CA 1
ATOM 5272 C C . PRO B 1 344 ? 14.383 -19.719 -0.163 1 98.06 344 PRO B C 1
ATOM 5274 O O . PRO B 1 344 ? 15.211 -20.547 0.214 1 98.06 344 PRO B O 1
ATOM 5277 N N . ASN B 1 345 ? 13.141 -20.016 -0.307 1 98.69 345 ASN B N 1
ATOM 5278 C CA . ASN B 1 345 ? 12.633 -21.344 0.046 1 98.69 345 ASN B CA 1
ATOM 5279 C C . ASN B 1 345 ? 12.922 -22.359 -1.052 1 98.69 345 ASN B C 1
ATOM 5281 O O . ASN B 1 345 ? 12.781 -23.562 -0.836 1 98.69 345 ASN B O 1
ATOM 5285 N N . ALA B 1 346 ? 13.328 -21.906 -2.221 1 98.81 346 ALA B N 1
ATOM 5286 C CA . ALA B 1 346 ? 13.617 -22.797 -3.34 1 98.81 346 ALA B CA 1
ATOM 5287 C C . ALA B 1 346 ? 14.984 -23.453 -3.172 1 98.81 346 ALA B C 1
ATOM 5289 O O . ALA B 1 346 ? 15.961 -23.031 -3.793 1 98.81 346 ALA B O 1
ATOM 5290 N N . ASN B 1 347 ? 15.047 -24.469 -2.404 1 98.19 347 ASN B N 1
ATOM 5291 C CA . ASN B 1 347 ? 16.281 -25.203 -2.141 1 98.19 347 ASN B CA 1
ATOM 5292 C C . ASN B 1 347 ? 16.016 -26.641 -1.726 1 98.19 347 ASN B C 1
ATOM 5294 O O . ASN B 1 347 ? 14.883 -26.984 -1.365 1 98.19 347 ASN B O 1
ATOM 5298 N N . PRO B 1 348 ? 17.016 -27.516 -1.763 1 98.25 348 PRO B N 1
ATOM 5299 C CA . PRO B 1 348 ? 16.812 -28.953 -1.498 1 98.25 348 PRO B CA 1
ATOM 5300 C C . PRO B 1 348 ? 16.375 -29.234 -0.061 1 98.25 348 PRO B C 1
ATOM 5302 O O . PRO B 1 348 ? 15.633 -30.172 0.19 1 98.25 348 PRO B O 1
ATOM 5305 N N . ALA B 1 349 ? 16.844 -28.453 0.903 1 98.56 349 ALA B N 1
ATOM 5306 C CA . ALA B 1 349 ? 16.469 -28.656 2.299 1 98.56 349 ALA B CA 1
ATOM 5307 C C . ALA B 1 349 ? 14.961 -28.484 2.484 1 98.56 349 ALA B C 1
ATOM 5309 O O . ALA B 1 349 ? 14.336 -29.234 3.242 1 98.56 349 ALA B O 1
ATOM 5310 N N . SER B 1 350 ? 14.406 -27.5 1.828 1 98.81 350 SER B N 1
ATOM 5311 C CA . SER B 1 350 ? 12.969 -27.281 1.869 1 98.81 350 SER B CA 1
ATOM 5312 C C . SER B 1 350 ? 12.211 -28.484 1.315 1 98.81 350 SER B C 1
ATOM 5314 O O . SER B 1 350 ? 11.195 -28.891 1.878 1 98.81 350 SER B O 1
ATOM 5316 N N . VAL B 1 351 ? 12.703 -29.047 0.216 1 98.88 351 VAL B N 1
ATOM 5317 C CA . VAL B 1 351 ? 12.07 -30.188 -0.425 1 98.88 351 VAL B CA 1
ATOM 5318 C C . VAL B 1 351 ? 12.055 -31.375 0.535 1 98.88 351 VAL B C 1
ATOM 5320 O O . VAL B 1 351 ? 11.016 -32 0.748 1 98.88 351 VAL B O 1
ATOM 5323 N N . THR B 1 352 ? 13.203 -31.641 1.118 1 98.75 352 THR B N 1
ATOM 5324 C CA . THR B 1 352 ? 13.336 -32.75 2.051 1 98.75 352 THR B CA 1
ATOM 5325 C C . THR B 1 352 ? 12.406 -32.594 3.242 1 98.75 352 THR B C 1
ATOM 5327 O O . THR B 1 352 ? 11.719 -33.531 3.643 1 98.75 352 THR B O 1
ATOM 5330 N N . LEU B 1 353 ? 12.367 -31.438 3.764 1 98.81 353 LEU B N 1
ATOM 5331 C CA . LEU B 1 353 ? 11.516 -31.125 4.91 1 98.81 353 LEU B CA 1
ATOM 5332 C C . LEU B 1 353 ? 10.047 -31.344 4.57 1 98.81 353 LEU B C 1
ATOM 5334 O O . LEU B 1 353 ? 9.312 -31.984 5.332 1 98.81 353 LEU B O 1
ATOM 5338 N N . LEU B 1 354 ? 9.586 -30.844 3.461 1 98.88 354 LEU B N 1
ATOM 5339 C CA . LEU B 1 354 ? 8.188 -30.891 3.064 1 98.88 354 LEU B CA 1
ATOM 5340 C C . LEU B 1 354 ? 7.738 -32.344 2.84 1 98.88 354 LEU B C 1
ATOM 5342 O O . LEU B 1 354 ? 6.668 -32.719 3.309 1 98.88 354 LEU B O 1
ATOM 5346 N N . LEU B 1 355 ? 8.547 -33.094 2.123 1 98.75 355 LEU B N 1
ATOM 5347 C CA . LEU B 1 355 ? 8.188 -34.469 1.831 1 98.75 355 LEU B CA 1
ATOM 5348 C C . LEU B 1 355 ? 8.039 -35.281 3.115 1 98.75 355 LEU B C 1
ATOM 5350 O O . LEU B 1 355 ? 7.09 -36.031 3.27 1 98.75 355 LEU B O 1
ATOM 5354 N N . GLY B 1 356 ? 8.969 -35.094 4.039 1 98.69 356 GLY B N 1
ATOM 5355 C CA . GLY B 1 356 ? 8.898 -35.781 5.312 1 98.69 356 GLY B CA 1
ATOM 5356 C C . GLY B 1 356 ? 7.742 -35.312 6.184 1 98.69 356 GLY B C 1
ATOM 5357 O O . GLY B 1 356 ? 7.023 -36.125 6.758 1 98.69 356 GLY B O 1
ATOM 5358 N N . ALA B 1 357 ? 7.566 -34 6.305 1 98.75 357 ALA B N 1
ATOM 5359 C CA . ALA B 1 357 ? 6.559 -33.438 7.184 1 98.75 357 ALA B CA 1
ATOM 5360 C C . ALA B 1 357 ? 5.152 -33.75 6.703 1 98.75 357 ALA B C 1
ATOM 5362 O O . ALA B 1 357 ? 4.262 -34.031 7.512 1 98.75 357 ALA B O 1
ATOM 5363 N N . ILE B 1 358 ? 4.902 -33.719 5.383 1 98.44 358 ILE B N 1
ATOM 5364 C CA . ILE B 1 358 ? 3.586 -34 4.828 1 98.44 358 ILE B CA 1
ATOM 5365 C C . ILE B 1 358 ? 3.24 -35.469 5.082 1 98.44 358 ILE B C 1
ATOM 5367 O O . ILE B 1 358 ? 2.123 -35.781 5.496 1 98.44 358 ILE B O 1
ATOM 5371 N N . ASP B 1 359 ? 4.195 -36.312 4.867 1 97.81 359 ASP B N 1
ATOM 5372 C CA . ASP B 1 359 ? 3.988 -37.75 5.129 1 97.81 359 ASP B CA 1
ATOM 5373 C C . ASP B 1 359 ? 3.613 -38 6.59 1 97.81 359 ASP B C 1
ATOM 5375 O O . ASP B 1 359 ? 2.658 -38.719 6.879 1 97.81 359 ASP B O 1
ATOM 5379 N N . GLU B 1 360 ? 4.32 -37.375 7.469 1 98.12 360 GLU B N 1
ATOM 5380 C CA . GLU B 1 360 ? 4.043 -37.5 8.891 1 98.12 360 GLU B CA 1
ATOM 5381 C C . GLU B 1 360 ? 2.672 -36.938 9.242 1 98.12 360 GLU B C 1
ATOM 5383 O O . GLU B 1 360 ? 1.923 -37.531 10.016 1 98.12 360 GLU B O 1
ATOM 5388 N N . ALA B 1 361 ? 2.404 -35.812 8.727 1 98.56 361 ALA B N 1
ATOM 5389 C CA . ALA B 1 361 ? 1.137 -35.125 9.023 1 98.56 361 ALA B CA 1
ATOM 5390 C C . ALA B 1 361 ? -0.047 -36 8.594 1 98.56 361 ALA B C 1
ATOM 5392 O O . ALA B 1 361 ? -1.042 -36.094 9.32 1 98.56 361 ALA B O 1
ATOM 5393 N N . ILE B 1 362 ? 0.049 -36.594 7.426 1 98.12 362 ILE B N 1
ATOM 5394 C CA . ILE B 1 362 ? -1.027 -37.438 6.926 1 98.12 362 ILE B CA 1
ATOM 5395 C C . ILE B 1 362 ? -1.203 -38.656 7.84 1 98.12 362 ILE B C 1
ATOM 5397 O O . ILE B 1 362 ? -2.326 -39 8.211 1 98.12 362 ILE B O 1
ATOM 5401 N N . LYS B 1 363 ? -0.131 -39.25 8.258 1 97.38 363 LYS B N 1
ATOM 5402 C CA . LYS B 1 363 ? -0.184 -40.406 9.148 1 97.38 363 LYS B CA 1
ATOM 5403 C C . LYS B 1 363 ? -0.766 -40.031 10.508 1 97.38 363 LYS B C 1
ATOM 5405 O O . LYS B 1 363 ? -1.531 -40.812 11.094 1 97.38 363 LYS B O 1
ATOM 5410 N N . ALA B 1 364 ? -0.464 -38.906 10.93 1 97.19 364 ALA B N 1
ATOM 5411 C CA . ALA B 1 364 ? -0.866 -38.469 12.258 1 97.19 364 ALA B CA 1
ATOM 5412 C C . ALA B 1 364 ? -2.336 -38.031 12.281 1 97.19 364 ALA B C 1
ATOM 5414 O O . ALA B 1 364 ? -2.977 -38.062 13.336 1 97.19 364 ALA B O 1
ATOM 5415 N N . THR B 1 365 ? -2.844 -37.656 11.219 1 95.62 365 THR B N 1
ATOM 5416 C CA . THR B 1 365 ? -4.188 -37.094 11.203 1 95.62 365 THR B CA 1
ATOM 5417 C C . THR B 1 365 ? -5.191 -38.094 10.641 1 95.62 365 THR B C 1
ATOM 5419 O O . THR B 1 365 ? -6.375 -37.781 10.5 1 95.62 365 THR B O 1
ATOM 5422 N N . ARG B 1 366 ? -4.836 -39.25 10.18 1 89.12 366 ARG B N 1
ATOM 5423 C CA . ARG B 1 366 ? -5.73 -40.312 9.734 1 89.12 366 ARG B CA 1
ATOM 5424 C C . ARG B 1 366 ? -6.398 -41 10.922 1 89.12 366 ARG B C 1
ATOM 5426 O O . ARG B 1 366 ? -5.809 -41.125 12 1 89.12 366 ARG B O 1
#

Radius of gyration: 25.58 Å; Cα contacts (8 Å, |Δi|>4): 1772; chains: 2; bounding box: 59×80×62 Å

Secondary structure (DSSP, 8-state):
---------EE-SSSPPPPPHHHHHHTTSPP--TT-HHHHHHHHHHHHHHHHHHT---SEEEEESB-HHHHHHHHHHHH--TT-EEEEEESSHHHHHHHHHHHHTT-EEEEEE--TTSPPPHHHHHHT-SS-SEEEEESEETTTTEE--HHHHHHH-TTSEEEEE-TTTTTTS---TTTTT-SEEE--TTSTT---SS-EEEEE-HHHHHTS-SS-S-STT-HHHHTTTTT--SS-PPP-S---HHHHHHHHHHHHHHHHH-HHHHHHHHHHHHHHHHHHHHHTTPPBSSPTTSB-SSEEEEEPPTT--HHHHHHHHHHHH-EE-EE--GGGTTTEEEEE--GGG-SHHHHHHHHHHHHHHHHHH-/---------EE-SSSPPPPPHHHHHHTTSPP--TT-HHHHHHHHHHHHHHHHHHT---SEEEEESB-HHHHHHHHHHHH--TT-EEEEEESSHHHHHHHHHHHHTT-EEEEEE--TTSPPPHHHHHHT-SS-SEEEEESEETTTTEE--HHHHHHH-TTSEEEEE-TTTTTTS---TTTTT-SEEE--TTSTT---SS-EEEEE-HHHHHTS-SS-S-STT-HHHHTTTTTT-SS-PPP-S---HHHHHHHHHHHHHHHHH-HHHHHHHHHHHHHHHHHHHHHTTPPBSSPTTSB-SSEEEEEPPTT--HHHHHHHHHHHH-EE-EE--GGGTTTEEEEE--GGG-SHHHHHHHHHHHHHHHHHH-

Nearest PDB structures (foldseek):
  1vjo-assembly1_A-2  TM=9.629E-01  e=2.945E-43  Nostoc sp. PCC 7120 = FACHB-418
  2huu-assembly1_B  TM=9.674E-01  e=3.744E-40  Aedes aegypti
  3isl-assembly1_B  TM=9.530E-01  e=2.509E-39  Bacillus subtilis
  3nnk-assembly1_C  TM=9.598E-01  e=1.123E-38  Klebsiella pneumoniae subsp. pneumoniae MGH 78578
  3nnk-assembly3_L  TM=9.569E-01  e=1.060E-38  Klebsiella pneumoniae subsp. pneumoniae MGH 78578

pLDDT: mean 95.32, std 10.14, range [30.33, 98.94]

Sequence (732 aa):
MNPSIIHERKLFGPGPTNPYAEATAALGLPLLGHLDPEFIRILDETCEDLRTVWSTSNARTLPLSATGSAGMEAAFVNSVGPGDVAVIAVNGLFGQRMVDVAGRCGAEVVQVDFEWGTPVDADALAAAHPSPKVIAAVHAETSTGVRSDIAAIGAIKGDALLLTDAVTSIAGIELRADDWGIDIGYAGTQKCIGVAPGLAPFTINDRAFERRIENPQSWYLDLGMLGGYVGEAKGKRTYHHTAPVAMVCSLHAGLKRILAEGLDNVWARHEAAGKALHDGLQEQGFELFAQEGSRLPELTTVKVPDGVDSAKVRGYLLENFEIEIGAGVGKYADTVWRIGLMGPNANPASVTLLLGAIDEAIKATRMNPSIIHERKLFGPGPTNPYAEATAALGLPLLGHLDPEFIRILDETCEDLRTVWSTSNARTLPLSATGSAGMEAAFVNSVGPGDVAVIAVNGLFGQRMVDVAGRCGAEVVQVDFEWGTPVDADALAAAHPSPKVIAAVHAETSTGVRSDIAAIGAIKGDALLLTDAVTSIAGIELRADDWGIDIGYAGTQKCIGVAPGLAPFTINDRAFERRIENPQSWYLDLGMLGGYVGEAKGKRTYHHTAPVAMVCSLHAGLKRILAEGLDNVWARHEAAGKALHDGLQEQGFELFAQEGSRLPELTTVKVPDGVDSAKVRGYLLENFEIEIGAGVGKYADTVWRIGLMGPNANPASVTLLLGAIDEAIKATR